Protein AF-A0A804PPV9-F1 (afdb_monomer)

pLDDT: mean 79.51, std 25.04, range [22.52, 98.81]

Organism: Zea mays (NCBI:txid4577)

Nearest PDB structures (foldseek):
  4zh5-assembly2_B  TM=9.071E-01  e=1.541E-15  Perinereis brevicirris
  5gy1-assembly1_A  TM=8.611E-01  e=4.598E-15  Acetivibrio thermocellus
  5gxz-assembly1_B  TM=8.031E-01  e=3.934E-15  Acetivibrio thermocellus
  5gy0-assembly1_B  TM=8.033E-01  e=4.598E-15  Acetivibrio thermocellus
  1ia7-assembly1_A  TM=7.011E-01  e=6.206E-14  Ruminiclostridium cellulolyticum

Solvent-accessible surface area (backbone atoms only — not comparable to full-atom values): 22290 Å² total; per-residue (Å²): 111,94,75,82,64,65,58,93,52,73,102,86,51,70,53,87,70,94,67,77,51,57,88,74,69,87,53,42,59,49,71,84,56,65,69,55,66,78,77,55,102,78,79,93,74,96,73,84,76,81,86,85,76,85,93,79,90,80,90,82,84,93,80,82,94,82,88,86,78,91,76,86,79,77,64,104,79,72,60,73,69,65,57,50,53,52,52,53,53,52,51,53,52,48,56,50,46,71,75,58,71,69,42,69,40,78,48,98,43,19,74,39,34,41,93,79,60,52,56,78,74,48,48,45,28,55,52,47,35,48,28,56,49,48,20,72,74,69,67,45,62,66,30,51,50,47,42,68,74,43,28,74,80,39,36,62,80,58,76,86,78,52,42,56,98,62,35,34,44,54,53,37,21,46,60,48,21,39,49,62,51,59,32,56,90,82,40,85,64,85,89,42,61,60,28,35,52,54,36,22,48,52,57,17,30,74,33,88,72,27,32,78,40,54,80,80,44,36,18,88,66,61,43,62,45,86,52,79,58,38,24,34,29,46,38,25,34,48,33,30,48,35,44,54,44,22,52,37,28,55,74,46,79,46,62,37,71,25,44,66,97,57,38,65,44,51,34,67,58,34,43,52,53,30,45,51,48,52,40,30,41,58,18,65,37,89,77,54,38,8,42,27,19,81,37,77,97,35,46,69,48,26,47,43,37,49,64,24,34,36,68,51,61,86,82,43,74,71,88,78,49,46,69,63,23,45,61,45,54,75,42,88,62,64,36,63,35,83,58,66,72,41,33,32,6,39,50,43,74,76,58,49,72,64,75,32,30,84,39,40,42,31,22,25,57,47,71,70,28,44,46,34,34,56,57,41,53,52,50,58,60,72,67,55,82,129

Foldseek 3Di:
DDDQQADDDDLQDGDRDDDFDDPPRLFLADPVVVVVVVPDPDDPDDDDDDPDDDDDDDDDDDDDDDDDDPPQPDDPPPDPPVLVVVLVSLVSVLVNCVVVAWWPCPDPCVRRCPPPDGQPLGCLQVSLQSLLVSCVSPVDCVSVVVCQVCVVVSQLPPPPLFDASRGCNLVSLLSLLLCCLLCVVVPDDPPNVSSLLSNLQSLQCLDPQFPVPDPLLAAPQGQGADDFFLRLLRLLRQLLSLLSNLVSQVNNVHFRQRDDPVGTHHSVSSLVSSVSSVVVCQQSGPVSAHLFWPHDDHYQFAALDSNFQDADCVVPVDDQDGVSSVCSQQDPDGTNHGPGGFGFSAAGSNRDADSHNVSRRGRYGDPSSNVSNVVSVVVVVVPDDD

Mean predicted aligned error: 10.93 Å

Secondary structure (DSSP, 8-state):
--------BTTTB--S-SS---SS-S----GGGTTTTTSSS---S--PPPS---S----------------SSS-TTS-HHHHHHHHHHHHHHHHHHHHS-S-GGGTTTHHHHTTTS--SS-SHHHHHHHHHHHHHHH--HHHHHHHHHHTTTTTTT------SSS--HHHHHHHHHHHHHTTGGG---TT-HHHHHHHHHHHHHTSTTSTT--GGGB-TTS-B---SSSTHHHHHHHHHHHHHHHHHHHHHT--EE--GGG-EE-HHHHHHHHHHHHHHHTT-STT---SBTTSSS----S-S-HHHHSPPTTT--SPP-TGGGHHHHS-SSPPSS--TT-B-----TTS-----TT-HHHH---HHHHHHHHHHHHHHHHH---

Sequence (386 aa):
MWTWWAGTTTPATTSSSACPWRSPPRCWRGAWRTWASSWGPSCRTPGPPCAGAPTTCSRPPRRPRARSTSRWATRRRTTGAGSARLVRAAVLAFELADRHRGSYSAGALSSAVCPFYCSYSGYEDELLWAAAWLHRASGNATFMAYVRANGAQDGAGDDDYSFSWDDKRIGTKVLLARAVLRRDRGRNLPGLQPYKAHSDSYICSLVPGASGFQAGQYTPGGLLYREGSSNMQYVTATTFLLLAYAKYLRSAGATAACGGGRGEVAPAELVALAKRQVDYILGKNPAGTSYMVGFGDRYPRRLHHRGASMPSVRAHPARIGCDQGFAYLHSAAPDANVLVGAVVGGPDARDGFVDDRDSYGQTEPATYINAPLVGVLAYFAGTTKY

Radius of gyration: 22.92 Å; Cα contacts (8 Å, |Δi|>4): 550; chains: 1; bounding box: 66×53×54 Å

InterPro domains:
  IPR001701 Glycoside hydrolase family 9 [PF00759] (80-377)
  IPR008928 Six-hairpin glycosidase superfamily [SSF48208] (76-382)
  IPR012341 Six-hairpin glycosidase-like superfamily [G3DSA:1.50.10.10] (70-386)
  IPR018221 Glycoside hydrolase family 9, His active site [PS00592] (280-306)
  IPR033126 Glycosyl hydrolases family 9, Asp/Glu active sites [PS00698] (353-371)

Structure (mmCIF, N/CA/C/O backbone):
data_AF-A0A804PPV9-F1
#
_entry.id   AF-A0A804PPV9-F1
#
loop_
_atom_site.group_PDB
_atom_site.id
_atom_site.type_symbol
_atom_site.label_atom_id
_atom_site.label_alt_id
_atom_site.label_comp_id
_atom_site.label_asym_id
_atom_site.label_entity_id
_atom_site.label_seq_id
_atom_site.pdbx_PDB_ins_code
_atom_site.Cartn_x
_atom_site.Cartn_y
_atom_site.Cartn_z
_atom_site.occupancy
_atom_site.B_iso_or_equiv
_atom_site.auth_seq_id
_atom_site.auth_comp_id
_atom_site.auth_asym_id
_atom_site.auth_atom_id
_atom_site.pdbx_PDB_model_num
ATOM 1 N N . MET A 1 1 ? 0.540 -9.916 4.609 1.00 25.67 1 MET A N 1
ATOM 2 C CA . MET A 1 1 ? 0.475 -9.158 5.878 1.00 25.67 1 MET A CA 1
ATOM 3 C C . MET A 1 1 ? 1.865 -9.149 6.474 1.00 25.67 1 MET A C 1
ATOM 5 O O . MET A 1 1 ? 2.389 -10.220 6.750 1.00 25.67 1 MET A O 1
ATOM 9 N N . TRP A 1 2 ? 2.435 -7.949 6.495 1.00 27.16 2 TRP A N 1
ATOM 10 C CA . TRP A 1 2 ? 3.802 -7.524 6.796 1.00 27.16 2 TRP A CA 1
ATOM 11 C C . TRP A 1 2 ? 4.544 -8.417 7.797 1.00 27.16 2 TRP A C 1
ATOM 13 O O . TRP A 1 2 ? 4.114 -8.584 8.934 1.00 27.16 2 TRP A O 1
ATOM 23 N N . THR A 1 3 ? 5.629 -9.035 7.334 1.00 23.86 3 THR A N 1
ATOM 24 C CA . THR A 1 3 ? 6.485 -9.922 8.127 1.00 23.86 3 THR A CA 1
ATOM 25 C C . THR A 1 3 ? 7.842 -9.277 8.318 1.00 23.86 3 THR A C 1
ATOM 27 O O . THR A 1 3 ? 8.578 -9.099 7.349 1.00 23.86 3 THR A O 1
ATOM 30 N N . TRP A 1 4 ? 8.184 -9.028 9.577 1.00 26.05 4 TRP A N 1
ATOM 31 C CA . TRP A 1 4 ? 9.566 -8.992 10.026 1.00 26.05 4 TRP A CA 1
ATOM 32 C C . TRP A 1 4 ? 10.225 -10.341 9.717 1.00 26.05 4 TRP A C 1
ATOM 34 O O . TRP A 1 4 ? 9.650 -11.405 9.973 1.00 26.05 4 TRP A O 1
ATOM 44 N N . TRP A 1 5 ? 11.421 -10.300 9.133 1.00 22.52 5 TRP A N 1
ATOM 45 C CA . TRP A 1 5 ? 12.283 -11.470 9.028 1.00 22.52 5 TRP A CA 1
ATOM 46 C C . TRP A 1 5 ? 12.779 -11.820 10.433 1.00 22.52 5 TRP A C 1
ATOM 48 O O . TRP A 1 5 ? 13.611 -11.121 10.996 1.00 22.52 5 TRP A O 1
ATOM 58 N N . ALA A 1 6 ? 12.271 -12.907 11.006 1.00 25.59 6 ALA A N 1
ATOM 59 C CA . ALA A 1 6 ? 12.874 -13.543 12.170 1.00 25.59 6 ALA A CA 1
ATOM 60 C C . ALA A 1 6 ? 13.279 -14.962 11.764 1.00 25.59 6 ALA A C 1
ATOM 62 O O . ALA A 1 6 ? 12.464 -15.888 11.755 1.00 25.59 6 ALA A O 1
ATOM 63 N N . GLY A 1 7 ? 14.539 -15.117 11.351 1.00 24.53 7 GLY A N 1
ATOM 64 C CA . GLY A 1 7 ? 15.175 -16.428 11.282 1.00 24.53 7 GLY A CA 1
ATOM 65 C C . GLY A 1 7 ? 15.232 -17.019 12.688 1.00 24.53 7 GLY A C 1
ATOM 66 O O . GLY A 1 7 ? 15.591 -16.335 13.640 1.00 24.53 7 GLY A O 1
ATOM 67 N N . THR A 1 8 ? 14.827 -18.276 12.845 1.00 27.69 8 THR A N 1
ATOM 68 C CA . THR A 1 8 ? 14.907 -18.977 14.128 1.00 27.69 8 THR A CA 1
ATOM 69 C C . THR A 1 8 ? 16.358 -19.311 14.457 1.00 27.69 8 THR A C 1
ATOM 71 O O . THR A 1 8 ? 16.867 -20.320 13.971 1.00 27.69 8 THR A O 1
ATOM 74 N N . THR A 1 9 ? 16.992 -18.529 15.325 1.00 29.88 9 THR A N 1
ATOM 75 C CA . THR A 1 9 ? 18.176 -18.956 16.084 1.00 29.88 9 THR A CA 1
ATOM 76 C C . THR A 1 9 ? 18.138 -18.311 17.460 1.00 29.88 9 THR A C 1
ATOM 78 O O . THR A 1 9 ? 18.281 -17.106 17.552 1.00 29.88 9 THR A O 1
ATOM 81 N N . THR A 1 10 ? 17.978 -19.129 18.509 1.00 30.53 10 THR A N 1
ATOM 82 C CA . THR A 1 10 ? 18.074 -18.783 19.948 1.00 30.53 10 THR A CA 1
ATOM 83 C C . THR A 1 10 ? 17.157 -17.661 20.486 1.00 30.53 10 THR A C 1
ATOM 85 O O . THR A 1 10 ? 16.719 -16.794 19.743 1.00 30.53 10 THR A O 1
ATOM 88 N N . PRO A 1 11 ? 16.816 -17.648 21.792 1.00 35.34 11 PRO A N 1
ATOM 89 C CA . PRO A 1 11 ? 15.790 -16.743 22.336 1.00 35.34 11 PRO A CA 1
ATOM 90 C C . PRO A 1 11 ? 16.123 -15.240 22.289 1.00 35.34 11 PRO A C 1
ATOM 92 O O . PRO A 1 11 ? 15.267 -14.436 22.641 1.00 35.34 11 PRO A O 1
ATOM 95 N N . ALA A 1 12 ? 17.340 -14.859 21.887 1.00 32.00 12 ALA A N 1
ATOM 96 C CA . ALA A 1 12 ? 17.863 -13.500 22.032 1.00 32.00 12 ALA A CA 1
ATOM 97 C C . ALA A 1 12 ? 18.361 -12.853 20.726 1.00 32.00 12 ALA A C 1
ATOM 99 O O . ALA A 1 12 ? 18.904 -11.754 20.777 1.00 32.00 12 ALA A O 1
ATOM 100 N N . THR A 1 13 ? 18.214 -13.497 19.562 1.00 36.09 13 THR A N 1
ATOM 101 C CA . THR A 1 13 ? 18.759 -12.957 18.306 1.00 36.09 13 THR A CA 1
ATOM 102 C C . THR A 1 13 ? 17.751 -13.010 17.159 1.00 36.09 13 THR A C 1
ATOM 104 O O . THR A 1 13 ? 17.207 -14.056 16.812 1.00 36.09 13 THR A O 1
ATOM 107 N N . THR A 1 14 ? 17.517 -11.854 16.535 1.00 40.78 14 THR A N 1
ATOM 108 C CA . THR A 1 14 ? 16.802 -11.714 15.262 1.00 40.78 14 THR A CA 1
ATOM 109 C C . THR A 1 14 ? 17.781 -11.219 14.198 1.00 40.78 14 THR A C 1
ATOM 111 O O . THR A 1 14 ? 18.520 -10.260 14.403 1.00 40.78 14 THR A O 1
ATOM 114 N N . SER A 1 15 ? 17.824 -11.889 13.045 1.00 39.72 15 SER A N 1
ATOM 115 C CA . SER A 1 15 ? 18.632 -11.452 11.900 1.00 39.72 15 SER A CA 1
ATOM 116 C C . SER A 1 15 ? 17.797 -10.549 10.985 1.00 39.72 15 SER A C 1
ATOM 118 O O . SER A 1 15 ? 16.865 -11.036 10.342 1.00 39.72 15 SER A O 1
ATOM 120 N N . SER A 1 16 ? 18.131 -9.261 10.900 1.00 40.00 16 SER A N 1
ATOM 121 C CA . SER A 1 16 ? 17.392 -8.259 10.109 1.00 40.00 16 SER A CA 1
ATOM 122 C C . SER A 1 16 ? 17.804 -8.198 8.632 1.00 40.00 16 SER A C 1
ATOM 124 O O . SER A 1 16 ? 16.999 -7.835 7.779 1.00 40.00 16 SER A O 1
ATOM 126 N N . SER A 1 17 ? 19.037 -8.593 8.299 1.00 36.09 17 SER A N 1
ATOM 127 C CA . SER A 1 17 ? 19.530 -8.698 6.921 1.00 36.09 17 SER A CA 1
ATOM 128 C C . SER A 1 17 ? 20.527 -9.852 6.789 1.00 36.09 17 SER A C 1
ATOM 130 O O . SER A 1 17 ? 21.266 -10.164 7.720 1.00 36.09 17 SER A O 1
ATOM 132 N N . ALA A 1 18 ? 20.522 -10.527 5.636 1.00 36.62 18 ALA A N 1
ATOM 133 C CA . ALA A 1 18 ? 21.397 -11.676 5.382 1.00 36.62 18 ALA A CA 1
ATOM 134 C C . ALA A 1 18 ? 22.698 -11.301 4.648 1.00 36.62 18 ALA A C 1
ATOM 136 O O . ALA A 1 18 ? 23.629 -12.102 4.612 1.00 36.62 18 ALA A O 1
ATOM 137 N N . CYS A 1 19 ? 22.765 -10.111 4.041 1.00 39.12 19 CYS A N 1
ATOM 138 C CA . CYS A 1 19 ? 23.924 -9.583 3.319 1.00 39.12 19 CYS A CA 1
ATOM 139 C C . CYS A 1 19 ? 23.926 -8.045 3.412 1.00 39.12 19 CYS A C 1
ATOM 141 O O . CYS A 1 19 ? 22.851 -7.455 3.296 1.00 39.12 19 CYS A O 1
ATOM 143 N N . PRO A 1 20 ? 25.091 -7.393 3.575 1.00 41.19 20 PRO A N 1
ATOM 144 C CA . PRO A 1 20 ? 25.175 -5.937 3.561 1.00 41.19 20 PRO A CA 1
ATOM 145 C C . PRO A 1 20 ? 24.857 -5.387 2.165 1.00 41.19 20 PRO A C 1
ATOM 147 O O . PRO A 1 20 ? 25.415 -5.853 1.166 1.00 41.19 20 PRO A O 1
ATOM 150 N N . TRP A 1 21 ? 23.991 -4.377 2.098 1.00 45.03 21 TRP A N 1
ATOM 151 C CA . TRP A 1 21 ? 23.765 -3.598 0.884 1.00 45.03 21 TRP A CA 1
ATOM 152 C C . TRP A 1 21 ? 24.841 -2.508 0.775 1.00 45.03 21 TRP A C 1
ATOM 154 O O . TRP A 1 21 ? 25.239 -1.915 1.772 1.00 45.03 21 TRP A O 1
ATOM 164 N N . ARG A 1 22 ? 25.360 -2.254 -0.430 1.00 47.31 22 ARG A N 1
ATOM 165 C CA . ARG A 1 22 ? 26.273 -1.131 -0.710 1.00 47.31 22 ARG A CA 1
ATOM 166 C C . ARG A 1 22 ? 25.757 -0.382 -1.935 1.00 47.31 22 ARG A C 1
ATOM 168 O O . ARG A 1 22 ? 25.434 -1.032 -2.928 1.00 47.31 22 ARG A O 1
ATOM 175 N N . SER A 1 23 ? 25.709 0.947 -1.856 1.00 41.78 23 SER A N 1
ATOM 176 C CA . SER A 1 23 ? 25.384 1.837 -2.980 1.00 41.78 23 SER A CA 1
ATOM 177 C C . SER A 1 23 ? 26.649 2.365 -3.670 1.00 41.78 23 SER A C 1
ATOM 179 O O . SER A 1 23 ? 27.591 2.734 -2.965 1.00 41.78 23 SER A O 1
ATOM 181 N N . PRO A 1 24 ? 26.669 2.449 -5.017 1.00 51.03 24 PRO A N 1
ATOM 182 C CA . PRO A 1 24 ? 25.771 1.739 -5.932 1.00 51.03 24 PRO A CA 1
ATOM 183 C C . PRO A 1 24 ? 25.975 0.216 -5.812 1.00 51.03 24 PRO A C 1
ATOM 185 O O . PRO A 1 24 ? 27.061 -0.228 -5.409 1.00 51.03 24 PRO A O 1
ATOM 188 N N . PRO A 1 25 ? 24.965 -0.612 -6.148 1.00 60.22 25 PRO A N 1
ATOM 189 C CA . PRO A 1 25 ? 25.151 -2.053 -6.164 1.00 60.22 25 PRO A CA 1
ATOM 190 C C . PRO A 1 25 ? 26.280 -2.374 -7.141 1.00 60.22 25 PRO A C 1
ATOM 192 O O . PRO A 1 25 ? 26.131 -2.210 -8.346 1.00 60.22 25 PRO A O 1
ATOM 195 N N . ARG A 1 26 ? 27.408 -2.881 -6.631 1.00 69.81 26 ARG A N 1
ATOM 196 C CA . ARG A 1 26 ? 28.604 -3.209 -7.437 1.00 69.81 26 ARG A CA 1
ATOM 197 C C . ARG A 1 26 ? 28.371 -4.327 -8.461 1.00 69.81 26 ARG A C 1
ATOM 199 O O . ARG A 1 26 ? 29.320 -4.819 -9.050 1.00 69.81 26 ARG A O 1
ATOM 206 N N . CYS A 1 27 ? 27.139 -4.822 -8.578 1.00 80.19 27 CYS A N 1
ATOM 207 C CA . CYS A 1 27 ? 26.833 -6.058 -9.263 1.00 80.19 27 CYS A CA 1
ATOM 208 C C . CYS A 1 27 ? 25.385 -6.152 -9.750 1.00 80.19 27 CYS A C 1
ATOM 210 O O . CYS A 1 27 ? 24.430 -6.009 -8.972 1.00 80.19 27 CYS A O 1
ATOM 212 N N . TRP A 1 28 ? 25.218 -6.559 -11.006 1.00 84.75 28 TRP A N 1
ATOM 213 C CA . TRP A 1 28 ? 23.934 -6.976 -11.560 1.00 84.75 28 TRP A CA 1
ATOM 214 C C . TRP A 1 28 ? 23.930 -8.497 -11.780 1.00 84.75 28 TRP A C 1
ATOM 216 O O . TRP A 1 28 ? 24.394 -9.001 -12.793 1.00 84.75 28 TRP A O 1
ATOM 226 N N . ARG A 1 29 ? 23.481 -9.277 -10.787 1.00 76.31 29 ARG A N 1
ATOM 227 C CA . ARG A 1 29 ? 23.500 -10.755 -10.850 1.00 76.31 29 ARG A CA 1
ATOM 228 C C . ARG A 1 29 ? 22.171 -11.387 -10.445 1.00 76.31 29 ARG A C 1
ATOM 230 O O . ARG A 1 29 ? 21.514 -10.930 -9.514 1.00 76.31 29 ARG A O 1
ATOM 237 N N . GLY A 1 30 ? 21.827 -12.508 -11.078 1.00 59.75 30 GLY A N 1
ATOM 238 C CA . GLY A 1 30 ? 20.670 -13.326 -10.709 1.00 59.75 30 GLY A CA 1
ATOM 239 C C . GLY A 1 30 ? 20.781 -13.948 -9.305 1.00 59.75 30 GLY A C 1
ATOM 240 O O . GLY A 1 30 ? 21.851 -14.388 -8.878 1.00 59.75 30 GLY A O 1
ATOM 241 N N . ALA A 1 31 ? 19.647 -14.036 -8.601 1.00 56.25 31 ALA A N 1
ATOM 242 C CA . ALA A 1 31 ? 19.564 -14.402 -7.179 1.00 56.25 31 ALA A CA 1
ATOM 243 C C . ALA A 1 31 ? 20.005 -15.842 -6.833 1.00 56.25 31 ALA A C 1
ATOM 245 O O . ALA A 1 31 ? 20.417 -16.115 -5.710 1.00 56.25 31 ALA A O 1
ATOM 246 N N . TRP A 1 32 ? 19.959 -16.783 -7.782 1.00 39.41 32 TRP A N 1
ATOM 247 C CA . TRP A 1 32 ? 20.301 -18.189 -7.513 1.00 39.41 32 TRP A CA 1
ATOM 248 C C . TRP A 1 32 ? 21.780 -18.430 -7.197 1.00 39.41 32 TRP A C 1
ATOM 250 O O . TRP A 1 32 ? 22.129 -19.481 -6.662 1.00 39.41 32 TRP A O 1
ATOM 260 N N . ARG A 1 33 ? 22.665 -17.485 -7.530 1.00 44.03 33 ARG A N 1
ATOM 261 C CA . ARG A 1 33 ? 24.117 -17.689 -7.429 1.00 44.03 33 ARG A CA 1
ATOM 262 C C . ARG A 1 33 ? 24.822 -16.747 -6.456 1.00 44.03 33 ARG A C 1
ATOM 264 O O . ARG A 1 33 ? 26.008 -16.943 -6.232 1.00 44.03 33 ARG A O 1
ATOM 271 N N . THR A 1 34 ? 24.110 -15.816 -5.818 1.00 40.22 34 THR A N 1
ATOM 272 C CA . THR A 1 34 ? 24.597 -15.106 -4.618 1.00 40.22 34 THR A CA 1
ATOM 273 C C . THR A 1 34 ? 24.576 -16.012 -3.381 1.00 40.22 34 THR A C 1
ATOM 275 O O . THR A 1 34 ? 25.456 -15.918 -2.532 1.00 40.22 34 THR A O 1
ATOM 278 N N . TRP A 1 35 ? 23.632 -16.960 -3.321 1.00 25.36 35 TRP A N 1
ATOM 279 C CA . TRP A 1 35 ? 23.509 -17.957 -2.246 1.00 25.36 35 TRP A CA 1
ATOM 280 C C . TRP A 1 35 ? 24.535 -19.101 -2.308 1.00 25.36 35 TRP A C 1
ATOM 282 O O . TRP A 1 35 ? 24.820 -19.725 -1.292 1.00 25.36 35 TRP A O 1
ATOM 292 N N . ALA A 1 36 ? 25.075 -19.413 -3.490 1.00 25.56 36 ALA A N 1
ATOM 293 C CA . ALA A 1 36 ? 26.044 -20.501 -3.660 1.00 25.56 36 ALA A CA 1
ATOM 294 C C . ALA A 1 36 ? 27.485 -20.062 -3.343 1.00 25.56 36 ALA A C 1
ATOM 296 O O . ALA A 1 36 ? 28.293 -20.867 -2.890 1.00 25.56 36 ALA A O 1
ATOM 297 N N . SER A 1 37 ? 27.805 -18.781 -3.545 1.00 29.05 37 SER A N 1
ATOM 298 C CA . SER A 1 37 ? 29.130 -18.215 -3.265 1.00 29.05 37 SER A CA 1
ATOM 299 C C . SER A 1 37 ? 29.412 -17.969 -1.780 1.00 29.05 37 SER A C 1
ATOM 301 O O . SER A 1 37 ? 30.558 -17.718 -1.433 1.00 29.05 37 SER A O 1
ATOM 303 N N . SER A 1 38 ? 28.410 -18.051 -0.900 1.00 27.56 38 SER A N 1
ATOM 304 C CA . SER A 1 38 ? 28.584 -17.887 0.552 1.00 27.56 38 SER A CA 1
ATOM 305 C C . SER A 1 38 ? 28.971 -19.177 1.292 1.00 27.56 38 SER A C 1
ATOM 307 O O . SER A 1 38 ? 29.248 -19.120 2.484 1.00 27.56 38 SER A O 1
ATOM 309 N N . TRP A 1 39 ? 29.030 -20.328 0.606 1.00 25.36 39 TRP A N 1
ATOM 310 C CA . TRP A 1 39 ? 29.351 -21.636 1.209 1.00 25.36 39 TRP A CA 1
ATOM 311 C C . TRP A 1 39 ? 30.351 -22.473 0.383 1.00 25.36 39 TRP A C 1
ATOM 313 O O . TRP A 1 39 ? 30.295 -23.702 0.392 1.00 25.36 39 TRP A O 1
ATOM 323 N N . GLY A 1 40 ? 31.270 -21.823 -0.341 1.00 23.03 40 GLY A N 1
ATOM 324 C CA . GLY A 1 40 ? 32.379 -22.474 -1.058 1.00 23.03 40 GLY A CA 1
ATOM 325 C C . GLY A 1 40 ? 33.747 -22.083 -0.472 1.00 23.03 40 GLY A C 1
ATOM 326 O O . GLY A 1 40 ? 33.922 -20.923 -0.099 1.00 23.03 40 GLY A O 1
ATOM 327 N N . PRO A 1 41 ? 34.723 -23.007 -0.369 1.00 26.78 41 PRO A N 1
ATOM 328 C CA . PRO A 1 41 ? 35.993 -22.770 0.314 1.00 26.78 41 PRO A CA 1
ATOM 329 C C . PRO A 1 41 ? 36.958 -21.980 -0.579 1.00 26.78 41 PRO A C 1
ATOM 331 O O . PRO A 1 41 ? 37.879 -22.544 -1.156 1.00 26.78 41 PRO A O 1
ATOM 334 N N . SER A 1 42 ? 36.758 -20.670 -0.719 1.00 29.17 42 SER A N 1
ATOM 335 C CA . SER A 1 42 ? 37.758 -19.800 -1.351 1.00 29.17 42 SER A CA 1
ATOM 336 C C . SER A 1 42 ? 37.524 -18.319 -1.042 1.00 29.17 42 SER A C 1
ATOM 338 O O . SER A 1 42 ? 37.143 -17.553 -1.920 1.00 29.17 42 SER A O 1
ATOM 340 N N . CYS A 1 43 ? 37.793 -17.909 0.198 1.00 24.36 43 CYS A N 1
ATOM 341 C CA . CYS A 1 43 ? 38.138 -16.524 0.533 1.00 24.36 43 CYS A CA 1
ATOM 342 C C . CYS A 1 43 ? 39.217 -16.548 1.626 1.00 24.36 43 CYS A C 1
ATOM 344 O O . CYS A 1 43 ? 38.916 -16.480 2.813 1.00 24.36 43 CYS A O 1
ATOM 346 N N . ARG A 1 44 ? 40.489 -16.680 1.229 1.00 25.83 44 ARG A N 1
ATOM 347 C CA . ARG A 1 44 ? 41.610 -16.171 2.029 1.00 25.83 44 ARG A CA 1
ATOM 348 C C . ARG A 1 44 ? 41.938 -14.777 1.502 1.00 25.83 44 ARG A C 1
ATOM 350 O O . ARG A 1 44 ? 42.636 -14.678 0.506 1.00 25.83 44 ARG A O 1
ATOM 357 N N . THR A 1 45 ? 41.395 -13.754 2.153 1.00 24.38 45 THR A N 1
ATOM 358 C CA . THR A 1 45 ? 41.993 -12.425 2.400 1.00 24.38 45 THR A CA 1
ATOM 359 C C . THR A 1 45 ? 41.084 -11.671 3.386 1.00 24.38 45 THR A C 1
ATOM 361 O O . THR A 1 45 ? 39.872 -11.898 3.383 1.00 24.38 45 THR A O 1
ATOM 364 N N . PRO A 1 46 ? 41.644 -10.858 4.300 1.00 28.80 46 PRO A N 1
ATOM 365 C CA . PRO A 1 46 ? 40.978 -10.498 5.547 1.00 28.80 46 PRO A CA 1
ATOM 366 C C . PRO A 1 46 ? 40.042 -9.291 5.368 1.00 28.80 46 PRO A C 1
ATOM 368 O O . PRO A 1 46 ? 40.464 -8.215 4.957 1.00 28.80 46 PRO A O 1
ATOM 371 N N . GLY A 1 47 ? 38.764 -9.470 5.701 1.00 25.20 47 GLY A N 1
ATOM 372 C CA . GLY A 1 47 ? 37.776 -8.405 5.908 1.00 25.20 47 GLY A CA 1
ATOM 373 C C . GLY A 1 47 ? 37.058 -8.641 7.243 1.00 25.20 47 GLY A C 1
ATOM 374 O O . GLY A 1 47 ? 37.011 -9.790 7.690 1.00 25.20 47 GLY A O 1
ATOM 375 N N . PRO A 1 48 ? 36.558 -7.589 7.917 1.00 27.52 48 PRO A N 1
ATOM 376 C CA . PRO A 1 48 ? 36.251 -7.635 9.344 1.00 27.52 48 PRO A CA 1
ATOM 377 C C . PRO A 1 48 ? 35.045 -8.544 9.648 1.00 27.52 48 PRO A C 1
ATOM 379 O O . PRO A 1 48 ? 34.191 -8.746 8.780 1.00 27.52 48 PRO A O 1
ATOM 382 N N . PRO A 1 49 ? 34.979 -9.119 10.862 1.00 28.39 49 PRO A N 1
ATOM 383 C CA . PRO A 1 49 ? 34.072 -10.212 11.182 1.00 28.39 49 PRO A CA 1
ATOM 384 C C . PRO A 1 49 ? 32.613 -9.755 11.247 1.00 28.39 49 PRO A C 1
ATOM 386 O O . PRO A 1 49 ? 32.308 -8.618 11.607 1.00 28.39 49 PRO A O 1
ATOM 389 N N . CYS A 1 50 ? 31.701 -10.682 10.939 1.00 25.81 50 CYS A N 1
ATOM 390 C CA . CYS A 1 50 ? 30.294 -10.571 11.306 1.00 25.81 50 CYS A CA 1
ATOM 391 C C . CYS A 1 50 ? 30.201 -10.209 12.795 1.00 25.81 50 CYS A C 1
ATOM 393 O O . CYS A 1 50 ? 30.733 -10.929 13.642 1.00 25.81 50 CYS A O 1
ATOM 395 N N . ALA A 1 51 ? 29.563 -9.084 13.110 1.00 28.83 51 ALA A N 1
ATOM 396 C CA . ALA A 1 51 ? 29.418 -8.631 14.482 1.00 28.83 51 ALA A CA 1
ATOM 397 C C . ALA A 1 51 ? 28.576 -9.637 15.289 1.00 28.83 51 ALA A C 1
ATOM 399 O O . ALA A 1 51 ? 27.410 -9.865 14.974 1.00 28.83 51 ALA A O 1
ATOM 400 N N . GLY A 1 52 ? 29.188 -10.216 16.328 1.00 30.45 52 GLY A N 1
ATOM 401 C CA . GLY A 1 52 ? 28.513 -10.956 17.398 1.00 30.45 52 GLY A CA 1
ATOM 402 C C . GLY A 1 52 ? 28.582 -12.485 17.316 1.00 30.45 52 GLY A C 1
ATOM 403 O O . GLY A 1 52 ? 27.580 -13.126 17.020 1.00 30.45 52 GLY A O 1
ATOM 404 N N . ALA A 1 53 ? 29.725 -13.084 17.669 1.00 26.55 53 ALA A N 1
ATOM 405 C CA . ALA A 1 53 ? 29.775 -14.458 18.185 1.00 26.55 53 ALA A CA 1
ATOM 406 C C . ALA A 1 53 ? 31.042 -14.683 19.039 1.00 26.55 53 ALA A C 1
ATOM 408 O O . ALA A 1 53 ? 32.139 -14.393 18.556 1.00 26.55 53 ALA A O 1
ATOM 409 N N . PRO A 1 54 ? 30.945 -15.239 20.263 1.00 26.72 54 PRO A N 1
ATOM 410 C CA . PRO A 1 54 ? 32.067 -15.918 20.891 1.00 26.72 54 PRO A CA 1
ATOM 411 C C . PRO A 1 54 ? 32.315 -17.261 20.186 1.00 26.72 54 PRO A C 1
ATOM 413 O O . PRO A 1 54 ? 31.396 -18.001 19.837 1.00 26.72 54 PRO A O 1
ATOM 416 N N . THR A 1 55 ? 33.589 -17.554 19.964 1.00 30.72 55 THR A N 1
ATOM 417 C CA . THR A 1 55 ? 34.141 -18.775 19.375 1.00 30.72 55 THR A CA 1
ATOM 418 C C . THR A 1 55 ? 33.689 -20.045 20.098 1.00 30.72 55 THR A C 1
ATOM 420 O O . THR A 1 55 ? 34.036 -20.241 21.257 1.00 30.72 55 THR A O 1
ATOM 423 N N . THR A 1 56 ? 32.968 -20.930 19.400 1.00 25.38 56 THR A N 1
ATOM 424 C CA . THR A 1 56 ? 33.137 -22.404 19.383 1.00 25.38 56 THR A CA 1
ATOM 425 C C . THR A 1 56 ? 32.079 -23.023 18.454 1.00 25.38 56 THR A C 1
ATOM 427 O O . THR A 1 56 ? 30.881 -22.912 18.685 1.00 25.38 56 THR A O 1
ATOM 430 N N . CYS A 1 57 ? 32.510 -23.665 17.363 1.00 23.23 57 CYS A N 1
ATOM 431 C CA . CYS A 1 57 ? 31.639 -24.394 16.434 1.00 23.23 57 CYS A CA 1
ATOM 432 C C . CYS A 1 57 ? 31.889 -25.900 16.563 1.00 23.23 57 CYS A C 1
ATOM 434 O O . CYS A 1 57 ? 32.970 -26.376 16.224 1.00 23.23 57 CYS A O 1
ATOM 436 N N . SER A 1 58 ? 30.872 -26.656 16.967 1.00 23.78 58 SER A N 1
ATOM 437 C CA . SER A 1 58 ? 30.780 -28.107 16.764 1.00 23.78 58 SER A CA 1
ATOM 438 C C . SER A 1 58 ? 29.560 -28.411 15.880 1.00 23.78 58 SER A C 1
ATOM 440 O O . SER A 1 58 ? 28.483 -27.842 16.054 1.00 23.78 58 SER A O 1
ATOM 442 N N . ARG A 1 59 ? 29.751 -29.246 14.846 1.00 28.77 59 ARG A N 1
ATOM 443 C CA . ARG A 1 59 ? 28.737 -29.580 13.818 1.00 28.77 59 ARG A CA 1
ATOM 444 C C . ARG A 1 59 ? 27.633 -30.489 14.371 1.00 28.77 59 ARG A C 1
ATOM 446 O O . ARG A 1 59 ? 27.960 -31.499 14.987 1.00 28.77 59 ARG A O 1
ATOM 453 N N . PRO A 1 60 ? 26.372 -30.272 13.949 1.00 26.27 60 PRO A N 1
ATOM 454 C CA . PRO A 1 60 ? 25.420 -31.372 13.767 1.00 26.27 60 PRO A CA 1
ATOM 455 C C . PRO A 1 60 ? 24.840 -31.451 12.331 1.00 26.27 60 PRO A C 1
ATOM 457 O O . PRO A 1 60 ? 25.104 -30.583 11.494 1.00 26.27 60 PRO A O 1
ATOM 460 N N . PRO A 1 61 ? 24.117 -32.542 11.997 1.00 24.84 61 PRO A N 1
ATOM 461 C CA . PRO A 1 61 ? 23.982 -33.061 10.636 1.00 24.84 61 PRO A CA 1
ATOM 462 C C . PRO A 1 61 ? 22.796 -32.500 9.827 1.00 24.84 61 PRO A C 1
ATOM 464 O O . PRO A 1 61 ? 21.879 -31.862 10.334 1.00 24.84 61 PRO A O 1
ATOM 467 N N . ARG A 1 62 ? 22.829 -32.794 8.519 1.00 31.86 62 ARG A N 1
ATOM 468 C CA . ARG A 1 62 ? 21.824 -32.466 7.490 1.00 31.86 62 ARG A CA 1
ATOM 469 C C . ARG A 1 62 ? 20.414 -32.971 7.845 1.00 31.86 62 ARG A C 1
ATOM 471 O O . ARG A 1 62 ? 20.273 -34.178 8.026 1.00 31.86 62 ARG A O 1
ATOM 478 N N . ARG A 1 63 ? 19.379 -32.105 7.778 1.00 24.25 63 ARG A N 1
ATOM 479 C CA . ARG A 1 63 ? 17.964 -32.417 7.403 1.00 24.25 63 ARG A CA 1
ATOM 480 C C . ARG A 1 63 ? 17.062 -31.147 7.373 1.00 24.25 63 ARG A C 1
ATOM 482 O O . ARG A 1 63 ? 17.561 -30.067 7.663 1.00 24.25 63 ARG A O 1
ATOM 489 N N . PRO A 1 64 ? 15.812 -31.223 6.862 1.00 25.14 64 PRO A N 1
ATOM 490 C CA . PRO A 1 64 ? 15.342 -30.718 5.568 1.00 25.14 64 PRO A CA 1
ATOM 491 C C . PRO A 1 64 ? 14.748 -29.290 5.604 1.00 25.14 64 PRO A C 1
ATOM 493 O O . PRO A 1 64 ? 14.377 -28.755 6.644 1.00 25.14 64 PRO A O 1
ATOM 496 N N . ARG A 1 65 ? 14.609 -28.681 4.419 1.00 26.52 65 ARG A N 1
ATOM 497 C CA . ARG A 1 65 ? 14.035 -27.339 4.211 1.00 26.52 65 ARG A CA 1
ATOM 498 C C . ARG A 1 65 ? 12.546 -27.302 4.585 1.00 26.52 65 ARG A C 1
ATOM 500 O O . ARG A 1 65 ? 11.724 -27.853 3.859 1.00 26.52 65 ARG A O 1
ATOM 507 N N . ALA A 1 66 ? 12.195 -26.580 5.648 1.00 22.92 66 ALA A N 1
ATOM 508 C CA . ALA A 1 66 ? 10.817 -26.202 5.956 1.00 22.92 66 ALA A CA 1
ATOM 509 C C . ALA A 1 66 ? 10.560 -24.750 5.512 1.00 22.92 66 ALA A C 1
ATOM 511 O O . ALA A 1 66 ? 11.121 -23.807 6.063 1.00 22.92 66 ALA A O 1
ATOM 512 N N . ARG A 1 67 ? 9.714 -24.574 4.490 1.00 29.08 67 ARG A N 1
ATOM 513 C CA . ARG A 1 67 ? 9.108 -23.291 4.092 1.00 29.08 67 ARG A CA 1
ATOM 514 C C . ARG A 1 67 ? 7.728 -23.180 4.746 1.00 29.08 67 ARG A C 1
ATOM 516 O O . ARG A 1 67 ? 6.903 -24.037 4.458 1.00 29.08 67 ARG A O 1
ATOM 523 N N . SER A 1 68 ? 7.442 -22.141 5.540 1.00 28.39 68 SER A N 1
ATOM 524 C CA . SER A 1 68 ? 6.077 -21.608 5.797 1.00 28.39 68 SER A CA 1
ATOM 525 C C . SER A 1 68 ? 6.150 -20.395 6.744 1.00 28.39 68 SER A C 1
ATOM 527 O O . SER A 1 68 ? 7.030 -20.398 7.595 1.00 28.39 68 SER A O 1
ATOM 529 N N . THR A 1 69 ? 5.268 -19.390 6.799 1.00 31.84 69 THR A N 1
ATOM 530 C CA . THR A 1 69 ? 4.244 -18.785 5.917 1.00 31.84 69 THR A CA 1
ATOM 531 C C . THR A 1 69 ? 3.701 -17.557 6.668 1.00 31.84 69 THR A C 1
ATOM 533 O O . THR A 1 69 ? 3.527 -17.614 7.884 1.00 31.84 69 THR A O 1
ATOM 536 N N . SER A 1 70 ? 3.283 -16.514 5.949 1.00 32.44 70 SER A N 1
ATOM 537 C CA . SER A 1 70 ? 2.241 -15.584 6.399 1.00 32.44 70 SER A CA 1
ATOM 538 C C . SER A 1 70 ? 0.870 -16.268 6.262 1.00 32.44 70 SER A C 1
ATOM 540 O O . SER A 1 70 ? 0.221 -16.223 5.222 1.00 32.44 70 SER A O 1
ATOM 542 N N . ARG A 1 71 ? 0.427 -16.962 7.316 1.00 32.59 71 ARG A N 1
ATOM 543 C CA . ARG A 1 71 ? -0.861 -17.681 7.359 1.00 32.59 71 ARG A CA 1
ATOM 544 C C . ARG A 1 71 ? -1.615 -17.309 8.637 1.00 32.59 71 ARG A C 1
ATOM 546 O O . ARG A 1 71 ? -1.831 -18.132 9.512 1.00 32.59 71 ARG A O 1
ATOM 553 N N . TRP A 1 72 ? -1.968 -16.032 8.762 1.00 41.12 72 TRP A N 1
ATOM 554 C CA . TRP A 1 72 ? -2.527 -15.472 10.002 1.00 41.12 72 TRP A CA 1
ATOM 555 C C . TRP A 1 72 ? -4.041 -15.202 9.951 1.00 41.12 72 TRP A C 1
ATOM 557 O O . TRP A 1 72 ? -4.648 -14.947 10.986 1.00 41.12 72 TRP A O 1
ATOM 567 N N . ALA A 1 73 ? -4.682 -15.285 8.775 1.00 31.95 73 ALA A N 1
ATOM 568 C CA . ALA A 1 73 ? -6.093 -14.897 8.614 1.00 31.95 73 ALA A CA 1
ATOM 569 C C . ALA A 1 73 ? -6.991 -15.888 7.847 1.00 31.95 73 ALA A C 1
ATOM 571 O O . ALA A 1 73 ? -8.182 -15.627 7.674 1.00 31.95 73 ALA A O 1
ATOM 572 N N . THR A 1 74 ? -6.490 -17.048 7.423 1.00 32.81 74 THR A N 1
ATOM 573 C CA . THR A 1 74 ? -7.352 -18.130 6.921 1.00 32.81 74 THR A CA 1
ATOM 574 C C . THR A 1 74 ? -7.855 -18.943 8.104 1.00 32.81 74 THR A C 1
ATOM 576 O O . THR A 1 74 ? -7.066 -19.694 8.656 1.00 32.81 74 THR A O 1
ATOM 579 N N . ARG A 1 75 ? -9.131 -18.728 8.479 1.00 32.09 75 ARG A N 1
ATOM 580 C CA . ARG A 1 75 ? -10.019 -19.489 9.396 1.00 32.09 75 ARG A CA 1
ATOM 581 C C . ARG A 1 75 ? -9.349 -20.255 10.554 1.00 32.09 75 ARG A C 1
ATOM 583 O O . ARG A 1 75 ? -8.467 -21.072 10.358 1.00 32.09 75 ARG A O 1
ATOM 590 N N . ARG A 1 76 ? -9.941 -20.137 11.750 1.00 37.62 76 ARG A N 1
ATOM 591 C CA . ARG A 1 76 ? -9.723 -20.915 13.000 1.00 37.62 76 ARG A CA 1
ATOM 592 C C . ARG A 1 76 ? -9.626 -22.462 12.887 1.00 37.62 76 ARG A C 1
ATOM 594 O O . ARG A 1 76 ? -9.665 -23.136 13.905 1.00 37.62 76 ARG A O 1
ATOM 601 N N . ARG A 1 77 ? -9.535 -23.054 11.694 1.00 40.88 77 ARG A N 1
ATOM 602 C CA . ARG A 1 77 ? -9.667 -24.487 11.421 1.00 40.88 77 ARG A CA 1
ATOM 603 C C . ARG A 1 77 ? -8.410 -25.184 10.893 1.00 40.88 77 ARG A C 1
ATOM 605 O O . ARG A 1 77 ? -8.510 -26.343 10.516 1.00 40.88 77 ARG A O 1
ATOM 612 N N . THR A 1 78 ? -7.239 -24.545 10.890 1.00 39.94 78 THR A N 1
ATOM 613 C CA . THR A 1 78 ? -5.969 -25.240 10.598 1.00 39.94 78 THR A CA 1
ATOM 614 C C . THR A 1 78 ? -5.016 -25.192 11.795 1.00 39.94 78 THR A C 1
ATOM 616 O O . THR A 1 78 ? -4.295 -24.220 11.991 1.00 39.94 78 THR A O 1
ATOM 619 N N . THR A 1 79 ? -5.057 -26.280 12.574 1.00 45.16 79 THR A N 1
ATOM 620 C CA . THR A 1 79 ? -4.058 -26.803 13.533 1.00 45.16 79 THR A CA 1
ATOM 621 C C . THR A 1 79 ? -3.572 -25.865 14.654 1.00 45.16 79 THR A C 1
ATOM 623 O O . THR A 1 79 ? -2.698 -25.020 14.455 1.00 45.16 79 THR A O 1
ATOM 626 N N . GLY A 1 80 ? -4.068 -26.086 15.879 1.00 56.41 80 GLY A N 1
ATOM 627 C CA . GLY A 1 80 ? -3.772 -25.273 17.070 1.00 56.41 80 GLY A CA 1
ATOM 628 C C . GLY A 1 80 ? -2.292 -25.182 17.477 1.00 56.41 80 GLY A C 1
ATOM 629 O O . GLY A 1 80 ? -1.870 -24.148 17.987 1.00 56.41 80 GLY A O 1
ATOM 630 N N . ALA A 1 81 ? -1.463 -26.195 17.192 1.00 58.38 81 ALA A N 1
ATOM 631 C CA . ALA A 1 81 ? -0.055 -26.202 17.612 1.00 58.38 81 ALA A CA 1
ATOM 632 C C . ALA A 1 81 ? 0.847 -25.248 16.798 1.00 58.38 81 ALA A C 1
ATOM 634 O O . ALA A 1 81 ? 1.703 -24.565 17.366 1.00 58.38 81 ALA A O 1
ATOM 635 N N . GLY A 1 82 ? 0.644 -25.166 15.475 1.00 62.72 82 GLY A N 1
ATOM 636 C CA . GLY A 1 82 ? 1.417 -24.281 14.592 1.00 62.72 82 GLY A CA 1
ATOM 637 C C . GLY A 1 82 ? 1.100 -22.804 14.831 1.00 62.72 82 GLY A C 1
ATOM 638 O O . GLY A 1 82 ? 2.010 -21.990 14.970 1.00 62.72 82 GLY A O 1
ATOM 639 N N . SER A 1 83 ? -0.188 -22.476 14.985 1.00 76.25 83 SER A N 1
ATOM 640 C CA . SER A 1 83 ? -0.637 -21.117 15.310 1.00 76.25 83 SER A CA 1
ATOM 641 C C . SER A 1 83 ? -0.122 -20.650 16.676 1.00 76.25 83 SER A C 1
ATOM 643 O O . SER A 1 83 ? 0.304 -19.506 16.806 1.00 76.25 83 SER A O 1
ATOM 645 N N . ALA A 1 84 ? -0.115 -21.523 17.691 1.00 84.19 84 ALA A N 1
ATOM 646 C CA . ALA A 1 84 ? 0.361 -21.164 19.026 1.00 84.19 84 ALA A CA 1
ATOM 647 C C . ALA A 1 84 ? 1.873 -20.882 19.059 1.00 84.19 84 ALA A C 1
ATOM 649 O O . ALA A 1 84 ? 2.312 -19.965 19.751 1.00 84.19 84 ALA A O 1
ATOM 650 N N . ARG A 1 85 ? 2.677 -21.632 18.289 1.00 91.00 85 ARG A N 1
ATOM 651 C CA . ARG A 1 85 ? 4.126 -21.386 18.178 1.00 91.00 85 ARG A CA 1
ATOM 652 C C . ARG A 1 85 ? 4.417 -20.004 17.601 1.00 91.00 85 ARG A C 1
ATOM 654 O O . ARG A 1 85 ? 5.286 -19.310 18.117 1.00 91.00 85 ARG A O 1
ATOM 661 N N . LEU A 1 86 ? 3.686 -19.610 16.561 1.00 90.19 86 LEU A N 1
ATOM 662 C CA . LEU A 1 86 ? 3.890 -18.315 15.924 1.00 90.19 86 LEU A CA 1
ATOM 663 C C . LEU A 1 86 ? 3.470 -17.156 16.840 1.00 90.19 86 LEU A C 1
ATOM 665 O O . LEU A 1 86 ? 4.198 -16.174 16.928 1.00 90.19 86 LEU A O 1
ATOM 669 N N . VAL A 1 87 ? 2.344 -17.276 17.558 1.00 91.56 87 VAL A N 1
ATOM 670 C CA . VAL A 1 87 ? 1.931 -16.254 18.541 1.00 91.56 87 VAL A CA 1
ATOM 671 C C . VAL A 1 87 ? 2.986 -16.105 19.636 1.00 91.56 87 VAL A C 1
ATOM 673 O O . VAL A 1 87 ? 3.376 -14.984 19.933 1.00 91.56 87 VAL A O 1
ATOM 676 N N . ARG A 1 88 ? 3.517 -17.208 20.183 1.00 93.00 88 ARG A N 1
ATOM 677 C CA . ARG A 1 88 ? 4.600 -17.142 21.180 1.00 93.00 88 ARG A CA 1
ATOM 678 C C . ARG A 1 88 ? 5.849 -16.439 20.648 1.00 93.00 88 ARG A C 1
ATOM 680 O O . ARG A 1 88 ? 6.395 -15.589 21.337 1.00 93.00 88 ARG A O 1
ATOM 687 N N . ALA A 1 89 ? 6.278 -16.760 19.428 1.00 94.56 89 ALA A N 1
ATOM 688 C CA . ALA A 1 89 ? 7.425 -16.096 18.811 1.00 94.56 89 ALA A CA 1
ATOM 689 C C . ALA A 1 89 ? 7.185 -14.588 18.611 1.00 94.56 89 ALA A C 1
ATOM 691 O O . ALA A 1 89 ? 8.084 -13.791 18.854 1.00 94.56 89 ALA A O 1
ATOM 692 N N . ALA A 1 90 ? 5.970 -14.193 18.219 1.00 95.50 90 ALA A N 1
ATOM 693 C CA . ALA A 1 90 ? 5.609 -12.787 18.055 1.00 95.50 90 ALA A CA 1
ATOM 694 C C . ALA A 1 90 ? 5.589 -12.022 19.391 1.00 95.50 90 ALA A C 1
ATOM 696 O O . ALA A 1 90 ? 6.029 -10.879 19.432 1.00 95.50 90 ALA A O 1
ATOM 697 N N . VAL A 1 91 ? 5.132 -12.655 20.480 1.00 96.19 91 VAL A N 1
ATOM 698 C CA . VAL A 1 91 ? 5.197 -12.070 21.831 1.00 96.19 91 VAL A CA 1
ATOM 699 C C . VAL A 1 91 ? 6.648 -11.837 22.253 1.00 96.19 91 VAL A C 1
ATOM 701 O O . VAL A 1 91 ? 6.979 -10.729 22.655 1.00 96.19 91 VAL A O 1
ATOM 704 N N . LEU A 1 92 ? 7.530 -12.828 22.078 1.00 96.50 92 LEU A N 1
ATOM 705 C CA . LEU A 1 92 ? 8.955 -12.676 22.404 1.00 96.50 92 LEU A CA 1
ATOM 706 C C . LEU A 1 92 ? 9.628 -11.565 21.585 1.00 96.50 92 LEU A C 1
ATOM 708 O O . LEU A 1 92 ? 10.426 -10.804 22.123 1.00 96.50 92 LEU A O 1
ATOM 712 N N . ALA A 1 93 ? 9.300 -11.454 20.294 1.00 96.44 93 ALA A N 1
ATOM 713 C CA . ALA A 1 93 ? 9.824 -10.391 19.440 1.00 96.44 93 ALA A CA 1
ATOM 714 C C . ALA A 1 93 ? 9.350 -9.001 19.894 1.00 96.44 93 ALA A C 1
ATOM 716 O O . ALA A 1 93 ? 10.150 -8.070 19.929 1.00 96.44 93 ALA A O 1
ATOM 717 N N . PHE A 1 94 ? 8.077 -8.871 20.279 1.00 96.88 94 PHE A N 1
ATOM 718 C CA . PHE A 1 94 ? 7.540 -7.631 20.838 1.00 96.88 94 PHE A CA 1
ATOM 719 C C . PHE A 1 94 ? 8.217 -7.264 22.163 1.00 96.88 94 PHE A C 1
ATOM 721 O O . PHE A 1 94 ? 8.676 -6.141 22.314 1.00 96.88 94 PHE A O 1
ATOM 728 N N . GLU A 1 95 ? 8.350 -8.211 23.096 1.00 96.69 95 GLU A N 1
ATOM 729 C CA . GLU A 1 95 ? 9.025 -7.977 24.381 1.00 96.69 95 GLU A CA 1
ATOM 730 C C . GLU A 1 95 ? 10.500 -7.600 24.209 1.00 96.69 95 GLU A C 1
ATOM 732 O O . GLU A 1 95 ? 11.045 -6.833 24.999 1.00 96.69 95 GLU A O 1
ATOM 737 N N . LEU A 1 96 ? 11.181 -8.155 23.204 1.00 95.94 96 LEU A N 1
ATOM 738 C CA . LEU A 1 96 ? 12.545 -7.756 22.868 1.00 95.94 96 LEU A CA 1
ATOM 739 C C . LEU A 1 96 ? 12.585 -6.305 22.368 1.00 95.94 96 LEU A C 1
ATOM 741 O O . LEU A 1 96 ? 13.395 -5.527 22.864 1.00 95.94 96 LEU A O 1
ATOM 745 N N . ALA A 1 97 ? 11.709 -5.949 21.425 1.00 95.38 97 ALA A N 1
ATOM 746 C CA . ALA A 1 97 ? 11.650 -4.608 20.844 1.00 95.38 97 ALA A CA 1
ATOM 747 C C . ALA A 1 97 ? 11.261 -3.539 21.878 1.00 95.38 97 ALA A C 1
ATOM 749 O O . ALA A 1 97 ? 11.881 -2.483 21.938 1.00 95.38 97 ALA A O 1
ATOM 750 N N . ASP A 1 98 ? 10.279 -3.828 22.735 1.00 95.31 98 ASP A N 1
ATOM 751 C CA . ASP A 1 98 ? 9.810 -2.890 23.757 1.00 95.31 98 ASP A CA 1
ATOM 752 C C . ASP A 1 98 ? 10.826 -2.694 24.895 1.00 95.31 98 ASP A C 1
ATOM 754 O O . ASP A 1 98 ? 10.942 -1.595 25.433 1.00 95.31 98 ASP A O 1
ATOM 758 N N . ARG A 1 99 ? 11.609 -3.730 25.239 1.00 96.31 99 ARG A N 1
ATOM 759 C CA . ARG A 1 99 ? 12.705 -3.614 26.223 1.00 96.31 99 ARG A CA 1
ATOM 760 C C . ARG A 1 99 ? 13.938 -2.897 25.676 1.00 96.31 99 ARG A C 1
ATOM 762 O O . ARG A 1 99 ? 14.665 -2.283 26.451 1.00 96.31 99 ARG A O 1
ATOM 769 N N . HIS A 1 100 ? 14.195 -2.993 24.373 1.00 93.88 100 HIS A N 1
ATOM 770 C CA . HIS A 1 100 ? 15.373 -2.419 23.717 1.00 93.88 100 HIS A CA 1
ATOM 771 C C . HIS A 1 100 ? 14.952 -1.463 22.604 1.00 93.88 100 HIS A C 1
ATOM 773 O O . HIS A 1 100 ? 15.147 -1.729 21.418 1.00 93.88 100 HIS A O 1
ATOM 779 N N . ARG A 1 101 ? 14.351 -0.348 23.020 1.00 93.56 101 ARG A N 1
ATOM 780 C CA . ARG A 1 101 ? 13.796 0.671 22.131 1.00 93.56 101 ARG A CA 1
ATOM 781 C C . ARG A 1 101 ? 14.880 1.385 21.325 1.00 93.56 101 ARG A C 1
ATOM 783 O O . ARG A 1 101 ? 15.931 1.743 21.858 1.00 93.56 101 ARG A O 1
ATOM 790 N N . GLY A 1 102 ? 14.594 1.611 20.048 1.00 92.69 102 GLY A N 1
ATOM 791 C CA . GLY A 1 102 ? 15.469 2.330 19.130 1.00 92.69 102 GLY A CA 1
ATOM 792 C C . GLY A 1 102 ? 15.295 1.883 17.682 1.00 92.69 102 GLY A C 1
ATOM 793 O O . GLY A 1 102 ? 15.037 0.712 17.394 1.00 92.69 102 GLY A O 1
ATOM 794 N N . SER A 1 103 ? 15.482 2.817 16.751 1.00 93.38 103 SER A N 1
ATOM 795 C CA . SER A 1 103 ? 15.451 2.522 15.320 1.00 93.38 103 SER A CA 1
ATOM 796 C C . SER A 1 103 ? 16.576 1.566 14.944 1.00 93.38 103 SER A C 1
ATOM 798 O O . SER A 1 103 ? 17.758 1.836 15.176 1.00 93.38 103 SER A O 1
ATOM 800 N N . TYR A 1 104 ? 16.228 0.464 14.279 1.00 90.00 104 TYR A N 1
ATOM 801 C CA . TYR A 1 104 ? 17.213 -0.533 13.849 1.00 90.00 104 TYR A CA 1
ATOM 802 C C . TYR A 1 104 ? 18.307 0.062 12.942 1.00 90.00 104 TYR A C 1
ATOM 804 O O . TYR A 1 104 ? 19.439 -0.418 12.939 1.00 90.00 104 TYR A O 1
ATOM 812 N N . SER A 1 105 ? 17.987 1.125 12.198 1.00 91.69 105 SER A N 1
ATOM 813 C CA . SER A 1 105 ? 18.889 1.824 11.281 1.00 91.69 105 SER A CA 1
ATOM 814 C C . SER A 1 105 ? 19.770 2.896 11.935 1.00 91.69 105 SER A C 1
ATOM 816 O O . SER A 1 105 ? 20.595 3.482 11.238 1.00 91.69 105 SER A O 1
ATOM 818 N N . ALA A 1 106 ? 19.631 3.163 13.238 1.00 88.50 106 ALA A N 1
ATOM 819 C CA . ALA A 1 106 ? 20.422 4.174 13.953 1.00 88.50 106 ALA A CA 1
ATOM 820 C C . ALA A 1 106 ? 21.714 3.616 14.584 1.00 88.50 106 ALA A C 1
ATOM 822 O O . ALA A 1 106 ? 22.558 4.377 15.048 1.00 88.50 106 ALA A O 1
ATOM 823 N N . GLY A 1 107 ? 21.881 2.289 14.611 1.00 84.56 107 GLY A N 1
ATOM 824 C CA . GLY A 1 107 ? 22.995 1.620 15.290 1.00 84.56 107 GLY A CA 1
ATOM 825 C C . GLY A 1 107 ? 23.876 0.783 14.365 1.00 84.56 107 GLY A C 1
ATOM 826 O O . GLY A 1 107 ? 24.156 1.146 13.223 1.00 84.56 107 GLY A O 1
ATOM 827 N N . ALA A 1 108 ? 24.285 -0.390 14.855 1.00 85.50 108 ALA A N 1
ATOM 828 C CA . ALA A 1 108 ? 25.225 -1.289 14.177 1.00 85.50 108 ALA A CA 1
ATOM 829 C C . ALA A 1 108 ? 24.807 -1.699 12.750 1.00 85.50 108 ALA A C 1
ATOM 831 O O . ALA A 1 108 ? 25.655 -2.065 11.939 1.00 85.50 108 ALA A O 1
ATOM 832 N N . LEU A 1 109 ? 23.510 -1.635 12.433 1.00 88.31 109 LEU A N 1
ATOM 833 C CA . LEU A 1 109 ? 22.979 -2.001 11.120 1.00 88.31 109 LEU A CA 1
ATOM 834 C C . LEU A 1 109 ? 22.929 -0.835 10.129 1.00 88.31 109 LEU A C 1
ATOM 836 O O . LEU A 1 109 ? 22.705 -1.087 8.948 1.00 88.31 109 LEU A O 1
ATOM 840 N N . SER A 1 110 ? 23.147 0.409 10.570 1.00 89.38 110 SER A N 1
ATOM 841 C CA . SER A 1 110 ? 22.956 1.616 9.754 1.00 89.38 110 SER A CA 1
ATOM 842 C C . SER A 1 110 ? 23.660 1.524 8.398 1.00 89.38 110 SER A C 1
ATOM 844 O O . SER A 1 110 ? 23.024 1.646 7.355 1.00 89.38 110 SER A O 1
ATOM 846 N N . SER A 1 111 ? 24.946 1.159 8.399 1.00 88.31 111 SER A N 1
ATOM 847 C CA . SER A 1 111 ? 25.764 1.040 7.183 1.00 88.31 111 SER A CA 1
ATOM 848 C C . SER A 1 111 ? 25.321 -0.061 6.211 1.00 88.31 111 SER A C 1
ATOM 850 O O . SER A 1 111 ? 25.732 -0.051 5.053 1.00 88.31 111 SER A O 1
ATOM 852 N N . ALA A 1 112 ? 24.519 -1.025 6.674 1.00 86.44 112 ALA A N 1
ATOM 853 C CA . ALA A 1 112 ? 24.035 -2.143 5.872 1.00 86.44 112 ALA A CA 1
ATOM 854 C C . ALA A 1 112 ? 22.620 -1.921 5.321 1.00 86.44 112 ALA A C 1
ATOM 856 O O . ALA A 1 112 ? 22.251 -2.595 4.358 1.00 86.44 112 ALA A O 1
ATOM 857 N N . VAL A 1 113 ? 21.828 -1.038 5.938 1.00 87.38 113 VAL A N 1
ATOM 858 C CA . VAL A 1 113 ? 20.399 -0.852 5.624 1.00 87.38 113 VAL A CA 1
ATOM 859 C C . VAL A 1 113 ? 20.104 0.532 5.056 1.00 87.38 113 VAL A C 1
ATOM 861 O O . VAL A 1 113 ? 19.279 0.648 4.154 1.00 87.38 113 VAL A O 1
ATOM 864 N N . CYS A 1 114 ? 20.822 1.564 5.498 1.00 88.25 114 CYS A N 1
ATOM 865 C CA . CYS A 1 114 ? 20.736 2.903 4.935 1.00 88.25 114 CYS A CA 1
ATOM 866 C C . CYS A 1 114 ? 21.689 3.061 3.737 1.00 88.25 114 CYS A C 1
ATOM 868 O O . CYS A 1 114 ? 22.787 2.499 3.747 1.00 88.25 114 CYS A O 1
ATOM 870 N N . PRO A 1 115 ? 21.296 3.815 2.692 1.00 89.44 115 PRO A N 1
ATOM 871 C CA . PRO A 1 115 ? 20.093 4.651 2.583 1.00 89.44 115 PRO A CA 1
ATOM 872 C C . PRO A 1 115 ? 18.861 3.935 1.980 1.00 89.44 115 PRO A C 1
ATOM 874 O O . PRO A 1 115 ? 17.997 4.596 1.421 1.00 89.44 115 PRO A O 1
ATOM 877 N N . PHE A 1 116 ? 18.784 2.600 2.015 1.00 87.56 116 PHE A N 1
ATOM 878 C CA . PHE A 1 116 ? 17.735 1.851 1.304 1.00 87.56 116 PHE A CA 1
ATOM 879 C C . PHE A 1 116 ? 16.444 1.708 2.111 1.00 87.56 116 PHE A C 1
ATOM 881 O O . PHE A 1 116 ? 15.369 2.064 1.646 1.00 87.56 116 PHE A O 1
ATOM 888 N N . TYR A 1 117 ? 16.566 1.160 3.317 1.00 90.62 117 TYR A N 1
ATOM 889 C CA . TYR A 1 117 ? 15.473 0.976 4.260 1.00 90.62 117 TYR A CA 1
ATOM 890 C C . TYR A 1 117 ? 15.936 1.558 5.589 1.00 90.62 117 TYR A C 1
ATOM 892 O O . TYR A 1 117 ? 16.381 0.841 6.480 1.00 90.62 117 TYR A O 1
ATOM 900 N N . CYS A 1 118 ? 15.947 2.881 5.700 1.00 93.31 118 CYS A N 1
ATOM 901 C CA . CYS A 1 118 ? 16.111 3.511 7.005 1.00 93.31 118 CYS A CA 1
ATOM 902 C C . CYS A 1 118 ? 14.763 3.513 7.727 1.00 93.31 118 CYS A C 1
ATOM 904 O O . CYS A 1 118 ? 13.736 3.614 7.080 1.00 93.31 118 CYS A O 1
ATOM 906 N N . SER A 1 119 ? 14.759 3.409 9.051 1.00 92.75 119 SER A N 1
ATOM 907 C CA . SER A 1 119 ? 13.574 3.740 9.844 1.00 92.75 119 SER A CA 1
ATOM 908 C C . SER A 1 119 ? 13.437 5.264 9.837 1.00 92.75 119 SER A C 1
ATOM 910 O O . SER A 1 119 ? 14.249 5.943 10.471 1.00 92.75 119 SER A O 1
ATOM 912 N N . TYR A 1 120 ? 12.497 5.791 9.044 1.00 91.12 120 TYR A N 1
ATOM 913 C CA . TYR A 1 120 ? 12.254 7.236 8.935 1.00 91.12 120 TYR A CA 1
ATOM 914 C C . TYR A 1 120 ? 11.143 7.687 9.891 1.00 91.12 120 TYR A C 1
ATOM 916 O O . TYR A 1 120 ? 11.287 8.731 10.523 1.00 91.12 120 TYR A O 1
ATOM 924 N N . SER A 1 121 ? 10.076 6.894 10.040 1.00 90.00 121 SER A N 1
ATOM 925 C CA . SER A 1 121 ? 8.956 7.167 10.957 1.00 90.00 121 SER A CA 1
ATOM 926 C C . SER A 1 121 ? 9.270 6.908 12.434 1.00 90.00 121 SER A C 1
ATOM 928 O O . SER A 1 121 ? 8.536 7.389 13.302 1.00 90.00 121 SER A O 1
ATOM 930 N N . GLY A 1 122 ? 10.357 6.182 12.714 1.00 91.19 122 GLY A N 1
ATOM 931 C CA . GLY A 1 122 ? 10.721 5.710 14.050 1.00 91.19 122 GLY A CA 1
ATOM 932 C C . GLY A 1 122 ? 10.480 4.210 14.225 1.00 91.19 122 GLY A C 1
ATOM 933 O O . GLY A 1 122 ? 10.533 3.449 13.259 1.00 91.19 122 GLY A O 1
ATOM 934 N N . TYR A 1 123 ? 10.324 3.776 15.473 1.00 92.25 123 TYR A N 1
ATOM 935 C CA . TYR A 1 123 ? 9.952 2.397 15.842 1.00 92.25 123 TYR A CA 1
ATOM 936 C C . TYR A 1 123 ? 8.670 2.355 16.694 1.00 92.25 123 TYR A C 1
ATOM 938 O O . TYR A 1 123 ? 8.147 1.285 17.019 1.00 92.25 123 TYR A O 1
ATOM 946 N N . GLU A 1 124 ? 8.194 3.520 17.123 1.00 92.94 124 GLU A N 1
ATOM 947 C CA . GLU A 1 124 ? 7.048 3.709 17.997 1.00 92.94 124 GLU A CA 1
ATOM 948 C C . GLU A 1 124 ? 5.763 3.205 17.323 1.00 92.94 124 GLU A C 1
ATOM 950 O O . GLU A 1 124 ? 4.971 2.469 17.925 1.00 92.94 124 GLU A O 1
ATOM 955 N N . ASP A 1 125 ? 5.583 3.504 16.033 1.00 91.62 125 ASP A N 1
ATOM 956 C CA . ASP A 1 125 ? 4.417 3.046 15.288 1.00 91.62 125 ASP A CA 1
ATOM 957 C C . ASP A 1 125 ? 4.425 1.525 15.049 1.00 91.62 125 ASP A C 1
ATOM 959 O O . ASP A 1 125 ? 3.362 0.888 15.100 1.00 91.62 125 ASP A O 1
ATOM 963 N N . GLU A 1 126 ? 5.603 0.903 14.912 1.00 94.81 126 GLU A N 1
ATOM 964 C CA . GLU A 1 126 ? 5.756 -0.553 14.909 1.00 94.81 126 GLU A CA 1
ATOM 965 C C . GLU A 1 126 ? 5.333 -1.196 16.226 1.00 94.81 126 GLU A C 1
ATOM 967 O O . GLU A 1 126 ? 4.695 -2.256 16.193 1.00 94.81 126 GLU A O 1
ATOM 972 N N . LEU A 1 127 ? 5.677 -0.600 17.373 1.00 96.00 127 LEU A N 1
ATOM 973 C CA . LEU A 1 127 ? 5.303 -1.132 18.687 1.00 96.00 127 LEU A CA 1
ATOM 974 C C . LEU A 1 127 ? 3.784 -1.107 18.867 1.00 96.00 127 LEU A C 1
ATOM 976 O O . LEU A 1 127 ? 3.191 -2.134 19.227 1.00 96.00 127 LEU A O 1
ATOM 980 N N . LEU A 1 128 ? 3.122 0.001 18.519 1.00 93.69 128 LEU A N 1
ATOM 981 C CA . LEU A 1 128 ? 1.659 0.057 18.532 1.00 93.69 128 LEU A CA 1
ATOM 982 C C . LEU A 1 128 ? 1.027 -0.931 17.548 1.00 93.69 128 LEU A C 1
ATOM 984 O O . LEU A 1 128 ? 0.058 -1.620 17.894 1.00 93.69 128 LEU A O 1
ATOM 988 N N . TRP A 1 129 ? 1.565 -1.031 16.331 1.00 95.31 129 TRP A N 1
ATOM 989 C CA . TRP A 1 129 ? 1.081 -1.965 15.316 1.00 95.31 129 TRP A CA 1
ATOM 990 C C . TRP A 1 129 ? 1.184 -3.414 15.799 1.00 95.31 129 TRP A C 1
ATOM 992 O O . TRP A 1 129 ? 0.220 -4.185 15.702 1.00 95.31 129 TRP A O 1
ATOM 1002 N N . ALA A 1 130 ? 2.330 -3.785 16.373 1.00 96.88 130 ALA A N 1
ATOM 1003 C CA . ALA A 1 130 ? 2.577 -5.108 16.925 1.00 96.88 130 ALA A CA 1
ATOM 1004 C C . ALA A 1 130 ? 1.640 -5.414 18.099 1.00 96.88 130 ALA A C 1
ATOM 1006 O O . ALA A 1 130 ? 0.994 -6.467 18.096 1.00 96.88 130 ALA A O 1
ATOM 1007 N N . ALA A 1 131 ? 1.486 -4.491 19.053 1.00 95.69 131 ALA A N 1
ATOM 1008 C CA . ALA A 1 131 ? 0.574 -4.649 20.183 1.00 95.69 131 ALA A CA 1
ATOM 1009 C C . ALA A 1 131 ? -0.884 -4.829 19.717 1.00 95.69 131 ALA A C 1
ATOM 1011 O O . ALA A 1 131 ? -1.581 -5.744 20.171 1.00 95.69 131 ALA A O 1
ATOM 1012 N N . ALA A 1 132 ? -1.344 -4.039 18.741 1.00 93.94 132 ALA A N 1
ATOM 1013 C CA . ALA A 1 132 ? -2.690 -4.162 18.182 1.00 93.94 132 ALA A CA 1
ATOM 1014 C C . ALA A 1 132 ? -2.929 -5.536 17.518 1.00 93.94 132 ALA A C 1
ATOM 1016 O O . ALA A 1 132 ? -3.983 -6.162 17.718 1.00 93.94 132 ALA A O 1
ATOM 1017 N N . TRP A 1 133 ? -1.951 -6.056 16.767 1.00 95.81 133 TRP A N 1
ATOM 1018 C CA . TRP A 1 133 ? -2.026 -7.400 16.182 1.00 95.81 133 TRP A CA 1
ATOM 1019 C C . TRP A 1 133 ? -1.954 -8.514 17.220 1.00 95.81 133 TRP A C 1
ATOM 1021 O O . TRP A 1 133 ? -2.732 -9.468 17.132 1.00 95.81 133 TRP A O 1
ATOM 1031 N N . LEU A 1 134 ? -1.066 -8.404 18.208 1.00 95.38 134 LEU A N 1
ATOM 1032 C CA . LEU A 1 134 ? -0.919 -9.385 19.280 1.00 95.38 134 LEU A CA 1
ATOM 1033 C C . LEU A 1 134 ? -2.179 -9.468 20.136 1.00 95.38 134 LEU A C 1
ATOM 1035 O O . LEU A 1 134 ? -2.647 -10.578 20.403 1.00 95.38 134 LEU A O 1
ATOM 1039 N N . HIS A 1 135 ? -2.796 -8.332 20.474 1.00 91.88 135 HIS A N 1
ATOM 1040 C CA . HIS A 1 135 ? -4.112 -8.307 21.109 1.00 91.88 135 HIS A CA 1
ATOM 1041 C C . HIS A 1 135 ? -5.139 -9.063 20.258 1.00 91.88 135 HIS A C 1
ATOM 1043 O O . HIS A 1 135 ? -5.836 -9.952 20.748 1.00 91.88 135 HIS A O 1
ATOM 1049 N N . ARG A 1 136 ? -5.213 -8.762 18.955 1.00 89.00 136 ARG A N 1
ATOM 1050 C CA . ARG A 1 136 ? -6.170 -9.407 18.046 1.00 89.00 136 ARG A CA 1
ATOM 1051 C C . ARG A 1 136 ? -5.944 -10.916 17.910 1.00 89.00 136 ARG A C 1
ATOM 1053 O O . ARG A 1 136 ? -6.917 -11.657 17.769 1.00 89.00 136 ARG A O 1
ATOM 1060 N N . ALA A 1 137 ? -4.692 -11.360 17.897 1.00 89.50 137 ALA A N 1
ATOM 1061 C CA . ALA A 1 137 ? -4.330 -12.759 17.694 1.00 89.50 137 ALA A CA 1
ATOM 1062 C C . ALA A 1 137 ? -4.487 -13.600 18.969 1.00 89.50 137 ALA A C 1
ATOM 1064 O O . ALA A 1 137 ? -4.960 -14.733 18.893 1.00 89.50 137 ALA A O 1
ATOM 1065 N N . SER A 1 138 ? -4.102 -13.054 20.125 1.00 89.06 138 SER A N 1
ATOM 1066 C CA . SER A 1 138 ? -4.070 -13.778 21.403 1.00 89.06 138 SER A CA 1
ATOM 1067 C C . SER A 1 138 ? -5.309 -13.556 22.273 1.00 89.06 138 SER A C 1
ATOM 1069 O O . SER A 1 138 ? -5.654 -14.420 23.074 1.00 89.06 138 SER A O 1
ATOM 1071 N N . GLY A 1 139 ? -5.982 -12.410 22.140 1.00 86.81 139 GLY A N 1
ATOM 1072 C CA . GLY A 1 139 ? -7.002 -11.954 23.086 1.00 86.81 139 GLY A CA 1
ATOM 1073 C C . GLY A 1 139 ? -6.442 -11.511 24.443 1.00 86.81 139 GLY A C 1
ATOM 1074 O O . GLY A 1 139 ? -7.231 -11.266 25.354 1.00 86.81 139 GLY A O 1
ATOM 1075 N N . ASN A 1 140 ? -5.115 -11.421 24.597 1.00 89.81 140 ASN A N 1
ATOM 1076 C CA . ASN A 1 140 ? -4.481 -10.983 25.834 1.00 89.81 140 ASN A CA 1
ATOM 1077 C C . ASN A 1 140 ? -4.669 -9.468 26.026 1.00 89.81 140 ASN A C 1
ATOM 1079 O O . ASN A 1 140 ? -4.261 -8.664 25.184 1.00 89.81 140 ASN A O 1
ATOM 1083 N N . ALA A 1 141 ? -5.289 -9.091 27.146 1.00 90.31 141 ALA A N 1
ATOM 1084 C CA . ALA A 1 141 ? -5.617 -7.709 27.473 1.00 90.31 141 ALA A CA 1
ATOM 1085 C C . ALA A 1 141 ? -4.381 -6.835 27.744 1.00 90.31 141 ALA A C 1
ATOM 1087 O O . ALA A 1 141 ? -4.481 -5.618 27.591 1.00 90.31 141 ALA A O 1
ATOM 1088 N N . THR A 1 142 ? -3.223 -7.419 28.080 1.00 94.38 142 THR A N 1
ATOM 1089 C CA . THR A 1 142 ? -1.983 -6.659 28.331 1.00 94.38 142 THR A CA 1
ATOM 1090 C C . THR A 1 142 ? -1.553 -5.844 27.114 1.00 94.38 142 THR A C 1
ATOM 1092 O O . THR A 1 142 ? -1.170 -4.689 27.256 1.00 94.38 142 THR A O 1
ATOM 1095 N N . PHE A 1 143 ? -1.709 -6.380 25.902 1.00 94.25 143 PHE A N 1
ATOM 1096 C CA . PHE A 1 143 ? -1.390 -5.646 24.676 1.00 94.25 143 PHE A CA 1
ATOM 1097 C C . PHE A 1 143 ? -2.356 -4.486 24.414 1.00 94.25 143 PHE A C 1
ATOM 1099 O O . PHE A 1 143 ? -1.951 -3.453 23.894 1.00 94.25 143 PHE A O 1
ATOM 1106 N N . MET A 1 144 ? -3.630 -4.608 24.804 1.00 91.25 144 MET A N 1
ATOM 1107 C CA . MET A 1 144 ? -4.554 -3.468 24.737 1.00 91.25 144 MET A CA 1
ATOM 1108 C C . MET A 1 144 ? -4.237 -2.422 25.810 1.00 91.25 144 MET A C 1
ATOM 1110 O O . MET A 1 144 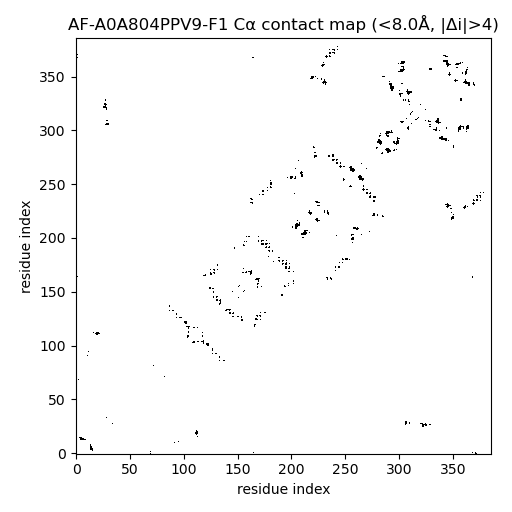? -4.373 -1.229 25.557 1.00 91.25 144 MET A O 1
ATOM 1114 N N . ALA A 1 145 ? -3.802 -2.850 26.998 1.00 92.44 145 ALA A N 1
ATOM 1115 C CA . ALA A 1 145 ? -3.303 -1.934 28.019 1.00 92.44 145 ALA A CA 1
ATOM 1116 C C . ALA A 1 145 ? -2.067 -1.171 27.516 1.00 92.44 145 ALA A C 1
ATOM 1118 O O . ALA A 1 145 ? -2.012 0.042 27.677 1.00 92.44 145 ALA A O 1
ATOM 1119 N N . TYR A 1 146 ? -1.154 -1.850 26.812 1.00 94.19 146 TYR A N 1
ATOM 1120 C CA . TYR A 1 146 ? -0.010 -1.221 26.154 1.00 94.19 146 TYR A CA 1
ATOM 1121 C C . TYR A 1 146 ? -0.437 -0.153 25.142 1.00 94.19 146 TYR A C 1
ATOM 1123 O O . TYR A 1 146 ? 0.030 0.979 25.220 1.00 94.19 146 TYR A O 1
ATOM 1131 N N . VAL A 1 147 ? -1.365 -0.483 24.234 1.00 92.75 147 VAL A N 1
ATOM 1132 C CA . VAL A 1 147 ? -1.898 0.472 23.244 1.00 92.75 147 VAL A CA 1
ATOM 1133 C C . VAL A 1 147 ? -2.473 1.715 23.927 1.00 92.75 147 VAL A C 1
ATOM 1135 O O . VAL A 1 147 ? -2.233 2.828 23.478 1.00 92.75 147 VAL A O 1
ATOM 1138 N N . ARG A 1 148 ? -3.208 1.547 25.032 1.00 89.88 148 ARG A N 1
ATOM 1139 C CA . ARG A 1 148 ? -3.782 2.677 25.780 1.00 89.88 148 ARG A CA 1
ATOM 1140 C C . ARG A 1 148 ? -2.730 3.518 26.496 1.00 89.88 148 ARG A C 1
ATOM 1142 O O . ARG A 1 148 ? -2.886 4.731 26.547 1.00 89.88 148 ARG A O 1
ATOM 1149 N N . ALA A 1 149 ? -1.712 2.880 27.066 1.00 91.31 149 ALA A N 1
ATOM 1150 C CA . ALA A 1 149 ? -0.678 3.559 27.837 1.00 91.31 149 ALA A CA 1
ATOM 1151 C C . ALA A 1 149 ? 0.289 4.352 26.946 1.00 91.31 149 ALA A C 1
ATOM 1153 O O . ALA A 1 149 ? 0.660 5.463 27.306 1.00 91.31 149 ALA A O 1
ATOM 1154 N N . ASN A 1 150 ? 0.659 3.804 25.785 1.00 90.75 150 ASN A N 1
ATOM 1155 C CA . ASN A 1 150 ? 1.683 4.399 24.920 1.00 90.75 150 ASN A CA 1
ATOM 1156 C C . ASN A 1 150 ? 1.097 5.116 23.693 1.00 90.75 150 ASN A C 1
ATOM 1158 O O . ASN A 1 150 ? 1.770 5.933 23.081 1.00 90.75 150 ASN A O 1
ATOM 1162 N N . GLY A 1 151 ? -0.179 4.883 23.354 1.00 86.25 151 GLY A N 1
ATOM 1163 C CA . GLY A 1 151 ? -0.796 5.373 22.120 1.00 86.25 151 GLY A CA 1
ATOM 1164 C C . GLY A 1 151 ? -0.593 6.864 21.850 1.00 86.25 151 GLY A C 1
ATOM 1165 O O . GLY A 1 151 ? -0.252 7.234 20.733 1.00 86.25 151 GLY A O 1
ATOM 1166 N N . ALA A 1 152 ? -0.772 7.719 22.859 1.00 82.12 152 ALA A N 1
ATOM 1167 C CA . ALA A 1 152 ? -0.608 9.164 22.695 1.00 82.12 152 ALA A CA 1
ATOM 1168 C C . ALA A 1 152 ? 0.831 9.570 22.326 1.00 82.12 152 ALA A C 1
ATOM 1170 O O . ALA A 1 152 ? 1.006 10.471 21.512 1.00 82.12 152 ALA A O 1
ATOM 1171 N N . GLN A 1 153 ? 1.833 8.902 22.904 1.00 79.94 153 GLN A N 1
ATOM 1172 C CA . GLN A 1 153 ? 3.252 9.162 22.639 1.00 79.94 153 GLN A CA 1
ATOM 1173 C C . GLN A 1 153 ? 3.686 8.555 21.302 1.00 79.94 153 GLN A C 1
ATOM 1175 O O . GLN A 1 153 ? 4.399 9.194 20.538 1.00 79.94 153 GLN A O 1
ATOM 1180 N N . ASP A 1 154 ? 3.170 7.372 20.979 1.00 78.69 154 ASP A N 1
ATOM 1181 C CA . ASP A 1 154 ? 3.586 6.588 19.817 1.00 78.69 154 ASP A CA 1
ATOM 1182 C C . ASP A 1 154 ? 2.801 6.944 18.529 1.00 78.69 154 ASP A C 1
ATOM 1184 O O . ASP A 1 154 ? 2.644 6.131 17.616 1.00 78.69 154 ASP A O 1
ATOM 1188 N N . GLY A 1 155 ? 2.255 8.162 18.443 1.00 70.19 155 GLY A N 1
ATOM 1189 C CA . GLY A 1 155 ? 1.659 8.683 17.207 1.00 70.19 155 GLY A CA 1
ATOM 1190 C C . GLY A 1 155 ? 0.181 8.342 16.974 1.00 70.19 155 GLY A C 1
ATOM 1191 O O . GLY A 1 155 ? -0.305 8.447 15.846 1.00 70.19 155 GLY A O 1
ATOM 1192 N N . ALA A 1 156 ? -0.598 7.987 18.005 1.00 70.50 156 ALA A N 1
ATOM 1193 C CA . ALA A 1 156 ? -2.050 7.804 17.843 1.00 70.50 156 ALA A CA 1
ATOM 1194 C C . ALA A 1 156 ? -2.778 9.086 17.404 1.00 70.50 156 ALA A C 1
ATOM 1196 O O . ALA A 1 156 ? -3.837 8.979 16.788 1.00 70.50 156 ALA A O 1
ATOM 1197 N N . GLY A 1 157 ? -2.220 10.264 17.700 1.00 68.69 157 GLY A N 1
ATOM 1198 C CA . GLY A 1 157 ? -2.725 11.560 17.238 1.00 68.69 157 GLY A CA 1
ATOM 1199 C C . GLY A 1 157 ? -2.072 12.086 15.955 1.00 68.69 157 GLY A C 1
ATOM 1200 O O . GLY A 1 157 ? -2.538 13.087 15.429 1.00 68.69 157 GLY A O 1
ATOM 1201 N N . ASP A 1 158 ? -1.021 11.430 15.450 1.00 74.94 158 ASP A N 1
ATOM 1202 C CA . ASP A 1 158 ? -0.225 11.920 14.315 1.00 74.94 158 ASP A CA 1
ATOM 1203 C C . ASP A 1 158 ? -0.762 11.393 12.975 1.00 74.94 158 ASP A C 1
ATOM 1205 O O . ASP A 1 158 ? -1.007 10.194 12.816 1.00 74.94 158 ASP A O 1
ATOM 1209 N N . ASP A 1 159 ? -0.975 12.288 12.018 1.00 68.25 159 ASP A N 1
ATOM 1210 C CA . ASP A 1 159 ? -1.786 12.087 10.817 1.00 68.25 159 ASP A CA 1
ATOM 1211 C C . ASP A 1 159 ? -0.994 12.371 9.529 1.00 68.25 159 ASP A C 1
ATOM 1213 O O . ASP A 1 159 ? -1.496 13.011 8.609 1.00 68.25 159 ASP A O 1
ATOM 1217 N N . ASP A 1 160 ? 0.223 11.832 9.393 1.00 72.69 160 ASP A N 1
ATOM 1218 C CA . ASP A 1 160 ? 0.943 11.885 8.104 1.00 72.69 160 ASP A CA 1
ATOM 1219 C C . ASP A 1 160 ? 0.159 11.206 6.950 1.00 72.69 160 ASP A C 1
ATOM 1221 O O . ASP A 1 160 ? 0.448 11.400 5.771 1.00 72.69 160 ASP A O 1
ATOM 1225 N N . TYR A 1 161 ? -0.908 10.457 7.263 1.00 76.31 161 TYR A N 1
ATOM 1226 C CA . TYR A 1 161 ? -1.837 9.857 6.296 1.00 76.31 161 TYR A CA 1
ATOM 1227 C C . TYR A 1 161 ? -1.142 8.976 5.243 1.00 76.31 161 TYR A C 1
ATOM 1229 O O . TYR A 1 161 ? -1.635 8.808 4.125 1.00 76.31 161 TYR A O 1
ATOM 1237 N N . SER A 1 162 ? -0.019 8.361 5.609 1.00 82.75 162 SER A N 1
ATOM 1238 C CA . SER A 1 162 ? 0.709 7.409 4.780 1.00 82.75 162 SER A CA 1
ATOM 1239 C C . SER A 1 162 ? 0.705 6.021 5.436 1.00 82.75 162 SER A C 1
ATOM 1241 O O . SER A 1 162 ? 0.727 5.881 6.655 1.00 82.75 162 SER A O 1
ATOM 1243 N N . PHE A 1 163 ? 0.581 4.966 4.625 1.00 92.75 163 PHE A N 1
ATOM 1244 C CA . PHE A 1 163 ? 0.750 3.582 5.077 1.00 92.75 163 PHE A CA 1
ATOM 1245 C C . PHE A 1 163 ? 1.745 2.897 4.157 1.00 92.75 163 PHE A C 1
ATOM 1247 O O . PHE A 1 163 ? 1.478 2.743 2.963 1.00 92.75 163 PHE A O 1
ATOM 1254 N N . SER A 1 164 ? 2.887 2.499 4.705 1.00 93.00 164 SER A N 1
ATOM 1255 C CA . SER A 1 164 ? 4.003 1.968 3.926 1.00 93.00 164 SER A CA 1
ATOM 1256 C C . SER A 1 164 ? 4.722 0.846 4.675 1.00 93.00 164 SER A C 1
ATOM 1258 O O . SER A 1 164 ? 4.261 0.337 5.702 1.00 93.00 164 SER A O 1
ATOM 1260 N N . TRP A 1 165 ? 5.855 0.402 4.131 1.00 93.12 165 TRP A N 1
ATOM 1261 C CA . TRP A 1 165 ? 6.746 -0.492 4.864 1.00 93.12 165 TRP A CA 1
ATOM 1262 C C . TRP A 1 165 ? 7.395 0.192 6.076 1.00 93.12 165 TRP A C 1
ATOM 1264 O O . TRP A 1 165 ? 7.823 -0.536 6.970 1.00 93.12 165 TRP A O 1
ATOM 1274 N N . ASP A 1 166 ? 7.422 1.529 6.125 1.00 93.00 166 ASP A N 1
ATOM 1275 C CA . ASP A 1 166 ? 8.054 2.345 7.170 1.00 93.00 166 ASP A CA 1
ATOM 1276 C C . ASP A 1 166 ? 7.024 2.909 8.159 1.00 93.00 166 ASP A C 1
ATOM 1278 O O . ASP A 1 166 ? 7.113 2.579 9.322 1.00 93.00 166 ASP A O 1
ATOM 1282 N N . ASP A 1 167 ? 5.921 3.525 7.720 1.00 92.69 167 ASP A N 1
ATOM 1283 C CA . ASP A 1 167 ? 4.896 4.069 8.637 1.00 92.69 167 ASP A CA 1
ATOM 1284 C C . ASP A 1 167 ? 3.655 3.156 8.742 1.00 92.69 167 ASP A C 1
ATOM 1286 O O . ASP A 1 167 ? 3.013 2.813 7.735 1.00 92.69 167 ASP A O 1
ATOM 1290 N N . LYS A 1 168 ? 3.304 2.734 9.969 1.00 93.38 168 LYS A N 1
ATOM 1291 C CA . LYS A 1 168 ? 2.126 1.910 10.307 1.00 93.38 168 LYS A CA 1
ATOM 1292 C C . LYS A 1 168 ? 1.021 2.657 11.045 1.00 93.38 168 LYS A C 1
ATOM 1294 O O . LYS A 1 168 ? -0.012 2.034 11.316 1.00 93.38 168 LYS A O 1
ATOM 1299 N N . ARG A 1 169 ? 1.166 3.942 11.369 1.00 92.44 169 ARG A N 1
ATOM 1300 C CA . ARG A 1 169 ? 0.255 4.697 12.255 1.00 92.44 169 ARG A CA 1
ATOM 1301 C C . ARG A 1 169 ? -1.189 4.616 11.784 1.00 92.44 169 ARG A C 1
ATOM 1303 O O . ARG A 1 169 ? -2.073 4.191 12.537 1.00 92.44 169 ARG A O 1
ATOM 1310 N N . ILE A 1 170 ? -1.445 4.924 10.511 1.00 93.81 170 ILE A N 1
ATOM 1311 C CA . ILE A 1 170 ? -2.810 4.869 9.974 1.00 93.81 170 ILE A CA 1
ATOM 1312 C C . ILE A 1 170 ? -3.337 3.436 9.830 1.00 93.81 170 ILE A C 1
ATOM 1314 O O . ILE A 1 170 ? -4.517 3.171 10.075 1.00 93.81 170 ILE A O 1
ATOM 1318 N N . GLY A 1 171 ? -2.459 2.476 9.533 1.00 94.81 171 GLY A N 1
ATOM 1319 C CA . GLY A 1 171 ? -2.805 1.057 9.553 1.00 94.81 171 GLY A CA 1
ATOM 1320 C C . GLY A 1 171 ? -3.282 0.613 10.939 1.00 94.81 171 GLY A C 1
ATOM 1321 O O . GLY A 1 171 ? -4.318 -0.051 11.058 1.00 94.81 171 GLY A O 1
ATOM 1322 N N . THR A 1 172 ? -2.564 1.016 11.990 1.00 94.12 172 THR A N 1
ATOM 1323 C CA . THR A 1 172 ? -2.900 0.764 13.398 1.00 94.12 172 THR A CA 1
ATOM 1324 C C . THR A 1 172 ? -4.246 1.376 13.766 1.00 94.12 172 THR A C 1
ATOM 1326 O O . THR A 1 172 ? -5.092 0.683 14.338 1.00 94.12 172 THR A O 1
ATOM 1329 N N . LYS A 1 173 ? -4.492 2.631 13.374 1.00 93.50 173 LYS A N 1
ATOM 1330 C CA . LYS A 1 173 ? -5.778 3.318 13.568 1.00 93.50 173 LYS A CA 1
ATOM 1331 C C . LYS A 1 173 ? -6.932 2.540 12.939 1.00 93.50 173 LYS A C 1
ATOM 1333 O O . LYS A 1 173 ? -7.862 2.159 13.652 1.00 93.50 173 LYS A O 1
ATOM 1338 N N . VAL A 1 174 ? -6.824 2.177 11.657 1.00 95.06 174 VAL A N 1
ATOM 1339 C CA . VAL A 1 174 ? -7.849 1.387 10.951 1.00 95.06 174 VAL A CA 1
ATOM 1340 C C . VAL A 1 174 ? -8.059 0.025 11.622 1.00 95.06 174 VAL A C 1
ATOM 1342 O O . VAL A 1 174 ? -9.195 -0.435 11.777 1.00 95.06 174 VAL A O 1
ATOM 1345 N N . LEU A 1 175 ? -6.984 -0.639 12.060 1.00 94.12 175 LEU A N 1
ATOM 1346 C CA . LEU A 1 175 ? -7.059 -1.920 12.765 1.00 94.12 175 LEU A CA 1
ATOM 1347 C C . LEU A 1 175 ? -7.807 -1.808 14.101 1.00 94.12 175 LEU A C 1
ATOM 1349 O O . LEU A 1 175 ? -8.646 -2.668 14.389 1.00 94.12 175 LEU A O 1
ATOM 1353 N N . LEU A 1 176 ? -7.522 -0.779 14.900 1.00 92.38 176 LEU A N 1
ATOM 1354 C CA . LEU A 1 176 ? -8.137 -0.551 16.210 1.00 92.38 176 LEU A CA 1
ATOM 1355 C C . LEU A 1 176 ? -9.567 -0.009 16.101 1.00 92.38 176 LEU A C 1
ATOM 1357 O O . LEU A 1 176 ? -10.422 -0.395 16.901 1.00 92.38 176 LEU A O 1
ATOM 1361 N N . ALA A 1 177 ? -9.879 0.766 15.059 1.00 91.94 177 ALA A N 1
ATOM 1362 C CA . ALA A 1 177 ? -11.236 1.225 14.766 1.00 91.94 177 ALA A CA 1
ATOM 1363 C C . ALA A 1 177 ? -12.220 0.056 14.599 1.00 91.94 177 ALA A C 1
ATOM 1365 O O . ALA A 1 177 ? -13.393 0.157 14.956 1.00 91.94 177 ALA A O 1
ATOM 1366 N N . ARG A 1 178 ? -11.745 -1.114 14.150 1.00 89.75 178 ARG A N 1
ATOM 1367 C CA . ARG A 1 178 ? -12.543 -2.349 14.151 1.00 89.75 178 ARG A CA 1
ATOM 1368 C C . ARG A 1 178 ? -13.076 -2.705 15.540 1.00 89.75 178 ARG A C 1
ATOM 1370 O O . ARG A 1 178 ? -14.209 -3.168 15.639 1.00 89.75 178 ARG A O 1
ATOM 1377 N N . ALA A 1 179 ? -12.254 -2.579 16.581 1.00 84.25 179 ALA A N 1
ATOM 1378 C CA . ALA A 1 179 ? -12.636 -2.953 17.941 1.00 84.25 179 ALA A CA 1
ATOM 1379 C C . ALA A 1 179 ? -13.740 -2.023 18.473 1.00 84.25 179 ALA A C 1
ATOM 1381 O O . ALA A 1 179 ? -14.677 -2.496 19.117 1.00 84.25 179 ALA A O 1
ATOM 1382 N N . VAL A 1 180 ? -13.672 -0.738 18.103 1.00 83.44 180 VAL A N 1
ATOM 1383 C CA . VAL A 1 180 ? -14.717 0.267 18.349 1.00 83.44 180 VAL A CA 1
ATOM 1384 C C . VAL A 1 180 ? -16.011 -0.092 17.615 1.00 83.44 180 VAL A C 1
ATOM 1386 O O . VAL A 1 180 ? -17.061 -0.243 18.236 1.00 83.44 180 VAL A O 1
ATOM 1389 N N . LEU A 1 181 ? -15.931 -0.288 16.296 1.00 83.69 181 LEU A N 1
ATOM 1390 C CA . LEU A 1 181 ? -17.090 -0.506 15.424 1.00 83.69 181 LEU A CA 1
ATOM 1391 C C . LEU A 1 181 ? -17.829 -1.812 15.722 1.00 83.69 181 LEU A C 1
ATOM 1393 O O . LEU A 1 181 ? -19.052 -1.864 15.668 1.00 83.69 181 LEU A O 1
ATOM 1397 N N . ARG A 1 182 ? -17.108 -2.887 16.055 1.00 76.69 182 ARG A N 1
ATOM 1398 C CA . ARG A 1 182 ? -17.734 -4.189 16.327 1.00 76.69 182 ARG A CA 1
ATOM 1399 C C . ARG A 1 182 ? -18.355 -4.290 17.716 1.00 76.69 182 ARG A C 1
ATOM 1401 O O . ARG A 1 182 ? -18.928 -5.341 18.002 1.00 76.69 182 ARG A O 1
ATOM 1408 N N . ARG A 1 183 ? -18.202 -3.263 18.572 1.00 62.12 183 ARG A N 1
ATOM 1409 C CA . ARG A 1 183 ? -18.476 -3.347 20.016 1.00 62.12 183 ARG A CA 1
ATOM 1410 C C . ARG A 1 183 ? -17.964 -4.685 20.555 1.00 62.12 183 ARG A C 1
ATOM 1412 O O . ARG A 1 183 ? -18.772 -5.465 21.047 1.00 62.12 183 ARG A O 1
ATOM 1419 N N . ASP A 1 184 ? -16.692 -5.033 20.307 1.00 54.66 184 ASP A N 1
ATOM 1420 C CA . ASP A 1 184 ? -16.179 -6.414 20.432 1.00 54.66 184 ASP A CA 1
ATOM 1421 C C . ASP A 1 184 ? -16.726 -7.095 21.716 1.00 54.66 184 ASP A C 1
ATOM 1423 O O . ASP A 1 184 ? -16.340 -6.768 22.838 1.00 54.66 184 ASP A O 1
ATOM 1427 N N . ARG A 1 185 ? -17.674 -8.036 21.554 1.00 52.62 185 ARG A N 1
ATOM 1428 C CA . ARG A 1 185 ? -18.369 -8.756 22.649 1.00 52.62 185 ARG A CA 1
ATOM 1429 C C . ARG A 1 185 ? -19.210 -7.886 23.609 1.00 52.62 185 ARG A C 1
ATOM 1431 O O . ARG A 1 185 ? -19.218 -8.157 24.806 1.00 52.62 185 ARG A O 1
ATOM 1438 N N . GLY A 1 186 ? -19.880 -6.845 23.120 1.00 51.31 186 GLY A N 1
ATOM 1439 C CA . GLY A 1 186 ? -20.709 -5.943 23.932 1.00 51.31 186 GLY A CA 1
ATOM 1440 C C . GLY A 1 186 ? -19.918 -5.023 24.870 1.00 51.31 186 GLY A C 1
ATOM 1441 O O . GLY A 1 186 ? -20.516 -4.318 25.675 1.00 51.31 186 GLY A O 1
ATOM 1442 N N . ARG A 1 187 ? -18.580 -5.010 24.782 1.00 57.28 187 ARG A N 1
ATOM 1443 C CA . ARG A 1 187 ? -17.728 -4.161 25.618 1.00 57.28 187 ARG A CA 1
ATOM 1444 C C . ARG A 1 187 ? -17.448 -2.842 24.918 1.00 57.28 187 ARG A C 1
ATOM 1446 O O . ARG A 1 187 ? -16.874 -2.819 23.830 1.00 57.28 187 ARG A O 1
ATOM 1453 N N . ASN A 1 188 ? -17.800 -1.744 25.579 1.00 59.09 188 ASN A N 1
ATOM 1454 C CA . ASN A 1 188 ? -17.173 -0.463 25.293 1.00 59.09 188 ASN A CA 1
ATOM 1455 C C . ASN A 1 188 ? -15.675 -0.607 25.615 1.00 59.09 188 ASN A C 1
ATOM 1457 O O . ASN A 1 188 ? -15.321 -1.159 26.659 1.00 59.09 188 ASN A O 1
ATOM 1461 N N . LEU A 1 189 ? -14.797 -0.170 24.714 1.00 67.69 189 LEU A N 1
ATOM 1462 C CA . LEU A 1 189 ? -13.357 -0.098 24.960 1.00 67.69 189 LEU A CA 1
ATOM 1463 C C . LEU A 1 189 ? -12.998 1.386 25.090 1.00 67.69 189 LEU A C 1
ATOM 1465 O O . LEU A 1 189 ? -12.693 2.019 24.076 1.00 67.69 189 LEU A O 1
ATOM 1469 N N . PRO A 1 190 ? -13.041 1.951 26.315 1.00 68.81 190 PRO A N 1
ATOM 1470 C CA . PRO A 1 190 ? -12.688 3.344 26.543 1.00 68.81 190 PRO A CA 1
ATOM 1471 C C . PRO A 1 190 ? -11.289 3.645 26.003 1.00 68.81 190 PRO A C 1
ATOM 1473 O O . PRO A 1 190 ? -10.411 2.772 26.004 1.00 68.81 190 PRO A O 1
ATOM 1476 N N . GLY A 1 191 ? -11.109 4.872 25.520 1.00 77.56 191 GLY A N 1
ATOM 1477 C CA . GLY A 1 191 ? -9.843 5.349 24.965 1.00 77.56 191 GLY A CA 1
ATOM 1478 C C . GLY A 1 191 ? -9.577 4.962 23.508 1.00 77.56 191 GLY A C 1
ATOM 1479 O O . GLY A 1 191 ? -8.578 5.408 22.962 1.00 77.56 191 GLY A O 1
ATOM 1480 N N . LEU A 1 192 ? -10.447 4.180 22.847 1.00 84.00 192 LEU A N 1
ATOM 1481 C CA . LEU A 1 192 ? -10.235 3.811 21.438 1.00 84.00 192 LEU A CA 1
ATOM 1482 C C . LEU A 1 192 ? -10.929 4.720 20.410 1.00 84.00 192 LEU A C 1
ATOM 1484 O O . LEU A 1 192 ? -10.683 4.581 19.212 1.00 84.00 192 LEU A O 1
ATOM 1488 N N . GLN A 1 193 ? -11.764 5.660 20.856 1.00 86.00 193 GLN A N 1
ATOM 1489 C CA . GLN A 1 193 ? -12.514 6.542 19.952 1.00 86.00 193 GLN A CA 1
ATOM 1490 C C . GLN A 1 193 ? -11.636 7.428 19.064 1.00 86.00 193 GLN A C 1
ATOM 1492 O O . GLN A 1 193 ? -11.976 7.549 17.885 1.00 86.00 193 GLN A O 1
ATOM 1497 N N . PRO A 1 194 ? -10.484 7.945 19.539 1.00 87.12 194 PRO A N 1
ATOM 1498 C CA . PRO A 1 194 ? -9.552 8.655 18.670 1.00 87.12 194 PRO A CA 1
ATOM 1499 C C . PRO A 1 194 ? -9.127 7.821 17.456 1.00 87.12 194 PRO A C 1
ATOM 1501 O O . PRO A 1 194 ? -9.178 8.317 16.339 1.00 87.12 194 PRO A O 1
ATOM 1504 N N . TYR A 1 195 ? -8.826 6.524 17.608 1.00 90.69 195 TYR A N 1
ATOM 1505 C CA . TYR A 1 195 ? -8.424 5.689 16.465 1.00 90.69 195 TYR A CA 1
ATOM 1506 C C . TYR A 1 195 ? -9.511 5.584 15.392 1.00 90.69 195 TYR A C 1
ATOM 1508 O O . TYR A 1 195 ? -9.190 5.578 14.204 1.00 90.69 195 TYR A O 1
ATOM 1516 N N . LYS A 1 196 ? -10.793 5.518 15.784 1.00 90.69 196 LYS A N 1
ATOM 1517 C CA . LYS A 1 196 ? -11.898 5.581 14.818 1.00 90.69 196 LYS A CA 1
ATOM 1518 C C . LYS A 1 196 ? -11.993 6.967 14.181 1.00 90.69 196 LYS A C 1
ATOM 1520 O O . LYS A 1 196 ? -12.124 7.027 12.966 1.00 90.69 196 LYS A O 1
ATOM 1525 N N . ALA A 1 197 ? -11.913 8.040 14.966 1.00 90.00 197 ALA A N 1
ATOM 1526 C CA . ALA A 1 197 ? -11.991 9.405 14.447 1.00 90.00 197 ALA A CA 1
ATOM 1527 C C . ALA A 1 197 ? -10.878 9.688 13.424 1.00 90.00 197 ALA A C 1
ATOM 1529 O O . ALA A 1 197 ? -11.172 10.102 12.312 1.00 90.00 197 ALA A O 1
ATOM 1530 N N . HIS A 1 198 ? -9.626 9.343 13.733 1.00 91.56 198 HIS A N 1
ATOM 1531 C CA . HIS A 1 198 ? -8.513 9.474 12.787 1.00 91.56 198 HIS A CA 1
ATOM 1532 C C . HIS A 1 198 ? -8.656 8.543 11.571 1.00 91.56 198 HIS A C 1
ATOM 1534 O O . HIS A 1 198 ? -8.257 8.902 10.465 1.00 91.56 198 HIS A O 1
ATOM 1540 N N . SER A 1 199 ? -9.257 7.355 11.741 1.00 93.88 199 SER A N 1
ATOM 1541 C CA . SER A 1 199 ? -9.584 6.487 10.599 1.00 93.88 199 SER A CA 1
ATOM 1542 C C . SER A 1 199 ? -10.635 7.119 9.691 1.00 93.88 199 SER A C 1
ATOM 1544 O O . SER A 1 199 ? -10.502 7.019 8.477 1.00 93.88 199 SER A O 1
ATOM 1546 N N . ASP A 1 200 ? -11.660 7.765 10.255 1.00 93.62 200 ASP A N 1
ATOM 1547 C CA . ASP A 1 200 ? -12.623 8.538 9.472 1.00 93.62 200 ASP A CA 1
ATOM 1548 C C . ASP A 1 200 ? -11.890 9.670 8.743 1.00 93.62 200 ASP A C 1
ATOM 1550 O O . ASP A 1 200 ? -11.886 9.661 7.518 1.00 93.62 200 ASP A O 1
ATOM 1554 N N . SER A 1 201 ? -11.163 10.545 9.448 1.00 92.25 201 SER A N 1
ATOM 1555 C CA . SER A 1 201 ? -10.433 11.674 8.847 1.00 92.25 201 SER A CA 1
ATOM 1556 C C . SER A 1 201 ? -9.539 11.268 7.671 1.00 92.25 201 SER A C 1
ATOM 1558 O O . SER A 1 201 ? -9.602 11.890 6.612 1.00 92.25 201 SER A O 1
ATOM 1560 N N . TYR A 1 202 ? -8.766 10.186 7.810 1.00 93.75 202 TYR A N 1
ATOM 1561 C CA . TYR A 1 202 ? -7.943 9.655 6.720 1.00 93.75 202 TYR A CA 1
ATOM 1562 C C . TYR A 1 202 ? -8.766 9.193 5.523 1.00 93.75 202 TYR A C 1
ATOM 1564 O O . TYR A 1 202 ? -8.461 9.502 4.380 1.00 93.75 202 TYR A O 1
ATOM 1572 N N . ILE A 1 203 ? -9.814 8.412 5.762 1.00 94.19 203 ILE A N 1
ATOM 1573 C CA . ILE A 1 203 ? -10.620 7.874 4.671 1.00 94.19 203 ILE A CA 1
ATOM 1574 C C . ILE A 1 203 ? -11.356 9.007 3.952 1.00 94.19 203 ILE A C 1
ATOM 1576 O O . ILE A 1 203 ? -11.482 8.986 2.730 1.00 94.19 203 ILE A O 1
ATOM 1580 N N . CYS A 1 204 ? -11.794 10.014 4.699 1.00 92.81 204 CYS A N 1
ATOM 1581 C CA . CYS A 1 204 ? -12.449 11.200 4.176 1.00 92.81 204 CYS A CA 1
ATOM 1582 C C . CYS A 1 204 ? -11.490 12.075 3.362 1.00 92.81 204 CYS A C 1
ATOM 1584 O O . CYS A 1 204 ? -11.883 12.551 2.299 1.00 92.81 204 CYS A O 1
ATOM 1586 N N . SER A 1 205 ? -10.217 12.190 3.755 1.00 92.81 205 SER A N 1
ATOM 1587 C CA . SER A 1 205 ? -9.222 12.933 2.968 1.00 92.81 205 SER A CA 1
ATOM 1588 C C . SER A 1 205 ? -8.950 12.317 1.588 1.00 92.81 205 SER A C 1
ATOM 1590 O O . SER A 1 205 ? -8.473 13.009 0.689 1.00 92.81 205 SER A O 1
ATOM 1592 N N . LEU A 1 206 ? -9.322 11.050 1.380 1.00 93.69 206 LEU A N 1
ATOM 1593 C CA . LEU A 1 206 ? -9.209 10.346 0.100 1.00 93.69 206 LEU A CA 1
ATOM 1594 C C . LEU A 1 206 ? -10.464 10.468 -0.780 1.00 93.69 206 LEU A C 1
ATOM 1596 O O . LEU A 1 206 ? -10.425 10.075 -1.949 1.00 93.69 206 LEU A O 1
ATOM 1600 N N . VAL A 1 207 ? -11.585 10.967 -0.250 1.00 93.31 207 VAL A N 1
ATOM 1601 C CA . VAL A 1 207 ? -12.883 10.995 -0.941 1.00 93.31 207 VAL A CA 1
ATOM 1602 C C . VAL A 1 207 ? -13.145 12.389 -1.518 1.00 93.31 207 VAL A C 1
ATOM 1604 O O . VAL A 1 207 ? -13.284 13.340 -0.751 1.00 93.31 207 VAL A O 1
ATOM 1607 N N . PRO A 1 208 ? -13.286 12.542 -2.850 1.00 90.31 208 PRO A N 1
ATOM 1608 C CA . PRO A 1 208 ? -13.553 13.842 -3.463 1.00 90.31 208 PRO A CA 1
ATOM 1609 C C . PRO A 1 208 ? -14.726 14.582 -2.813 1.00 90.31 208 PRO A C 1
ATOM 1611 O O . PRO A 1 208 ? -15.811 14.027 -2.688 1.00 90.31 208 PRO A O 1
ATOM 1614 N N . GLY A 1 209 ? -14.532 15.831 -2.394 1.00 88.44 209 GLY A N 1
ATOM 1615 C CA . GLY A 1 209 ? -15.582 16.655 -1.777 1.00 88.44 209 GLY A CA 1
ATOM 1616 C C . GLY A 1 209 ? -15.929 16.327 -0.316 1.00 88.44 209 GLY A C 1
ATOM 1617 O O . GLY A 1 209 ? -16.818 16.968 0.238 1.00 88.44 209 GLY A O 1
ATOM 1618 N N . ALA A 1 210 ? -15.267 15.355 0.319 1.00 91.50 210 ALA A N 1
ATOM 1619 C CA . ALA A 1 210 ? -15.318 15.174 1.770 1.00 91.50 210 ALA A CA 1
ATOM 1620 C C . ALA A 1 210 ? -14.326 16.116 2.483 1.00 91.50 210 ALA A C 1
ATOM 1622 O O . ALA A 1 210 ? -13.438 16.694 1.850 1.00 91.50 210 ALA A O 1
ATOM 1623 N N . SER A 1 211 ? -14.468 16.282 3.805 1.00 88.75 211 SER A N 1
ATOM 1624 C CA . SER A 1 211 ? -13.523 17.095 4.579 1.00 88.75 211 SER A CA 1
ATOM 1625 C C . SER A 1 211 ? -12.100 16.543 4.481 1.00 88.75 211 SER A C 1
ATOM 1627 O O . SER A 1 211 ? -11.885 15.331 4.502 1.00 88.75 211 SER A O 1
ATOM 1629 N N . GLY A 1 212 ? -11.126 17.446 4.373 1.00 87.50 212 GLY A N 1
ATOM 1630 C CA . GLY A 1 212 ? -9.709 17.105 4.251 1.00 87.50 212 GLY A CA 1
ATOM 1631 C C . GLY A 1 212 ? -9.271 16.658 2.853 1.00 87.50 212 GLY A C 1
ATOM 1632 O O . GLY A 1 212 ? -8.071 16.502 2.633 1.00 87.50 212 GLY A O 1
ATOM 1633 N N . PHE A 1 213 ? -10.188 16.484 1.894 1.00 91.31 213 PHE A N 1
ATOM 1634 C CA . PHE A 1 213 ? -9.821 16.110 0.530 1.00 91.31 213 PHE A CA 1
ATOM 1635 C C . PHE A 1 213 ? -9.017 17.206 -0.172 1.00 91.31 213 PHE A C 1
ATOM 1637 O O . PHE A 1 213 ? -9.400 18.374 -0.165 1.00 91.31 213 PHE A O 1
ATOM 1644 N N . GLN A 1 214 ? -7.934 16.805 -0.839 1.00 88.69 214 GLN A N 1
ATOM 1645 C CA . GLN A 1 214 ? -7.099 17.689 -1.653 1.00 88.69 214 GLN A CA 1
ATOM 1646 C C . GLN A 1 214 ? -6.996 17.116 -3.065 1.00 88.69 214 GLN A C 1
ATOM 1648 O O . GLN A 1 214 ? -6.582 15.970 -3.235 1.00 88.69 214 GLN A O 1
ATOM 1653 N N . ALA A 1 215 ? -7.327 17.917 -4.081 1.00 86.44 215 ALA A N 1
ATOM 1654 C CA . ALA A 1 215 ? -7.329 17.464 -5.475 1.00 86.44 215 ALA A CA 1
ATOM 1655 C C . ALA A 1 215 ? -5.952 16.950 -5.941 1.00 86.44 215 ALA A C 1
ATOM 1657 O O . ALA A 1 215 ? -5.887 15.993 -6.704 1.00 86.44 215 ALA A O 1
ATOM 1658 N N . GLY A 1 216 ? -4.860 17.526 -5.422 1.00 87.75 216 GLY A N 1
ATOM 1659 C CA . GLY A 1 216 ? -3.485 17.124 -5.745 1.00 87.75 216 GLY A CA 1
ATOM 1660 C C . GLY A 1 216 ? -3.055 15.743 -5.230 1.00 87.75 216 GLY A C 1
ATOM 1661 O O . GLY A 1 216 ? -1.947 15.320 -5.532 1.00 87.75 216 GLY A O 1
ATOM 1662 N N . GLN A 1 217 ? -3.901 15.031 -4.476 1.00 90.75 217 GLN A N 1
ATOM 1663 C CA . GLN A 1 217 ? -3.639 13.646 -4.049 1.00 90.75 217 GLN A CA 1
ATOM 1664 C C . GLN A 1 217 ? -3.866 12.615 -5.162 1.00 90.75 217 GLN A C 1
ATOM 1666 O O . GLN A 1 217 ? -3.600 11.429 -4.964 1.00 90.75 217 GLN A O 1
ATOM 1671 N N . TYR A 1 218 ? -4.397 13.043 -6.308 1.00 96.31 218 TYR A N 1
ATOM 1672 C CA . TYR A 1 218 ? -4.624 12.190 -7.462 1.00 96.31 218 TYR A CA 1
ATOM 1673 C C . TYR A 1 218 ? -3.913 12.752 -8.690 1.00 96.31 218 TYR A C 1
ATOM 1675 O O . TYR A 1 218 ? -3.901 13.963 -8.914 1.00 96.31 218 TYR A O 1
ATOM 1683 N N . THR A 1 219 ? -3.361 11.862 -9.511 1.00 97.56 219 THR A N 1
ATOM 1684 C CA . THR A 1 219 ? -2.935 12.209 -10.869 1.00 97.56 219 THR A CA 1
ATOM 1685 C C . THR A 1 219 ? -4.150 12.623 -11.712 1.00 97.56 219 THR A C 1
ATOM 1687 O O . THR A 1 219 ? -5.286 12.258 -11.374 1.00 97.56 219 THR A O 1
ATOM 1690 N N . PRO A 1 220 ? -3.962 13.333 -12.839 1.00 97.44 220 PRO A N 1
ATOM 1691 C CA . PRO A 1 220 ? -5.046 13.619 -13.783 1.00 97.44 220 PRO A CA 1
ATOM 1692 C C . PRO A 1 220 ? -5.846 12.375 -14.216 1.00 97.44 220 PRO A C 1
ATOM 1694 O O . PRO A 1 220 ? -7.063 12.446 -14.380 1.00 97.44 220 PRO A O 1
ATOM 1697 N N . GLY A 1 221 ? -5.185 11.223 -14.352 1.00 97.50 221 GLY A N 1
ATOM 1698 C CA . GLY A 1 221 ? -5.789 9.926 -14.661 1.00 97.50 221 GLY A CA 1
ATOM 1699 C C . GLY A 1 221 ? -6.493 9.237 -13.486 1.00 97.50 221 GLY A C 1
ATOM 1700 O O . GLY A 1 221 ? -7.100 8.182 -13.677 1.00 97.50 221 GLY A O 1
ATOM 1701 N N . GLY A 1 222 ? -6.442 9.811 -12.281 1.00 97.38 222 GLY A N 1
ATOM 1702 C CA . GLY A 1 222 ? -7.161 9.331 -11.101 1.00 97.38 222 GLY A CA 1
ATOM 1703 C C . GLY A 1 222 ? -6.424 8.282 -10.260 1.00 97.38 222 GLY A C 1
ATOM 1704 O O . GLY A 1 222 ? -7.068 7.591 -9.461 1.00 97.38 222 GLY A O 1
ATOM 1705 N N . LEU A 1 223 ? -5.102 8.148 -10.403 1.00 98.06 223 LEU A N 1
ATOM 1706 C CA . LEU A 1 223 ? -4.271 7.333 -9.510 1.00 98.06 223 LEU A CA 1
ATOM 1707 C C . LEU A 1 223 ? -3.947 8.116 -8.239 1.00 98.06 223 LEU A C 1
ATOM 1709 O O . LEU A 1 223 ? -3.573 9.279 -8.322 1.00 98.06 223 LEU A O 1
ATOM 1713 N N . LEU A 1 224 ? -4.033 7.476 -7.074 1.00 96.69 224 LEU A N 1
ATOM 1714 C CA . LEU A 1 224 ? -3.503 8.043 -5.834 1.00 96.69 224 LEU A CA 1
ATOM 1715 C C . LEU A 1 224 ? -2.010 8.343 -5.983 1.00 96.69 224 LEU A C 1
ATOM 1717 O O . LEU A 1 224 ? -1.234 7.458 -6.338 1.00 96.69 224 LEU A O 1
ATOM 1721 N N . TYR A 1 225 ? -1.594 9.563 -5.666 1.00 95.19 225 TYR A N 1
ATOM 1722 C CA . TYR A 1 225 ? -0.210 9.992 -5.796 1.00 95.19 225 TYR A CA 1
ATOM 1723 C C . TYR A 1 225 ? 0.285 10.634 -4.506 1.00 95.19 225 TYR A C 1
ATOM 1725 O O . TYR A 1 225 ? -0.231 11.662 -4.070 1.00 95.19 225 TYR A O 1
ATOM 1733 N N . ARG A 1 226 ? 1.281 9.999 -3.886 1.00 90.88 226 ARG A N 1
ATOM 1734 C CA . ARG A 1 226 ? 1.866 10.438 -2.615 1.00 90.88 226 ARG A CA 1
ATOM 1735 C C . ARG A 1 226 ? 3.326 10.838 -2.768 1.00 90.88 226 ARG A C 1
ATOM 1737 O O . ARG A 1 226 ? 3.723 11.869 -2.241 1.00 90.88 226 ARG A O 1
ATOM 1744 N N . GLU A 1 227 ? 4.112 10.038 -3.481 1.00 85.25 227 GLU A N 1
ATOM 1745 C CA . GLU A 1 227 ? 5.557 10.236 -3.618 1.00 85.25 227 GLU A CA 1
ATOM 1746 C C . GLU A 1 227 ? 6.022 9.899 -5.039 1.00 85.25 227 GLU A C 1
ATOM 1748 O O . GLU A 1 227 ? 5.356 9.150 -5.746 1.00 85.25 227 GLU A O 1
ATOM 1753 N N . GLY A 1 228 ? 7.161 10.452 -5.471 1.00 80.19 228 GLY A N 1
ATOM 1754 C CA . GLY A 1 228 ? 7.651 10.304 -6.845 1.00 80.19 228 GLY A CA 1
ATOM 1755 C C . GLY A 1 228 ? 8.297 8.965 -7.200 1.00 80.19 228 GLY A C 1
ATOM 1756 O O . GLY A 1 228 ? 8.253 8.564 -8.359 1.00 80.19 228 GLY A O 1
ATOM 1757 N N . SER A 1 229 ? 8.887 8.260 -6.233 1.00 86.94 229 SER A N 1
ATOM 1758 C CA . SER A 1 229 ? 9.515 6.953 -6.458 1.00 86.94 229 SER A CA 1
ATOM 1759 C C . SER A 1 229 ? 8.677 5.852 -5.816 1.00 86.94 229 SER A C 1
ATOM 1761 O O . SER A 1 229 ? 8.275 5.972 -4.662 1.00 86.94 229 SER A O 1
ATOM 1763 N N . SER A 1 230 ? 8.420 4.761 -6.542 1.00 92.94 230 SER A N 1
ATOM 1764 C CA . SER A 1 230 ? 7.673 3.592 -6.052 1.00 92.94 230 SER A CA 1
ATOM 1765 C C . SER A 1 230 ? 6.278 3.912 -5.488 1.00 92.94 230 SER A C 1
ATOM 1767 O O . SER A 1 230 ? 5.807 3.263 -4.547 1.00 92.94 230 SER A O 1
ATOM 1769 N N . ASN A 1 231 ? 5.583 4.886 -6.089 1.00 96.19 231 ASN A N 1
ATOM 1770 C CA . ASN A 1 231 ? 4.279 5.379 -5.636 1.00 96.19 231 ASN A CA 1
ATOM 1771 C C . ASN A 1 231 ? 3.224 4.267 -5.459 1.00 96.19 231 ASN A C 1
ATOM 1773 O O . ASN A 1 231 ? 2.367 4.343 -4.575 1.00 96.19 231 ASN A O 1
ATOM 1777 N N . MET A 1 232 ? 3.302 3.190 -6.249 1.00 97.25 232 MET A N 1
ATOM 1778 C CA . MET A 1 232 ? 2.382 2.050 -6.163 1.00 97.25 232 MET A CA 1
ATOM 1779 C C . MET A 1 232 ? 2.344 1.372 -4.784 1.00 97.25 232 MET A C 1
ATOM 1781 O O . MET A 1 232 ? 1.349 0.707 -4.474 1.00 97.25 232 MET A O 1
ATOM 1785 N N . GLN A 1 233 ? 3.344 1.560 -3.909 1.00 96.25 233 GLN A N 1
ATOM 1786 C CA . GLN A 1 233 ? 3.218 1.102 -2.519 1.00 96.25 233 GLN A CA 1
ATOM 1787 C C . GLN A 1 233 ? 2.050 1.794 -1.813 1.00 96.25 233 GLN A C 1
ATOM 1789 O O . GLN A 1 233 ? 1.234 1.132 -1.177 1.00 96.25 233 GLN A O 1
ATOM 1794 N N . TYR A 1 234 ? 1.925 3.111 -1.983 1.00 96.62 234 TYR A N 1
ATOM 1795 C CA . TYR A 1 234 ? 0.910 3.911 -1.312 1.00 96.62 234 TYR A CA 1
ATOM 1796 C C . TYR A 1 234 ? -0.455 3.650 -1.931 1.00 96.62 234 TYR A C 1
ATOM 1798 O O . TYR A 1 234 ? -1.437 3.510 -1.204 1.00 96.62 234 TYR A O 1
ATOM 1806 N N . VAL A 1 235 ? -0.513 3.482 -3.256 1.00 97.94 235 VAL A N 1
ATOM 1807 C CA . VAL A 1 235 ? -1.737 3.098 -3.972 1.00 97.94 235 VAL A CA 1
ATOM 1808 C C . VAL A 1 235 ? -2.280 1.780 -3.423 1.00 97.94 235 VAL A C 1
ATOM 1810 O O . VAL A 1 235 ? -3.428 1.702 -2.983 1.00 97.94 235 VAL A O 1
ATOM 1813 N N . THR A 1 236 ? -1.459 0.729 -3.419 1.00 98.38 236 THR A N 1
ATOM 1814 C CA . THR A 1 236 ? -1.890 -0.618 -3.021 1.00 98.38 236 THR A CA 1
ATOM 1815 C C . THR A 1 236 ? -2.192 -0.710 -1.522 1.00 98.38 236 THR A C 1
ATOM 1817 O O . THR A 1 236 ? -3.189 -1.332 -1.138 1.00 98.38 236 THR A O 1
ATOM 1820 N N . ALA A 1 237 ? -1.399 -0.052 -0.673 1.00 97.56 237 ALA A N 1
ATOM 1821 C CA . ALA A 1 237 ? -1.604 0.016 0.771 1.00 97.56 237 ALA A CA 1
ATOM 1822 C C . ALA A 1 237 ? -2.879 0.794 1.143 1.00 97.56 237 ALA A C 1
ATOM 1824 O O . ALA A 1 237 ? -3.708 0.285 1.901 1.00 97.56 237 ALA A O 1
ATOM 1825 N N . THR A 1 238 ? -3.098 1.965 0.541 1.00 97.31 238 THR A N 1
ATOM 1826 C CA . THR A 1 238 ? -4.312 2.773 0.741 1.00 97.31 238 THR A CA 1
ATOM 1827 C C . THR A 1 238 ? -5.551 2.030 0.254 1.00 97.31 238 THR A C 1
ATOM 1829 O O . THR A 1 238 ? -6.546 1.931 0.970 1.00 97.31 238 THR A O 1
ATOM 1832 N N . THR A 1 239 ? -5.476 1.403 -0.923 1.00 98.31 239 THR A N 1
ATOM 1833 C CA . THR A 1 239 ? -6.562 0.572 -1.471 1.00 98.31 239 THR A CA 1
ATOM 1834 C C . THR A 1 239 ? -6.932 -0.568 -0.520 1.00 98.31 239 THR A C 1
ATOM 1836 O O . THR A 1 239 ? -8.112 -0.863 -0.312 1.00 98.31 239 THR A O 1
ATOM 1839 N N . PHE A 1 240 ? -5.937 -1.193 0.114 1.00 98.44 240 PHE A N 1
ATOM 1840 C CA . PHE A 1 240 ? -6.170 -2.210 1.134 1.00 98.44 240 PHE A CA 1
ATOM 1841 C C . PHE A 1 240 ? -6.871 -1.642 2.377 1.00 98.44 240 PHE A C 1
ATOM 1843 O O . PHE A 1 240 ? -7.819 -2.263 2.870 1.00 98.44 240 PHE A O 1
ATOM 1850 N N . LEU A 1 241 ? -6.450 -0.473 2.871 1.00 98.06 241 LEU A N 1
ATOM 1851 C CA . LEU A 1 241 ? -7.077 0.175 4.027 1.00 98.06 241 LEU A CA 1
ATOM 1852 C C . LEU A 1 241 ? -8.518 0.616 3.741 1.00 98.06 241 LEU A C 1
ATOM 1854 O O . LEU A 1 241 ? -9.387 0.346 4.571 1.00 98.06 241 LEU A O 1
ATOM 1858 N N . LEU A 1 242 ? -8.798 1.177 2.559 1.00 98.12 242 LEU A N 1
ATOM 1859 C CA . LEU A 1 242 ? -10.154 1.512 2.103 1.00 98.12 242 LEU A CA 1
ATOM 1860 C C . LEU A 1 242 ? -11.087 0.296 2.208 1.00 98.12 242 LEU A C 1
ATOM 1862 O O . LEU A 1 242 ? -12.156 0.370 2.818 1.00 98.12 242 LEU A O 1
ATOM 1866 N N . LEU A 1 243 ? -10.669 -0.859 1.676 1.00 98.38 243 LEU A N 1
ATOM 1867 C CA . LEU A 1 243 ? -11.470 -2.088 1.725 1.00 98.38 243 LEU A CA 1
ATOM 1868 C C . LEU A 1 243 ? -11.587 -2.672 3.136 1.00 98.38 243 LEU A C 1
ATOM 1870 O O . LEU A 1 243 ? -12.653 -3.170 3.517 1.00 98.38 243 LEU A O 1
ATOM 1874 N N . ALA A 1 244 ? -10.507 -2.631 3.920 1.00 97.50 244 ALA A N 1
ATOM 1875 C CA . ALA A 1 244 ? -10.523 -3.093 5.302 1.00 97.50 244 ALA A CA 1
ATOM 1876 C C . ALA A 1 244 ? -11.510 -2.270 6.140 1.00 97.50 244 ALA A C 1
ATOM 1878 O O . ALA A 1 244 ? -12.342 -2.849 6.846 1.00 97.50 244 ALA A O 1
ATOM 1879 N N . TYR A 1 245 ? -11.467 -0.945 6.008 1.00 97.38 245 TYR A N 1
ATOM 1880 C CA . TYR A 1 245 ? -12.342 -0.040 6.737 1.00 97.38 245 TYR A CA 1
ATOM 1881 C C . TYR A 1 245 ? -13.795 -0.149 6.275 1.00 97.38 245 TYR A C 1
ATOM 1883 O O . TYR A 1 245 ? -14.685 -0.333 7.106 1.00 97.38 245 TYR A O 1
ATOM 1891 N N . ALA A 1 246 ? -14.040 -0.205 4.961 1.00 97.56 246 ALA A N 1
ATOM 1892 C CA . ALA A 1 246 ? -15.369 -0.462 4.403 1.00 97.56 246 ALA A CA 1
ATOM 1893 C C . ALA A 1 246 ? -15.992 -1.750 4.961 1.00 97.56 246 ALA A C 1
ATOM 1895 O O . ALA A 1 246 ? -17.178 -1.799 5.291 1.00 97.56 246 ALA A O 1
ATOM 1896 N N . LYS A 1 247 ? -15.190 -2.810 5.117 1.00 95.88 247 LYS A N 1
ATOM 1897 C CA . LYS A 1 247 ? -15.644 -4.064 5.726 1.00 95.88 247 LYS A CA 1
ATOM 1898 C C . LYS A 1 247 ? -15.997 -3.897 7.204 1.00 95.88 247 LYS A C 1
ATOM 1900 O O . LYS A 1 247 ? -16.956 -4.522 7.658 1.00 95.88 247 LYS A O 1
ATOM 1905 N N . TYR A 1 248 ? -15.239 -3.101 7.956 1.00 94.75 248 TYR A N 1
ATOM 1906 C CA . TYR A 1 248 ? -15.526 -2.835 9.368 1.00 94.75 248 TYR A CA 1
ATOM 1907 C C . TYR A 1 248 ? -16.819 -2.041 9.528 1.00 94.75 248 TYR A C 1
ATOM 1909 O O . TYR A 1 248 ? -17.701 -2.499 10.255 1.00 94.75 248 TYR A O 1
ATOM 1917 N N . LEU A 1 249 ? -16.968 -0.950 8.775 1.00 94.44 249 LEU A N 1
ATOM 1918 C CA . LEU A 1 249 ? -18.174 -0.126 8.736 1.00 94.44 249 LEU A CA 1
ATOM 1919 C C . LEU A 1 249 ? -19.411 -0.949 8.356 1.00 94.44 249 LEU A C 1
ATOM 1921 O O . LEU A 1 249 ? -20.383 -0.986 9.106 1.00 94.44 249 LEU A O 1
ATOM 1925 N N . ARG A 1 250 ? -19.336 -1.725 7.264 1.00 94.44 250 ARG A N 1
ATOM 1926 C CA . ARG A 1 250 ? -20.433 -2.609 6.835 1.00 94.44 250 ARG A CA 1
ATOM 1927 C C . ARG A 1 250 ? -20.811 -3.622 7.912 1.00 94.44 250 ARG A C 1
ATOM 1929 O O . ARG A 1 250 ? -21.989 -3.870 8.125 1.00 94.44 250 ARG A O 1
ATOM 1936 N N . SER A 1 251 ? -19.828 -4.204 8.602 1.00 91.44 251 SER A N 1
ATOM 1937 C CA . SER A 1 251 ? -20.100 -5.173 9.673 1.00 91.44 251 SER A CA 1
ATOM 1938 C C . SER A 1 251 ? -20.753 -4.564 10.915 1.00 91.44 251 SER A C 1
ATOM 1940 O O . SER A 1 251 ? -21.298 -5.311 11.721 1.00 91.44 251 SER A O 1
ATOM 1942 N N . ALA A 1 252 ? -20.674 -3.243 11.065 1.00 90.50 252 ALA A N 1
ATOM 1943 C CA . ALA A 1 252 ? -21.253 -2.486 12.166 1.00 90.50 252 ALA A CA 1
ATOM 1944 C C . ALA A 1 252 ? -22.543 -1.742 11.776 1.00 90.50 252 ALA A C 1
ATOM 1946 O O . ALA A 1 252 ? -23.129 -1.092 12.634 1.00 90.50 252 ALA A O 1
ATOM 1947 N N . GLY A 1 253 ? -22.973 -1.806 10.507 1.00 91.56 253 GLY A N 1
ATOM 1948 C CA . GLY A 1 253 ? -24.080 -0.985 10.006 1.00 91.56 253 GLY A CA 1
ATOM 1949 C C . GLY A 1 253 ? -23.793 0.520 10.077 1.00 91.56 253 GLY A C 1
ATOM 1950 O O . GLY A 1 253 ? -24.712 1.296 10.297 1.00 91.56 253 GLY A O 1
ATOM 1951 N N . ALA A 1 254 ? -22.523 0.918 9.946 1.00 92.06 254 ALA A N 1
ATOM 1952 C CA . ALA A 1 254 ? -22.057 2.292 10.135 1.00 92.06 254 ALA A CA 1
ATOM 1953 C C . ALA A 1 254 ? -21.533 2.928 8.836 1.00 92.06 254 ALA A C 1
ATOM 1955 O O . ALA A 1 254 ? -21.238 2.239 7.853 1.00 92.06 254 ALA A O 1
ATOM 1956 N N . THR A 1 255 ? -21.349 4.244 8.882 1.00 94.19 255 THR A N 1
ATOM 1957 C CA . THR A 1 255 ? -20.735 5.102 7.858 1.00 94.19 255 THR A CA 1
ATOM 1958 C C . THR A 1 255 ? -19.469 5.775 8.408 1.00 94.19 255 THR A C 1
ATOM 1960 O O . THR A 1 255 ? -19.201 5.746 9.617 1.00 94.19 255 THR A O 1
ATOM 1963 N N . ALA A 1 256 ? -18.635 6.317 7.516 1.00 94.06 256 ALA A N 1
ATOM 1964 C CA . ALA A 1 256 ? -17.519 7.172 7.912 1.00 94.06 256 ALA A CA 1
ATOM 1965 C C . ALA A 1 256 ? -18.026 8.606 8.117 1.00 94.06 256 ALA A C 1
ATOM 1967 O O . ALA A 1 256 ? -18.681 9.162 7.232 1.00 94.06 256 ALA A O 1
ATOM 1968 N N . ALA A 1 257 ? -17.725 9.195 9.274 1.00 91.62 257 ALA A N 1
ATOM 1969 C CA . ALA A 1 257 ? -18.127 10.557 9.604 1.00 91.62 257 ALA A CA 1
ATOM 1970 C C . ALA A 1 257 ? -17.130 11.550 8.993 1.00 91.62 257 ALA A C 1
ATOM 1972 O O . ALA A 1 257 ? -16.086 11.824 9.579 1.00 91.62 257 ALA A O 1
ATOM 1973 N N . CYS A 1 258 ? -17.444 12.069 7.805 1.00 88.88 258 CYS A N 1
ATOM 1974 C CA . CYS A 1 258 ? -16.516 12.901 7.044 1.00 88.88 258 CYS A CA 1
ATOM 1975 C C . CYS A 1 258 ? -16.692 14.403 7.216 1.00 88.88 258 CYS A C 1
ATOM 1977 O O . CYS A 1 258 ? -15.816 15.145 6.783 1.00 88.88 258 CYS A O 1
ATOM 1979 N N . GLY A 1 259 ? -17.771 14.866 7.847 1.00 75.12 259 GLY A N 1
ATOM 1980 C CA . GLY A 1 259 ? -18.035 16.296 8.007 1.00 75.12 259 GLY A CA 1
ATOM 1981 C C . GLY A 1 259 ? -18.081 17.064 6.673 1.00 75.12 259 GLY A C 1
ATOM 1982 O O . GLY A 1 259 ? -18.094 16.488 5.583 1.00 75.12 259 GLY A O 1
ATOM 1983 N N . GLY A 1 260 ? -18.121 18.396 6.756 1.00 66.50 260 GLY A N 1
ATOM 1984 C CA . GLY A 1 260 ? -18.262 19.269 5.583 1.00 66.50 260 GLY A CA 1
ATOM 1985 C C . GLY A 1 260 ? -19.626 19.148 4.884 1.00 66.50 260 GLY A C 1
ATOM 1986 O O . GLY A 1 260 ? -20.538 18.492 5.381 1.00 66.50 260 GLY A O 1
ATOM 1987 N N . GLY A 1 261 ? -19.768 19.773 3.708 1.00 66.81 261 GLY A N 1
ATOM 1988 C CA . GLY A 1 261 ? -21.033 19.803 2.950 1.00 66.81 261 GLY A CA 1
ATOM 1989 C C . GLY A 1 261 ? -21.497 18.447 2.394 1.00 66.81 261 GLY A C 1
ATOM 1990 O O . GLY A 1 261 ? -22.636 18.329 1.954 1.00 66.81 261 GLY A O 1
ATOM 1991 N N . ARG A 1 262 ? -20.632 17.423 2.422 1.00 75.44 262 ARG A N 1
ATOM 1992 C CA . ARG A 1 262 ? -20.910 16.061 1.934 1.00 75.44 262 ARG A CA 1
ATOM 1993 C C . ARG A 1 262 ? -21.432 15.115 3.027 1.00 75.44 262 ARG A C 1
ATOM 1995 O O . ARG A 1 262 ? -22.089 14.135 2.696 1.00 75.44 262 ARG A O 1
ATOM 2002 N N . GLY A 1 263 ? -21.181 15.401 4.308 1.00 85.00 263 GLY A N 1
ATOM 2003 C CA . GLY A 1 263 ? -21.698 14.612 5.431 1.00 85.00 263 GLY A CA 1
ATOM 2004 C C . GLY A 1 263 ? -21.010 13.252 5.617 1.00 85.00 263 GLY A C 1
ATOM 2005 O O . GLY A 1 263 ? -19.828 13.185 5.957 1.00 85.00 263 GLY A O 1
ATOM 2006 N N . GLU A 1 264 ? -21.761 12.163 5.467 1.00 91.06 264 GLU A N 1
ATOM 2007 C CA . GLU A 1 264 ? -21.297 10.791 5.715 1.00 91.06 264 GLU A CA 1
ATOM 2008 C C . GLU A 1 264 ? -20.860 10.081 4.427 1.00 91.06 264 GLU A C 1
ATOM 2010 O O . GLU A 1 264 ? -21.435 10.297 3.364 1.00 91.06 264 GLU A O 1
ATOM 2015 N N . VAL A 1 265 ? -19.873 9.184 4.529 1.00 94.81 265 VAL A N 1
ATOM 2016 C CA . VAL A 1 265 ? -19.427 8.343 3.405 1.00 94.81 265 VAL A CA 1
ATOM 2017 C C . VAL A 1 265 ? -19.771 6.878 3.658 1.00 94.81 265 VAL A C 1
ATOM 2019 O O . VAL A 1 265 ? -19.401 6.283 4.679 1.00 94.81 265 VAL A O 1
ATOM 2022 N N . ALA A 1 266 ? -20.466 6.268 2.699 1.00 95.50 266 ALA A N 1
ATOM 2023 C CA . ALA A 1 266 ? -20.937 4.896 2.799 1.00 95.50 266 ALA A CA 1
ATOM 2024 C C . ALA A 1 266 ? -19.830 3.867 2.484 1.00 95.50 266 ALA A C 1
ATOM 2026 O O . ALA A 1 266 ? -18.969 4.096 1.628 1.00 95.50 266 ALA A O 1
ATOM 2027 N N . PRO A 1 267 ? -19.888 2.644 3.055 1.00 96.81 267 PRO A N 1
ATOM 2028 C CA . PRO A 1 267 ? -18.929 1.580 2.740 1.00 96.81 267 PRO A CA 1
ATOM 2029 C C . PRO A 1 267 ? -18.831 1.235 1.248 1.00 96.81 267 PRO A C 1
ATOM 2031 O O . PRO A 1 267 ? -17.786 0.785 0.785 1.00 96.81 267 PRO A O 1
ATOM 2034 N N . ALA A 1 268 ? -19.924 1.387 0.493 1.00 97.25 268 ALA A N 1
ATOM 2035 C CA . ALA A 1 268 ? -19.945 1.121 -0.943 1.00 97.25 268 ALA A CA 1
ATOM 2036 C C . ALA A 1 268 ? -19.096 2.129 -1.736 1.00 97.25 268 ALA A C 1
ATOM 2038 O O . ALA A 1 268 ? -18.423 1.732 -2.686 1.00 97.25 268 ALA A O 1
ATOM 2039 N N . GLU A 1 269 ? -19.058 3.394 -1.314 1.00 96.31 269 GLU A N 1
ATOM 2040 C CA . GLU A 1 269 ? -18.234 4.430 -1.948 1.00 96.31 269 GLU A CA 1
ATOM 2041 C C . GLU A 1 269 ? -16.742 4.142 -1.766 1.00 96.31 269 GLU A C 1
ATOM 2043 O O . GLU A 1 269 ? -15.971 4.251 -2.719 1.00 96.31 269 GLU A O 1
ATOM 2048 N N . LEU A 1 270 ? -16.342 3.682 -0.576 1.00 98.00 270 LEU A N 1
ATOM 2049 C CA . LEU A 1 270 ? -14.960 3.278 -0.295 1.00 98.00 270 LEU A CA 1
ATOM 2050 C C . LEU A 1 270 ? -14.528 2.084 -1.153 1.00 98.00 270 LEU A C 1
ATOM 2052 O O . LEU A 1 270 ? -13.415 2.055 -1.677 1.00 98.00 270 LEU A O 1
ATOM 2056 N N . VAL A 1 271 ? -15.422 1.106 -1.335 1.00 98.50 271 VAL A N 1
ATOM 2057 C CA . VAL A 1 271 ? -15.182 -0.037 -2.229 1.00 98.50 271 VAL A CA 1
ATOM 2058 C C . VAL A 1 271 ? -15.070 0.418 -3.682 1.00 98.50 271 VAL A C 1
ATOM 2060 O O . VAL A 1 271 ? -14.190 -0.060 -4.393 1.00 98.50 271 VAL A O 1
ATOM 2063 N N . ALA A 1 272 ? -15.913 1.354 -4.124 1.00 98.00 272 ALA A N 1
ATOM 2064 C CA . ALA A 1 272 ? -15.838 1.913 -5.470 1.00 98.00 272 ALA A CA 1
ATOM 2065 C C . ALA A 1 272 ? -14.527 2.680 -5.697 1.00 98.00 272 ALA A C 1
ATOM 2067 O O . ALA A 1 272 ? -13.908 2.531 -6.750 1.00 98.00 272 ALA A O 1
ATOM 2068 N N . LEU A 1 273 ? -14.067 3.452 -4.707 1.00 97.81 273 LEU A N 1
ATOM 2069 C CA . LEU A 1 273 ? -12.779 4.139 -4.768 1.00 97.81 273 LEU A CA 1
ATOM 2070 C C . LEU A 1 273 ? -11.613 3.149 -4.850 1.00 97.81 273 LEU A C 1
ATOM 2072 O O . LEU A 1 273 ? -10.773 3.271 -5.739 1.00 97.81 273 LEU A O 1
ATOM 2076 N N . ALA A 1 274 ? -11.610 2.121 -3.999 1.00 98.50 274 ALA A N 1
ATOM 2077 C CA . ALA A 1 274 ? -10.616 1.055 -4.059 1.00 98.50 274 ALA A CA 1
ATOM 2078 C C . ALA A 1 274 ? -10.626 0.327 -5.414 1.00 98.50 274 ALA A C 1
ATOM 2080 O O . ALA A 1 274 ? -9.570 0.030 -5.971 1.00 98.50 274 ALA A O 1
ATOM 2081 N N . LYS A 1 275 ? -11.813 0.079 -5.986 1.00 98.56 275 LYS A N 1
ATOM 2082 C CA . LYS A 1 275 ? -11.937 -0.549 -7.304 1.00 98.56 275 LYS A CA 1
ATOM 2083 C C . LYS A 1 275 ? -11.308 0.315 -8.396 1.00 98.56 275 LYS A C 1
ATOM 2085 O O . LYS A 1 275 ? -10.604 -0.227 -9.236 1.00 98.56 275 LYS A O 1
ATOM 2090 N N . ARG A 1 276 ? -11.501 1.640 -8.367 1.00 98.50 276 ARG A N 1
ATOM 2091 C CA . ARG A 1 276 ? -10.866 2.551 -9.339 1.00 98.50 276 ARG A CA 1
ATOM 2092 C C . ARG A 1 276 ? -9.342 2.442 -9.320 1.00 98.50 276 ARG A C 1
ATOM 2094 O O . ARG A 1 276 ? -8.740 2.410 -10.384 1.00 98.50 276 ARG A O 1
ATOM 2101 N N . GLN A 1 277 ? -8.734 2.322 -8.139 1.00 98.75 277 GLN A N 1
ATOM 2102 C CA . GLN A 1 277 ? -7.282 2.149 -8.020 1.00 98.75 277 GLN A CA 1
ATOM 2103 C C . GLN A 1 277 ? -6.813 0.802 -8.588 1.00 98.75 277 GLN A C 1
ATOM 2105 O O . GLN A 1 277 ? -5.823 0.749 -9.312 1.00 98.75 277 GLN A O 1
ATOM 2110 N N . VAL A 1 278 ? -7.548 -0.287 -8.326 1.00 98.62 278 VAL A N 1
ATOM 2111 C CA . VAL A 1 278 ? -7.261 -1.597 -8.939 1.00 98.62 278 VAL A CA 1
ATOM 2112 C C . VAL A 1 278 ? -7.408 -1.541 -10.454 1.00 98.62 278 VAL A C 1
ATOM 2114 O O . VAL A 1 278 ? -6.519 -1.996 -11.164 1.00 98.62 278 VAL A O 1
ATOM 2117 N N . ASP A 1 279 ? -8.499 -0.964 -10.954 1.00 98.62 279 ASP A N 1
ATOM 2118 C CA . ASP A 1 279 ? -8.741 -0.833 -12.388 1.00 98.62 279 ASP A CA 1
ATOM 2119 C C . ASP A 1 279 ? -7.615 -0.020 -13.048 1.00 98.62 279 ASP A C 1
ATOM 2121 O O . ASP A 1 279 ? -7.127 -0.423 -14.102 1.00 98.62 279 ASP A O 1
ATOM 2125 N N . TYR A 1 280 ? -7.139 1.056 -12.407 1.00 98.81 280 TYR A N 1
ATOM 2126 C CA . TYR A 1 280 ? -5.985 1.826 -12.876 1.00 98.81 280 TYR A CA 1
ATOM 2127 C C . TYR A 1 280 ? -4.723 0.957 -12.950 1.00 98.81 280 TYR A C 1
ATOM 2129 O O . TYR A 1 280 ? -4.080 0.917 -13.998 1.00 98.81 280 TYR A O 1
ATOM 2137 N N . ILE A 1 281 ? -4.375 0.220 -11.883 1.00 98.75 281 ILE A N 1
ATOM 2138 C CA . ILE A 1 281 ? -3.224 -0.709 -11.872 1.00 98.75 281 ILE A CA 1
ATOM 2139 C C . ILE A 1 281 ? -3.335 -1.728 -13.016 1.00 98.75 281 ILE A C 1
ATOM 2141 O O . ILE A 1 281 ? -2.336 -2.093 -13.631 1.00 98.75 281 ILE A O 1
ATOM 2145 N N . LEU A 1 282 ? -4.549 -2.188 -13.314 1.00 98.56 282 LEU A N 1
ATOM 2146 C CA . LEU A 1 282 ? -4.821 -3.217 -14.314 1.00 98.56 282 LEU A CA 1
ATOM 2147 C C . LEU A 1 282 ? -4.991 -2.683 -15.745 1.00 98.56 282 LEU A C 1
ATOM 2149 O O . LEU A 1 282 ? -5.191 -3.485 -16.652 1.00 98.56 282 LEU A O 1
ATOM 2153 N N . GLY A 1 283 ? -4.852 -1.373 -15.969 1.00 98.06 283 GLY A N 1
ATOM 2154 C CA . GLY A 1 283 ? -4.789 -0.783 -17.310 1.00 98.06 283 GLY A CA 1
ATOM 2155 C C . GLY A 1 283 ? -5.886 0.222 -17.648 1.00 98.06 283 GLY A C 1
ATOM 2156 O O . GLY A 1 283 ? -5.844 0.811 -18.724 1.00 98.06 283 GLY A O 1
ATOM 2157 N N . LYS A 1 284 ? -6.844 0.482 -16.749 1.00 98.25 284 LYS A N 1
ATOM 2158 C CA . LYS A 1 284 ? -7.829 1.565 -16.906 1.00 98.25 284 LYS A CA 1
ATOM 2159 C C . LYS A 1 284 ? -7.217 2.908 -16.498 1.00 98.25 284 LYS A C 1
ATOM 2161 O O . LYS A 1 284 ? -7.617 3.521 -15.512 1.00 98.25 284 LYS A O 1
ATOM 2166 N N . ASN A 1 285 ? -6.217 3.325 -17.259 1.00 98.06 285 ASN A N 1
ATOM 2167 C CA . ASN A 1 285 ? -5.452 4.553 -17.080 1.00 98.06 285 ASN A CA 1
ATOM 2168 C C . ASN A 1 285 ? -5.213 5.226 -18.445 1.00 98.06 285 ASN A C 1
ATOM 2170 O O . ASN A 1 285 ? -5.448 4.587 -19.475 1.00 98.06 285 ASN A O 1
ATOM 2174 N N . PRO A 1 286 ? -4.751 6.492 -18.488 1.00 98.12 286 PRO A N 1
ATOM 2175 C CA . PRO A 1 286 ? -4.552 7.216 -19.748 1.00 98.12 286 PRO A CA 1
ATOM 2176 C C . PRO A 1 286 ? -3.630 6.504 -20.750 1.00 98.12 286 PRO A C 1
ATOM 2178 O O . PRO A 1 286 ? -3.823 6.616 -21.957 1.00 98.12 286 PRO A O 1
ATOM 2181 N N . ALA A 1 287 ? -2.657 5.729 -20.261 1.00 96.88 287 ALA A N 1
ATOM 2182 C CA . ALA A 1 287 ? -1.727 4.978 -21.099 1.00 96.88 287 ALA A CA 1
ATOM 2183 C C . ALA A 1 287 ? -2.294 3.642 -21.621 1.00 96.88 287 ALA A C 1
ATOM 2185 O O . ALA A 1 287 ? -1.649 2.992 -22.454 1.00 96.88 287 ALA A O 1
ATOM 2186 N N . GLY A 1 288 ? -3.450 3.189 -21.120 1.00 97.69 288 GLY A N 1
ATOM 2187 C CA . GLY A 1 288 ? -4.027 1.880 -21.436 1.00 97.69 288 GLY A CA 1
ATOM 2188 C C . GLY A 1 288 ? -3.080 0.718 -21.121 1.00 97.69 288 GLY A C 1
ATOM 2189 O O . GLY A 1 288 ? -3.021 -0.245 -21.884 1.00 97.69 288 GLY A O 1
ATOM 2190 N N . THR A 1 289 ? -2.255 0.849 -20.075 1.00 97.62 289 THR A N 1
ATOM 2191 C CA . THR A 1 289 ? -1.154 -0.081 -19.769 1.00 97.62 289 THR A CA 1
ATOM 2192 C C . THR A 1 289 ? -1.311 -0.649 -18.367 1.00 97.62 289 THR A C 1
ATOM 2194 O O . THR A 1 289 ? -1.430 0.103 -17.405 1.00 97.62 289 THR A O 1
ATOM 2197 N N . SER A 1 290 ? -1.289 -1.972 -18.219 1.00 98.56 290 SER A N 1
ATOM 2198 C CA . SER A 1 290 ? -1.256 -2.597 -16.902 1.00 98.56 290 SER A CA 1
ATOM 2199 C C . SER A 1 290 ? 0.104 -2.387 -16.247 1.00 98.56 290 SER A C 1
ATOM 2201 O O . SER A 1 290 ? 1.139 -2.720 -16.815 1.00 98.56 290 SER A O 1
ATOM 2203 N N . TYR A 1 291 ? 0.103 -1.903 -15.011 1.00 98.62 291 TYR A N 1
ATOM 2204 C CA . TYR A 1 291 ? 1.292 -1.854 -14.161 1.00 98.62 291 TYR A CA 1
ATOM 2205 C C . TYR A 1 291 ? 1.524 -3.166 -13.400 1.00 98.62 291 TYR A C 1
ATOM 2207 O O . TYR A 1 291 ? 2.469 -3.264 -12.619 1.00 98.62 291 TYR A O 1
ATOM 2215 N N . MET A 1 292 ? 0.688 -4.185 -13.635 1.00 98.62 292 MET A N 1
ATOM 2216 C CA . MET A 1 292 ? 0.908 -5.558 -13.196 1.00 98.62 292 MET A CA 1
ATOM 2217 C C . MET A 1 292 ? 1.448 -6.388 -14.359 1.00 98.62 292 MET A C 1
ATOM 2219 O O . MET A 1 292 ? 0.761 -6.661 -15.340 1.00 98.62 292 MET A O 1
ATOM 2223 N N . VAL A 1 293 ? 2.697 -6.818 -14.240 1.00 98.62 293 VAL A N 1
ATOM 2224 C CA . VAL A 1 293 ? 3.406 -7.526 -15.304 1.00 98.62 293 VAL A CA 1
ATOM 2225 C C . VAL A 1 293 ? 2.701 -8.833 -15.657 1.00 98.62 293 VAL A C 1
ATOM 2227 O O . VAL A 1 293 ? 2.383 -9.643 -14.784 1.00 98.62 293 VAL A O 1
ATOM 2230 N N . GLY A 1 294 ? 2.493 -9.059 -16.956 1.00 97.44 294 GLY A N 1
ATOM 2231 C CA . GLY A 1 294 ? 1.816 -10.248 -17.474 1.00 97.44 294 GLY A CA 1
ATOM 2232 C C . GLY A 1 294 ? 0.288 -10.215 -17.370 1.00 97.44 294 GLY A C 1
ATOM 2233 O O . GLY A 1 294 ? -0.335 -11.246 -17.609 1.00 97.44 294 GLY A O 1
ATOM 2234 N N . PHE A 1 295 ? -0.316 -9.078 -17.008 1.00 97.69 295 PHE A N 1
ATOM 2235 C CA . PHE A 1 295 ? -1.765 -8.883 -17.032 1.00 97.69 295 PHE A CA 1
ATOM 2236 C C . PHE A 1 295 ? -2.176 -7.945 -18.177 1.00 97.69 295 PHE A C 1
ATOM 2238 O O . PHE A 1 295 ? -1.584 -6.883 -18.358 1.00 97.69 295 PHE A O 1
ATOM 2245 N N . GLY A 1 296 ? -3.225 -8.319 -18.916 1.00 95.75 296 GLY A N 1
ATOM 2246 C CA . GLY A 1 296 ? -3.715 -7.562 -20.072 1.00 95.75 296 GLY A CA 1
ATOM 2247 C C . GLY A 1 296 ? -2.761 -7.581 -21.272 1.00 95.75 296 GLY A C 1
ATOM 2248 O O . GLY A 1 296 ? -1.725 -8.248 -21.262 1.00 95.75 296 GLY A O 1
ATOM 2249 N N . ASP A 1 297 ? -3.116 -6.829 -22.314 1.00 94.38 297 ASP A N 1
ATOM 2250 C CA . ASP A 1 297 ? -2.388 -6.843 -23.593 1.00 94.38 297 ASP A CA 1
ATOM 2251 C C . ASP A 1 297 ? -1.110 -5.987 -23.574 1.00 94.38 297 ASP A C 1
ATOM 2253 O O . ASP A 1 297 ? -0.173 -6.220 -24.342 1.00 94.38 297 ASP A O 1
ATOM 2257 N N . ARG A 1 298 ? -1.054 -4.983 -22.688 1.00 97.75 298 ARG A N 1
ATOM 2258 C CA . ARG A 1 298 ? 0.057 -4.029 -22.564 1.00 97.75 298 ARG A CA 1
ATOM 2259 C C . ARG A 1 298 ? 0.513 -3.935 -21.114 1.00 97.75 298 ARG A C 1
ATOM 2261 O O . ARG A 1 298 ? -0.284 -3.595 -20.246 1.00 97.75 298 ARG A O 1
ATOM 2268 N N . TYR A 1 299 ? 1.795 -4.193 -20.871 1.00 98.44 299 TYR A N 1
ATOM 2269 C CA . TYR A 1 299 ? 2.449 -4.088 -19.564 1.00 98.44 299 TYR A CA 1
ATOM 2270 C C . TYR A 1 299 ? 3.962 -3.828 -19.734 1.00 98.44 299 TYR A C 1
ATOM 2272 O O . TYR A 1 299 ? 4.499 -4.169 -20.796 1.00 98.44 299 TYR A O 1
ATOM 2280 N N . PRO A 1 300 ? 4.657 -3.260 -18.723 1.00 98.00 300 PRO A N 1
ATOM 2281 C CA . PRO A 1 300 ? 6.102 -3.015 -18.750 1.00 98.00 300 PRO A CA 1
ATOM 2282 C C . PRO A 1 300 ? 6.915 -4.281 -19.024 1.00 98.00 300 PRO A C 1
ATOM 2284 O O . PRO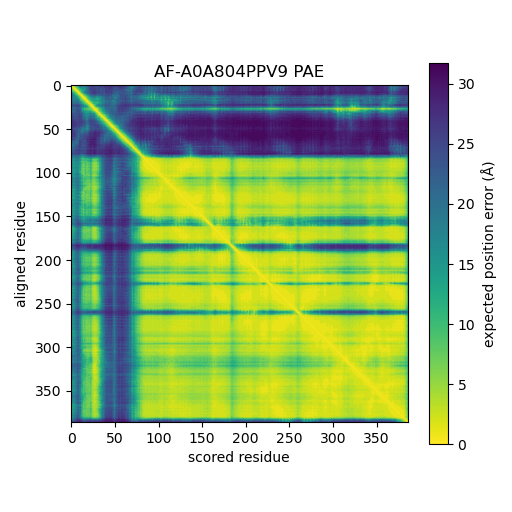 A 1 300 ? 6.647 -5.341 -18.449 1.00 98.00 300 PRO A O 1
ATOM 2287 N N . ARG A 1 301 ? 7.921 -4.178 -19.892 1.00 98.12 301 ARG A N 1
ATOM 2288 C CA . ARG A 1 301 ? 8.780 -5.298 -20.303 1.00 98.12 301 ARG A CA 1
ATOM 2289 C C . ARG A 1 301 ? 10.242 -5.101 -19.926 1.00 98.12 301 ARG A C 1
ATOM 2291 O O . ARG A 1 301 ? 11.033 -6.004 -20.190 1.00 98.12 301 ARG A O 1
ATOM 2298 N N . ARG A 1 302 ? 10.622 -3.959 -19.353 1.00 98.00 302 ARG A N 1
ATOM 2299 C CA . ARG A 1 302 ? 12.004 -3.635 -18.983 1.00 98.00 302 ARG A CA 1
ATOM 2300 C C . ARG A 1 302 ? 12.053 -3.225 -17.514 1.00 98.00 302 ARG A C 1
ATOM 2302 O O . ARG A 1 302 ? 12.222 -2.056 -17.184 1.00 98.00 302 ARG A O 1
ATOM 2309 N N . LEU A 1 303 ? 11.922 -4.201 -16.618 1.00 97.69 303 LEU A N 1
ATOM 2310 C CA . LEU A 1 303 ? 11.899 -3.940 -15.181 1.00 97.69 303 LEU A CA 1
ATOM 2311 C C . LEU A 1 303 ? 13.309 -3.757 -14.615 1.00 97.69 303 LEU A C 1
ATOM 2313 O O . LEU A 1 303 ? 14.245 -4.472 -14.995 1.00 97.69 303 LEU A O 1
ATOM 2317 N N . HIS A 1 304 ? 13.441 -2.906 -13.592 1.00 97.25 304 HIS A N 1
ATOM 2318 C CA . HIS A 1 304 ? 14.619 -2.864 -12.719 1.00 97.25 304 HIS A CA 1
ATOM 2319 C C . HIS A 1 304 ? 14.695 -4.125 -11.831 1.00 97.25 304 HIS A C 1
ATOM 2321 O O . HIS A 1 304 ? 14.619 -4.080 -10.607 1.00 97.25 304 HIS A O 1
ATOM 2327 N N . HIS A 1 305 ? 14.807 -5.309 -12.440 1.00 97.00 305 HIS A N 1
ATOM 2328 C CA . HIS A 1 305 ? 14.793 -6.583 -11.732 1.00 97.00 305 HIS A CA 1
ATOM 2329 C C . HIS A 1 305 ? 15.791 -7.578 -12.335 1.00 97.00 305 HIS A C 1
ATOM 2331 O O . HIS A 1 305 ? 15.578 -8.154 -13.402 1.00 97.00 305 HIS A O 1
ATOM 2337 N N . ARG A 1 306 ? 16.872 -7.855 -11.591 1.00 94.19 306 ARG A N 1
ATOM 2338 C CA . ARG A 1 306 ? 17.984 -8.739 -12.006 1.00 94.19 306 ARG A CA 1
ATOM 2339 C C . ARG A 1 306 ? 17.524 -10.105 -12.509 1.00 94.19 306 ARG A C 1
ATOM 2341 O O . ARG A 1 306 ? 18.023 -10.607 -13.506 1.00 94.19 306 ARG A O 1
ATOM 2348 N N . GLY A 1 307 ? 16.585 -10.732 -11.800 1.00 92.69 307 GLY A N 1
ATOM 2349 C CA . GLY A 1 307 ? 16.082 -12.055 -12.173 1.00 92.69 307 GLY A CA 1
ATOM 2350 C C . GLY A 1 307 ? 15.165 -12.051 -13.398 1.00 92.69 307 GLY A C 1
ATOM 2351 O O . GLY A 1 307 ? 14.962 -13.107 -13.981 1.00 92.69 307 GLY A O 1
ATOM 2352 N N . ALA A 1 308 ? 14.608 -10.894 -13.769 1.00 96.19 308 ALA A N 1
ATOM 2353 C CA . ALA A 1 308 ? 13.748 -10.754 -14.939 1.00 96.19 308 ALA A CA 1
ATOM 2354 C C . ALA A 1 308 ? 14.606 -10.463 -16.173 1.00 96.19 308 ALA A C 1
ATOM 2356 O O . ALA A 1 308 ? 14.490 -11.167 -17.173 1.00 96.19 308 ALA A O 1
ATOM 2357 N N . SER A 1 309 ? 15.537 -9.511 -16.065 1.00 96.12 309 SER A N 1
ATOM 2358 C CA . SER A 1 309 ? 16.370 -9.081 -17.190 1.00 96.12 309 SER A CA 1
ATOM 2359 C C . SER A 1 309 ? 17.414 -10.108 -17.628 1.00 96.12 309 SER A C 1
ATOM 2361 O O . SER A 1 309 ? 17.704 -10.218 -18.816 1.00 96.12 309 SER A O 1
ATOM 2363 N N . MET A 1 310 ? 17.970 -10.891 -16.700 1.00 94.56 310 MET A N 1
ATOM 2364 C CA . MET A 1 310 ? 19.003 -11.881 -17.021 1.00 94.56 310 MET A CA 1
ATOM 2365 C C . MET A 1 310 ? 18.410 -13.218 -17.492 1.00 94.56 310 MET A C 1
ATOM 2367 O O . MET A 1 310 ? 17.401 -13.662 -16.942 1.00 94.56 310 MET A O 1
ATOM 2371 N N . PRO A 1 311 ? 19.058 -13.936 -18.430 1.00 94.19 311 PRO A N 1
ATOM 2372 C CA . PRO A 1 311 ? 18.602 -15.253 -18.859 1.00 94.19 311 PRO A CA 1
ATOM 2373 C C . PRO A 1 311 ? 18.577 -16.240 -17.690 1.00 94.19 311 PRO A C 1
ATOM 2375 O O . PRO A 1 311 ? 19.404 -16.196 -16.773 1.00 94.19 311 PRO A O 1
ATOM 2378 N N . SER A 1 312 ? 17.625 -17.172 -17.731 1.00 91.62 312 SER A N 1
ATOM 2379 C CA . SER A 1 312 ? 17.575 -18.257 -16.753 1.00 91.62 312 SER A CA 1
ATOM 2380 C C . SER A 1 312 ? 18.827 -19.137 -16.838 1.00 91.62 312 SER A C 1
ATOM 2382 O O . SER A 1 312 ? 19.437 -19.284 -17.895 1.00 91.62 312 SER A O 1
ATOM 2384 N N . VAL A 1 313 ? 19.168 -19.821 -15.741 1.00 90.06 313 VAL A N 1
ATOM 2385 C CA . VAL A 1 313 ? 20.290 -20.782 -15.722 1.00 90.06 313 VAL A CA 1
ATOM 2386 C C . VAL A 1 313 ? 20.098 -21.921 -16.732 1.00 90.06 313 VAL A C 1
ATOM 2388 O O . VAL A 1 313 ? 21.076 -22.504 -17.184 1.00 90.06 313 VAL A O 1
ATOM 2391 N N . ARG A 1 314 ? 18.851 -22.232 -17.110 1.00 90.69 314 ARG A N 1
ATOM 2392 C CA . ARG A 1 314 ? 18.559 -23.217 -18.158 1.00 90.69 314 ARG A CA 1
ATOM 2393 C C . ARG A 1 314 ? 18.968 -22.703 -19.541 1.00 90.69 314 ARG A C 1
ATOM 2395 O O . ARG A 1 314 ? 19.535 -23.463 -20.311 1.00 90.69 314 ARG A O 1
ATOM 2402 N N . ALA A 1 315 ? 18.670 -21.439 -19.838 1.00 92.25 315 ALA A N 1
ATOM 2403 C CA . ALA A 1 315 ? 18.975 -20.818 -21.126 1.00 92.25 315 ALA A CA 1
ATOM 2404 C C . ALA A 1 315 ? 20.451 -20.402 -21.246 1.00 92.25 315 ALA A C 1
ATOM 2406 O O . ALA A 1 315 ? 21.012 -20.432 -22.333 1.00 92.25 315 ALA A O 1
ATOM 2407 N N . HIS A 1 316 ? 21.088 -20.043 -20.129 1.00 91.38 316 HIS A N 1
ATOM 2408 C CA . HIS A 1 316 ? 22.497 -19.664 -20.075 1.00 91.38 316 HIS A CA 1
ATOM 2409 C C . HIS A 1 316 ? 23.196 -20.351 -18.882 1.00 91.38 316 HIS A C 1
ATOM 2411 O O . HIS A 1 316 ? 23.321 -19.760 -17.802 1.00 91.38 316 HIS A O 1
ATOM 2417 N N . PRO A 1 317 ? 23.666 -21.605 -19.041 1.00 89.25 317 PRO A N 1
ATOM 2418 C CA . PRO A 1 317 ? 24.274 -22.374 -17.948 1.00 89.25 317 PRO A CA 1
ATOM 2419 C C . PRO A 1 317 ? 25.594 -21.790 -17.432 1.00 89.25 317 PRO A C 1
ATOM 2421 O O . PRO A 1 317 ? 25.899 -21.913 -16.238 1.00 89.25 317 PRO A O 1
ATOM 2424 N N . ALA A 1 318 ? 26.362 -21.143 -18.317 1.00 90.12 318 ALA A N 1
ATOM 2425 C CA . ALA A 1 318 ? 27.638 -20.519 -17.991 1.00 90.12 318 ALA A CA 1
ATOM 2426 C C . ALA A 1 318 ? 27.470 -19.343 -17.014 1.00 90.12 318 ALA A C 1
ATOM 2428 O O . ALA A 1 318 ? 26.439 -18.666 -16.971 1.00 90.12 318 ALA A O 1
ATOM 2429 N N . ARG A 1 319 ? 28.500 -19.099 -16.197 1.00 87.25 319 ARG A N 1
ATOM 2430 C CA . ARG A 1 319 ? 28.487 -18.032 -15.192 1.00 87.25 319 ARG A CA 1
ATOM 2431 C C . ARG A 1 319 ? 28.582 -16.666 -15.871 1.00 87.25 319 ARG A C 1
ATOM 2433 O O . ARG A 1 319 ? 29.569 -16.386 -16.534 1.00 87.25 319 ARG A O 1
ATOM 2440 N N . ILE A 1 320 ? 27.616 -15.794 -15.595 1.00 88.62 320 ILE A N 1
ATOM 2441 C CA . ILE A 1 320 ? 27.689 -14.370 -15.945 1.00 88.62 320 ILE A CA 1
ATOM 2442 C C . ILE A 1 320 ? 28.419 -13.630 -14.818 1.00 88.62 320 ILE A C 1
ATOM 2444 O O . ILE A 1 320 ? 28.061 -13.788 -13.646 1.00 88.62 320 ILE A O 1
ATOM 2448 N N . GLY A 1 321 ? 29.465 -12.878 -15.165 1.00 86.88 321 GLY A N 1
ATOM 2449 C CA . GLY A 1 321 ? 30.278 -12.006 -14.308 1.00 86.88 321 GLY A CA 1
ATOM 2450 C C . GLY A 1 321 ? 29.493 -10.868 -13.638 1.00 86.88 321 GLY A C 1
ATOM 2451 O O . GLY A 1 321 ? 28.298 -10.721 -13.852 1.00 86.88 321 GLY A O 1
ATOM 2452 N N . CYS A 1 322 ? 30.146 -10.106 -12.752 1.00 86.31 322 CYS A N 1
ATOM 2453 C CA . CYS A 1 322 ? 29.490 -9.028 -11.986 1.00 86.31 322 CYS A CA 1
ATOM 2454 C C . CYS A 1 322 ? 29.179 -7.881 -12.932 1.00 86.31 322 CYS A C 1
ATOM 2456 O O . CYS A 1 322 ? 28.028 -7.481 -13.077 1.00 86.31 322 CYS A O 1
ATOM 2458 N N . ASP A 1 323 ? 30.232 -7.473 -13.638 1.00 89.81 323 ASP A N 1
ATOM 2459 C CA . ASP A 1 323 ? 30.218 -6.340 -14.546 1.00 89.81 323 ASP A CA 1
ATOM 2460 C C . ASP A 1 323 ? 29.522 -6.703 -15.858 1.00 89.81 323 ASP A C 1
ATOM 2462 O O . ASP A 1 323 ? 28.741 -5.928 -16.394 1.00 89.81 323 ASP A O 1
ATOM 2466 N N . GLN A 1 324 ? 29.681 -7.955 -16.304 1.00 91.06 324 GLN A N 1
ATOM 2467 C CA . GLN A 1 324 ? 28.933 -8.516 -17.438 1.00 91.06 324 GLN A CA 1
ATOM 2468 C C . GLN A 1 324 ? 27.412 -8.450 -17.235 1.00 91.06 324 GLN A C 1
ATOM 2470 O O . GLN A 1 324 ? 26.654 -8.430 -18.198 1.00 91.06 324 GLN A O 1
ATOM 2475 N N . GLY A 1 325 ? 26.958 -8.414 -15.982 1.00 91.50 325 GLY A N 1
ATOM 2476 C CA . GLY A 1 325 ? 25.559 -8.228 -15.643 1.00 91.50 325 GLY A CA 1
ATOM 2477 C C . GLY A 1 325 ? 24.974 -6.905 -16.131 1.00 91.50 325 GLY A C 1
ATOM 2478 O O . GLY A 1 325 ? 23.811 -6.872 -16.529 1.00 91.50 325 GLY A O 1
ATOM 2479 N N . PHE A 1 326 ? 25.764 -5.828 -16.136 1.00 94.19 326 PHE A N 1
ATOM 2480 C CA . PHE A 1 326 ? 25.287 -4.498 -16.525 1.00 94.19 326 PHE A CA 1
ATOM 2481 C C . PHE A 1 326 ? 24.877 -4.426 -17.999 1.00 94.19 326 PHE A C 1
ATOM 2483 O O . PHE A 1 326 ? 23.991 -3.648 -18.339 1.00 94.19 326 PHE A O 1
ATOM 2490 N N . ALA A 1 327 ? 25.399 -5.314 -18.853 1.00 94.62 327 ALA A N 1
ATOM 2491 C CA . ALA A 1 327 ? 24.915 -5.456 -20.225 1.00 94.62 327 ALA A CA 1
ATOM 2492 C C . ALA A 1 327 ? 23.415 -5.812 -20.291 1.00 94.62 327 ALA A C 1
ATOM 2494 O O . ALA A 1 327 ? 22.732 -5.411 -21.227 1.00 94.62 327 ALA A O 1
ATOM 2495 N N . TYR A 1 328 ? 22.881 -6.526 -19.289 1.00 94.81 328 TYR A N 1
ATOM 2496 C CA . TYR A 1 328 ? 21.450 -6.845 -19.190 1.00 94.81 328 TYR A CA 1
ATOM 2497 C C . TYR A 1 328 ? 20.632 -5.714 -18.561 1.00 94.81 328 TYR A C 1
ATOM 2499 O O . TYR A 1 328 ? 19.462 -5.558 -18.901 1.00 94.81 328 TYR A O 1
ATOM 2507 N N . LEU A 1 329 ? 21.229 -4.931 -17.654 1.00 94.44 329 LEU A N 1
ATOM 2508 C CA . LEU A 1 329 ? 20.589 -3.736 -17.099 1.00 94.44 329 LEU A CA 1
ATOM 2509 C C . LEU A 1 329 ? 20.331 -2.708 -18.209 1.00 94.44 329 LEU A C 1
ATOM 2511 O O . LEU A 1 329 ? 19.187 -2.331 -18.435 1.00 94.44 329 LEU A O 1
ATOM 2515 N N . HIS A 1 330 ? 21.372 -2.353 -18.964 1.00 95.06 330 HIS A N 1
ATOM 2516 C CA . HIS A 1 330 ? 21.311 -1.303 -19.987 1.00 95.06 330 HIS A CA 1
ATOM 2517 C C . HIS A 1 330 ? 20.831 -1.800 -21.360 1.00 95.06 330 HIS A C 1
ATOM 2519 O O . HIS A 1 330 ? 20.851 -1.061 -22.342 1.00 95.06 330 HIS A O 1
ATOM 2525 N N . SER A 1 331 ? 20.400 -3.060 -21.464 1.00 95.25 331 SER A N 1
ATOM 2526 C CA . SER A 1 331 ? 19.856 -3.585 -22.714 1.00 95.25 331 SER A CA 1
ATOM 2527 C C . SER A 1 331 ? 18.525 -2.910 -23.068 1.00 95.25 331 SER A C 1
ATOM 2529 O O . SER A 1 331 ? 17.645 -2.734 -22.217 1.00 95.25 331 SER A O 1
ATOM 2531 N N . ALA A 1 332 ? 18.326 -2.610 -24.351 1.00 95.88 332 ALA A N 1
ATOM 2532 C CA . ALA A 1 332 ? 17.022 -2.218 -24.889 1.00 95.88 332 ALA A CA 1
ATOM 2533 C C . ALA A 1 332 ? 16.073 -3.419 -25.078 1.00 95.88 332 ALA A C 1
ATOM 2535 O O . ALA A 1 332 ? 14.872 -3.236 -25.263 1.00 95.88 332 ALA A O 1
ATOM 2536 N N . ALA A 1 333 ? 16.590 -4.653 -25.014 1.00 97.38 333 ALA A N 1
ATOM 2537 C CA . ALA A 1 333 ? 15.773 -5.853 -25.136 1.00 97.38 333 ALA A CA 1
ATOM 2538 C C . ALA A 1 333 ? 14.784 -5.974 -23.960 1.00 97.38 333 ALA A C 1
ATOM 2540 O O . ALA A 1 333 ? 15.105 -5.544 -22.842 1.00 97.38 333 ALA A O 1
ATOM 2541 N N . PRO A 1 334 ? 13.604 -6.587 -24.172 1.00 97.62 334 PRO A N 1
ATOM 2542 C CA . PRO A 1 334 ? 12.688 -6.923 -23.085 1.00 97.62 334 PRO A CA 1
ATOM 2543 C C . PRO A 1 334 ? 13.324 -7.916 -22.101 1.00 97.62 334 PRO A C 1
ATOM 2545 O O . PRO A 1 334 ? 14.341 -8.547 -22.390 1.00 97.62 334 PRO A O 1
ATOM 2548 N N . ASP A 1 335 ? 12.738 -8.037 -20.914 1.00 97.88 335 ASP A N 1
ATOM 2549 C CA . ASP A 1 335 ? 13.184 -8.962 -19.877 1.00 97.88 335 ASP A CA 1
ATOM 2550 C C . ASP A 1 335 ? 13.151 -10.407 -20.381 1.00 97.88 335 ASP A C 1
ATOM 2552 O O . ASP A 1 335 ? 12.151 -10.869 -20.932 1.00 97.88 335 ASP A O 1
ATOM 2556 N N . ALA A 1 336 ? 14.242 -11.141 -20.150 1.00 96.81 336 ALA A N 1
ATOM 2557 C CA . ALA A 1 336 ? 14.366 -12.540 -20.546 1.00 96.81 336 ALA A CA 1
ATOM 2558 C C . ALA A 1 336 ? 13.353 -13.457 -19.834 1.00 96.81 336 ALA A C 1
ATOM 2560 O O . ALA A 1 336 ? 13.009 -14.519 -20.353 1.00 96.81 336 ALA A O 1
ATOM 2561 N N . ASN A 1 337 ? 12.881 -13.068 -18.645 1.00 96.25 337 ASN A N 1
ATOM 2562 C CA . ASN A 1 337 ? 11.841 -13.772 -17.904 1.00 96.25 337 ASN A CA 1
ATOM 2563 C C . ASN A 1 337 ? 10.730 -12.793 -17.515 1.00 96.25 337 ASN A C 1
ATOM 2565 O O . ASN A 1 337 ?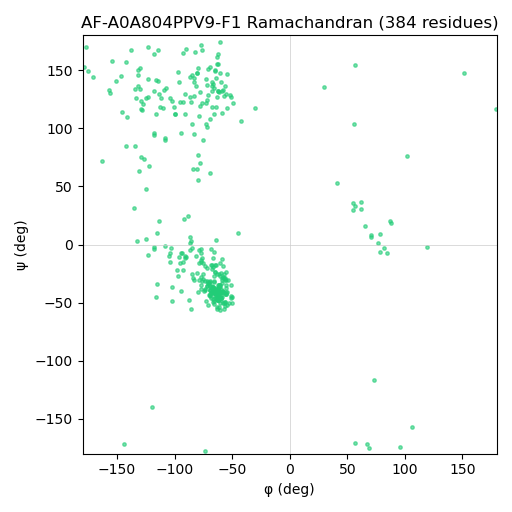 10.966 -11.844 -16.767 1.00 96.25 337 ASN A O 1
ATOM 2569 N N . VAL A 1 338 ? 9.502 -13.069 -17.956 1.00 97.00 338 VAL A N 1
ATOM 2570 C CA . VAL A 1 338 ? 8.328 -12.278 -17.569 1.00 97.00 338 VAL A CA 1
ATOM 2571 C C . VAL A 1 338 ? 8.043 -12.487 -16.082 1.00 97.00 338 VAL A C 1
ATOM 2573 O O . VAL A 1 338 ? 7.753 -13.602 -15.642 1.00 97.00 338 VAL A O 1
ATOM 2576 N N . LEU A 1 339 ? 8.108 -11.411 -15.297 1.00 97.06 339 LEU A N 1
ATOM 2577 C CA . LEU A 1 339 ? 7.876 -11.443 -13.852 1.00 97.06 339 LEU A CA 1
ATOM 2578 C C . LEU A 1 339 ? 6.375 -11.367 -13.526 1.00 97.06 339 LEU A C 1
ATOM 2580 O O . LEU A 1 339 ? 5.893 -10.392 -12.956 1.00 97.06 339 LEU A O 1
ATOM 2584 N N . VAL A 1 340 ? 5.631 -12.397 -13.931 1.00 98.06 340 VAL A N 1
ATOM 2585 C CA . VAL A 1 340 ? 4.160 -12.430 -13.868 1.00 98.06 340 VAL A CA 1
ATOM 2586 C C . VAL A 1 340 ? 3.632 -12.089 -12.469 1.00 98.06 340 VAL A C 1
ATOM 2588 O O . VAL A 1 340 ? 4.029 -12.691 -11.469 1.00 98.06 340 VAL A O 1
ATOM 2591 N N . GLY A 1 341 ? 2.700 -11.137 -12.414 1.00 97.75 341 GLY A N 1
ATOM 2592 C CA .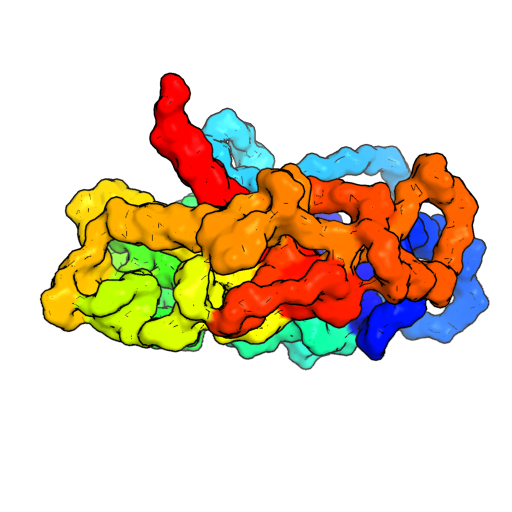 GLY A 1 341 ? 2.023 -10.682 -11.203 1.00 97.75 341 GLY A CA 1
ATOM 2593 C C . GLY A 1 341 ? 2.782 -9.624 -10.401 1.00 97.75 341 GLY A C 1
ATOM 2594 O O . GLY A 1 341 ? 2.217 -9.086 -9.450 1.00 97.75 341 GLY A O 1
ATOM 2595 N N . ALA A 1 342 ? 4.030 -9.298 -10.751 1.00 98.38 342 ALA A N 1
ATOM 2596 C CA . ALA A 1 342 ? 4.746 -8.196 -10.116 1.00 98.38 342 ALA A CA 1
ATOM 2597 C C . ALA A 1 342 ? 4.104 -6.856 -10.479 1.00 98.38 342 ALA A C 1
ATOM 2599 O O . ALA A 1 342 ? 3.762 -6.628 -11.638 1.00 98.38 342 ALA A O 1
ATOM 2600 N N . VAL A 1 343 ? 3.956 -5.974 -9.491 1.00 98.56 343 VAL A N 1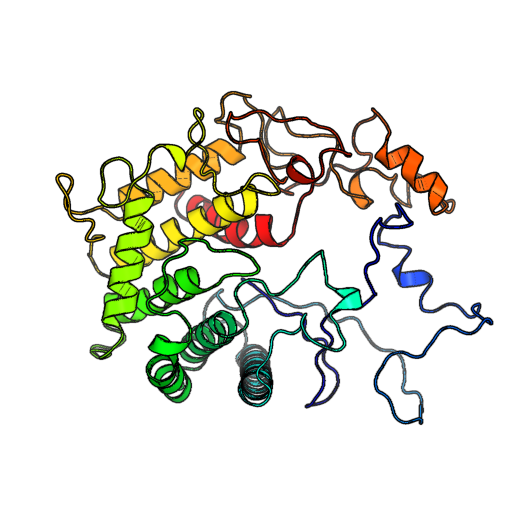
ATOM 2601 C CA . VAL A 1 343 ? 3.521 -4.595 -9.724 1.00 98.56 343 VAL A CA 1
ATOM 2602 C C . VAL A 1 343 ? 4.730 -3.683 -9.609 1.00 98.56 343 VAL A C 1
ATOM 2604 O O . VAL A 1 343 ? 5.455 -3.747 -8.616 1.00 98.56 343 VAL A O 1
ATOM 2607 N N . VAL A 1 344 ? 4.960 -2.888 -10.650 1.00 98.25 344 VAL A N 1
ATOM 2608 C CA . VAL A 1 344 ? 6.076 -1.933 -10.720 1.00 98.25 344 VAL A CA 1
ATOM 2609 C C . VAL A 1 344 ? 5.791 -0.676 -9.887 1.00 98.25 344 VAL A C 1
ATOM 2611 O O . VAL A 1 344 ? 4.672 -0.490 -9.411 1.00 98.25 344 VAL A O 1
ATOM 2614 N N . GLY A 1 345 ? 6.785 0.199 -9.722 1.00 97.50 345 GLY A N 1
ATOM 2615 C CA . GLY A 1 345 ? 6.658 1.470 -9.000 1.00 97.50 345 GLY A CA 1
ATOM 2616 C C . GLY A 1 345 ? 5.561 2.408 -9.524 1.00 97.50 345 GLY A C 1
ATOM 2617 O O . GLY A 1 345 ? 4.949 3.118 -8.724 1.00 97.50 345 GLY A O 1
ATOM 2618 N N . GLY A 1 346 ? 5.241 2.330 -10.819 1.00 97.12 346 GLY A N 1
ATOM 2619 C CA . GLY A 1 346 ? 4.113 3.021 -11.453 1.00 97.12 346 GLY A CA 1
ATOM 2620 C C . GLY A 1 346 ? 4.489 4.350 -12.118 1.00 97.12 346 GLY A C 1
ATOM 2621 O O . GLY A 1 346 ? 5.672 4.663 -12.224 1.00 97.12 346 GLY A O 1
ATOM 2622 N N . PRO A 1 347 ? 3.498 5.103 -12.627 1.00 97.50 347 PRO A N 1
ATOM 2623 C CA . PRO A 1 347 ? 3.731 6.369 -13.313 1.00 97.50 347 PRO A CA 1
ATOM 2624 C C . PRO A 1 347 ? 4.055 7.514 -12.343 1.00 97.50 347 PRO A C 1
ATOM 2626 O O . PRO A 1 347 ? 3.851 7.406 -11.132 1.00 97.50 347 PRO A O 1
ATOM 2629 N N . ASP A 1 348 ? 4.526 8.625 -12.903 1.00 96.25 348 ASP A N 1
ATOM 2630 C CA . ASP A 1 348 ? 4.707 9.900 -12.212 1.00 96.25 348 ASP A CA 1
ATOM 2631 C C . ASP A 1 348 ? 3.375 10.636 -11.937 1.00 96.25 348 ASP A C 1
ATOM 2633 O O . ASP A 1 348 ? 2.279 10.160 -12.247 1.00 96.25 348 ASP A O 1
ATOM 2637 N N . ALA A 1 349 ? 3.474 11.836 -11.351 1.00 96.06 349 ALA A N 1
ATOM 2638 C CA . ALA A 1 349 ? 2.340 12.666 -10.930 1.00 96.06 349 ALA A CA 1
ATOM 2639 C C . ALA A 1 349 ? 1.392 13.075 -12.072 1.00 96.06 349 ALA A C 1
ATOM 2641 O O . ALA A 1 349 ? 0.291 13.563 -11.817 1.00 96.06 349 ALA A O 1
ATOM 2642 N N . ARG A 1 350 ? 1.832 12.938 -13.326 1.00 96.69 350 ARG A N 1
ATOM 2643 C CA . ARG A 1 350 ? 1.106 13.324 -14.540 1.00 96.69 350 ARG A CA 1
ATOM 2644 C C . ARG A 1 350 ? 0.727 12.108 -15.385 1.00 96.69 350 ARG A C 1
ATOM 2646 O O . ARG A 1 350 ? 0.478 12.258 -16.578 1.00 96.69 350 ARG A O 1
ATOM 2653 N N . ASP A 1 351 ? 0.702 10.923 -14.774 1.00 97.81 351 ASP A N 1
ATOM 2654 C CA . ASP A 1 351 ? 0.430 9.642 -15.434 1.00 97.81 351 ASP A CA 1
ATOM 2655 C C . ASP A 1 351 ? 1.502 9.237 -16.470 1.00 97.81 351 ASP A C 1
ATOM 2657 O O . ASP A 1 351 ? 1.280 8.335 -17.282 1.00 97.81 351 ASP A O 1
ATOM 2661 N N . GLY A 1 352 ? 2.681 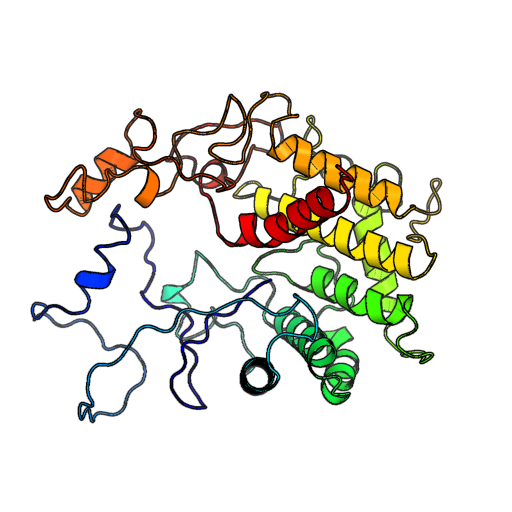9.872 -16.439 1.00 97.38 352 GLY A N 1
ATOM 2662 C CA . GLY A 1 352 ? 3.811 9.552 -17.305 1.00 97.38 352 GLY A CA 1
ATOM 2663 C C . GLY A 1 352 ? 4.549 8.301 -16.831 1.00 97.38 352 GLY A C 1
ATOM 2664 O O . GLY A 1 352 ? 4.895 8.181 -15.658 1.00 97.38 352 GLY A O 1
ATOM 2665 N N . PHE A 1 353 ? 4.813 7.359 -17.739 1.00 97.56 353 PHE A N 1
ATOM 2666 C CA . PHE A 1 353 ? 5.564 6.139 -17.437 1.00 97.56 353 PHE A CA 1
ATOM 2667 C C . PHE A 1 353 ? 6.625 5.849 -18.497 1.00 97.56 353 PHE A C 1
ATOM 2669 O O . PHE A 1 353 ? 6.337 5.866 -19.695 1.00 97.56 353 PHE A O 1
ATOM 2676 N N . VAL A 1 354 ? 7.833 5.517 -18.049 1.00 96.56 354 VAL A N 1
ATOM 2677 C CA . VAL A 1 354 ? 8.979 5.156 -18.884 1.00 96.56 354 VAL A CA 1
ATOM 2678 C C . VAL A 1 354 ? 9.359 3.701 -18.605 1.00 96.56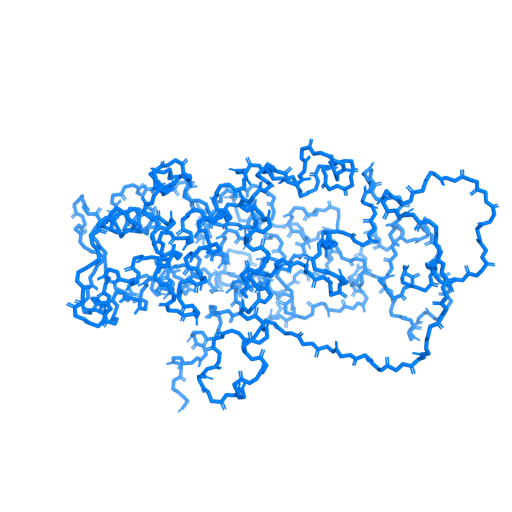 354 VAL A C 1
ATOM 2680 O O . VAL A 1 354 ? 9.851 3.378 -17.526 1.00 96.56 354 VAL A O 1
ATOM 2683 N N . ASP A 1 355 ? 9.158 2.821 -19.593 1.00 97.25 355 ASP A N 1
ATOM 2684 C CA . ASP A 1 355 ? 9.549 1.401 -19.528 1.00 97.25 355 ASP A CA 1
ATOM 2685 C C . ASP A 1 355 ? 11.062 1.240 -19.763 1.00 97.25 355 ASP A C 1
ATOM 2687 O O . ASP A 1 355 ? 11.528 0.790 -20.817 1.00 97.25 355 ASP A O 1
ATOM 2691 N N . ASP A 1 356 ? 11.838 1.684 -18.777 1.00 97.00 356 ASP A N 1
ATOM 2692 C CA . ASP A 1 356 ? 13.291 1.587 -18.751 1.00 97.00 356 ASP A CA 1
ATOM 2693 C C . ASP A 1 356 ? 13.796 1.032 -17.413 1.00 97.00 356 ASP A C 1
ATOM 2695 O O . ASP A 1 356 ? 13.357 1.446 -16.336 1.00 97.00 356 ASP A O 1
ATOM 2699 N N . ARG A 1 357 ? 14.763 0.109 -17.475 1.00 96.81 357 ARG A N 1
ATOM 2700 C CA . ARG A 1 357 ? 15.341 -0.513 -16.280 1.00 96.81 357 ARG A CA 1
ATOM 2701 C C . ARG A 1 357 ? 16.112 0.481 -15.428 1.00 96.81 357 ARG A C 1
ATOM 2703 O O . ARG A 1 357 ? 16.201 0.258 -14.229 1.00 96.81 357 ARG A O 1
ATOM 2710 N N . ASP A 1 358 ? 16.660 1.551 -15.994 1.00 94.81 358 ASP A N 1
ATOM 2711 C CA . ASP A 1 358 ? 17.343 2.586 -15.213 1.00 94.81 358 ASP A CA 1
ATOM 2712 C C . ASP A 1 358 ? 16.348 3.541 -14.525 1.00 94.81 358 ASP A C 1
ATOM 2714 O O . ASP A 1 358 ? 16.694 4.191 -13.538 1.00 94.81 358 ASP A O 1
ATOM 2718 N N . SER A 1 359 ? 15.076 3.545 -14.946 1.00 95.50 359 SER A N 1
ATOM 2719 C CA . SER A 1 359 ? 13.976 4.258 -14.278 1.00 95.50 359 SER A CA 1
ATOM 2720 C C . SER A 1 359 ? 13.448 3.474 -13.066 1.00 95.50 359 SER A C 1
ATOM 2722 O O . SER A 1 359 ? 12.262 3.152 -12.971 1.00 95.50 359 SER A O 1
ATOM 2724 N N . TYR A 1 360 ? 14.334 3.133 -12.122 1.00 92.88 360 TYR A N 1
ATOM 2725 C CA . TYR A 1 360 ? 14.022 2.250 -10.987 1.00 92.88 360 TYR A CA 1
ATOM 2726 C C . TYR A 1 360 ? 12.819 2.731 -10.161 1.00 92.88 360 TYR A C 1
ATOM 2728 O O . TYR A 1 360 ? 12.003 1.918 -9.740 1.00 92.88 360 TYR A O 1
ATOM 2736 N N . GLY A 1 361 ? 12.632 4.046 -10.007 1.00 94.75 361 GLY A N 1
ATOM 2737 C CA . GLY A 1 361 ? 11.478 4.597 -9.291 1.00 94.75 361 GLY A CA 1
ATOM 2738 C C . GLY A 1 361 ? 10.126 4.232 -9.916 1.00 94.75 361 GLY A C 1
ATOM 2739 O O . GLY A 1 361 ? 9.134 4.132 -9.196 1.00 94.75 361 GLY A O 1
ATOM 2740 N N . GLN A 1 362 ? 10.082 3.981 -11.225 1.00 97.44 362 GLN A N 1
ATOM 2741 C CA . GLN A 1 362 ? 8.867 3.582 -11.935 1.00 97.44 362 GLN A CA 1
ATOM 2742 C C . GLN A 1 362 ? 8.827 2.080 -12.231 1.00 97.44 362 GLN A C 1
ATOM 2744 O O . GLN A 1 362 ? 7.756 1.476 -12.168 1.00 97.44 362 GLN A O 1
ATOM 2749 N N . THR A 1 363 ? 9.967 1.459 -12.545 1.00 97.62 363 THR A N 1
ATOM 2750 C CA . THR A 1 363 ? 10.029 0.089 -13.081 1.00 97.62 363 THR A CA 1
ATOM 2751 C C . THR A 1 363 ? 10.470 -0.971 -12.075 1.00 97.62 363 THR A C 1
ATOM 2753 O O . THR A 1 363 ? 10.391 -2.161 -12.390 1.00 97.62 363 THR A O 1
ATOM 2756 N N . GLU A 1 364 ? 10.909 -0.596 -10.869 1.00 97.00 364 GLU A N 1
ATOM 2757 C CA . GLU A 1 364 ? 11.253 -1.560 -9.822 1.00 97.00 364 GLU A CA 1
ATOM 2758 C C . GLU A 1 364 ? 9.984 -2.133 -9.170 1.00 97.00 364 GLU A C 1
ATOM 2760 O O . GLU A 1 364 ? 9.164 -1.387 -8.630 1.00 97.00 364 GLU A O 1
ATOM 2765 N N . PRO A 1 365 ? 9.784 -3.462 -9.195 1.00 96.88 365 PRO A N 1
ATOM 2766 C CA . PRO A 1 365 ? 8.781 -4.101 -8.364 1.00 96.88 365 PRO A CA 1
ATOM 2767 C C . PRO A 1 365 ? 9.336 -4.357 -6.962 1.00 96.88 365 PRO A C 1
ATOM 2769 O O . PRO A 1 365 ? 10.473 -4.801 -6.793 1.00 96.88 365 PRO A O 1
ATOM 2772 N N . ALA A 1 366 ? 8.490 -4.206 -5.948 1.00 94.81 366 ALA A N 1
ATOM 2773 C CA . ALA A 1 366 ? 8.859 -4.514 -4.573 1.00 94.81 366 ALA A CA 1
ATOM 2774 C C . ALA A 1 366 ? 7.807 -5.373 -3.871 1.00 94.81 366 ALA A C 1
ATOM 2776 O O . ALA A 1 366 ? 6.604 -5.308 -4.131 1.00 94.81 366 ALA A O 1
ATOM 2777 N N . THR A 1 367 ? 8.261 -6.189 -2.920 1.00 96.19 367 THR A N 1
ATOM 2778 C CA . THR A 1 367 ? 7.382 -7.110 -2.185 1.00 96.19 367 THR A CA 1
ATOM 2779 C C . THR A 1 367 ? 6.296 -6.375 -1.401 1.00 96.19 367 THR A C 1
ATOM 2781 O O . THR A 1 367 ? 5.173 -6.872 -1.310 1.00 96.19 367 THR A O 1
ATOM 2784 N N . TYR A 1 368 ? 6.602 -5.189 -0.873 1.00 94.44 368 TYR A N 1
ATOM 2785 C CA . TYR A 1 368 ? 5.657 -4.352 -0.139 1.00 94.44 368 TYR A CA 1
ATOM 2786 C C . TYR A 1 368 ? 4.594 -3.690 -1.027 1.00 94.44 368 TYR A C 1
ATOM 2788 O O . TYR A 1 368 ? 3.529 -3.374 -0.510 1.00 94.44 368 TYR A O 1
ATOM 2796 N N . ILE A 1 369 ? 4.818 -3.558 -2.341 1.00 97.12 369 ILE A N 1
ATOM 2797 C CA . ILE A 1 369 ? 3.791 -3.113 -3.302 1.00 97.12 369 ILE A CA 1
ATOM 2798 C C . ILE A 1 369 ? 2.763 -4.237 -3.503 1.00 97.12 369 ILE A C 1
ATOM 2800 O O . ILE A 1 369 ? 1.552 -4.056 -3.386 1.00 97.12 369 ILE A O 1
ATOM 2804 N N . ASN A 1 370 ? 3.237 -5.459 -3.743 1.00 97.81 370 ASN A N 1
ATOM 2805 C CA . ASN A 1 370 ? 2.357 -6.605 -3.966 1.00 97.81 370 ASN A CA 1
ATOM 2806 C C . ASN A 1 370 ? 1.636 -7.083 -2.688 1.00 97.81 370 ASN A C 1
ATOM 2808 O O . ASN A 1 370 ? 0.518 -7.598 -2.763 1.00 97.81 370 ASN A O 1
ATOM 2812 N N . ALA A 1 371 ? 2.256 -6.947 -1.512 1.00 95.94 371 ALA A N 1
ATOM 2813 C CA . ALA A 1 371 ? 1.746 -7.496 -0.254 1.00 95.94 371 ALA A CA 1
ATOM 2814 C C . ALA A 1 371 ? 0.314 -7.051 0.131 1.00 95.94 371 ALA A C 1
ATOM 2816 O O . ALA A 1 371 ? -0.486 -7.932 0.477 1.00 95.94 371 ALA A O 1
ATOM 2817 N N . PRO A 1 372 ? -0.046 -5.751 0.117 1.00 97.00 372 PRO A N 1
ATOM 2818 C CA . PRO A 1 372 ? -1.420 -5.313 0.366 1.00 97.00 372 PRO A CA 1
ATOM 2819 C C . PRO A 1 372 ? -2.358 -5.652 -0.802 1.00 97.00 372 PRO A C 1
ATOM 282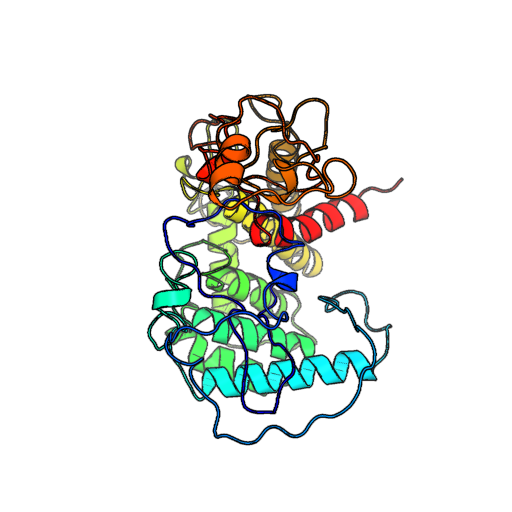1 O O . PRO A 1 372 ? -3.501 -6.059 -0.564 1.00 97.00 372 PRO A O 1
ATOM 2824 N N . LEU A 1 373 ? -1.871 -5.587 -2.048 1.00 97.69 373 LEU A N 1
ATOM 2825 C CA . LEU A 1 373 ? -2.675 -5.845 -3.246 1.00 97.69 373 LEU A CA 1
ATOM 2826 C C . LEU A 1 373 ? -3.258 -7.262 -3.281 1.00 97.69 373 LEU A C 1
ATOM 2828 O O . LEU A 1 373 ? -4.405 -7.439 -3.680 1.00 97.69 373 LEU A O 1
ATOM 2832 N N . VAL A 1 374 ? -2.535 -8.275 -2.794 1.00 96.94 374 VAL A N 1
ATOM 2833 C CA . VAL A 1 374 ? -3.075 -9.646 -2.697 1.00 96.94 374 VAL A CA 1
ATOM 2834 C C . VAL A 1 374 ? -4.383 -9.681 -1.894 1.00 96.94 374 VAL A C 1
ATOM 2836 O O . VAL A 1 374 ? -5.327 -10.371 -2.273 1.00 96.94 374 VAL A O 1
ATOM 2839 N N . GLY A 1 375 ? -4.470 -8.919 -0.797 1.00 95.75 375 GLY A N 1
ATOM 2840 C CA . GLY A 1 375 ? -5.692 -8.823 0.007 1.00 95.75 375 GLY A CA 1
ATOM 2841 C C . GLY A 1 375 ? -6.828 -8.093 -0.712 1.00 95.75 375 GLY A C 1
ATOM 2842 O O . GLY A 1 375 ? -7.988 -8.480 -0.575 1.00 95.75 375 GLY A O 1
ATOM 2843 N N . VAL A 1 376 ? -6.487 -7.074 -1.502 1.00 98.12 376 VAL A N 1
ATOM 2844 C CA . VAL A 1 376 ? -7.423 -6.304 -2.332 1.00 98.12 376 VAL A CA 1
ATOM 2845 C C . VAL A 1 376 ? -8.018 -7.176 -3.440 1.00 98.12 376 VAL A C 1
ATOM 2847 O O . VAL A 1 376 ? -9.237 -7.267 -3.568 1.00 98.12 376 VAL A O 1
ATOM 2850 N N . LEU A 1 377 ? -7.178 -7.878 -4.203 1.00 97.38 377 LEU A N 1
ATOM 2851 C CA . LEU A 1 377 ? -7.631 -8.770 -5.273 1.00 97.38 377 LEU A CA 1
ATOM 2852 C C . LEU A 1 377 ? -8.469 -9.924 -4.714 1.00 97.38 377 LEU A C 1
ATOM 2854 O O . LEU A 1 377 ? -9.511 -10.255 -5.274 1.00 97.38 377 LEU A O 1
ATOM 2858 N N . ALA A 1 378 ? -8.076 -10.486 -3.565 1.00 96.69 378 ALA A N 1
ATOM 2859 C CA . ALA A 1 378 ? -8.861 -11.515 -2.886 1.00 96.69 378 ALA A CA 1
ATOM 2860 C C . ALA A 1 378 ? -10.251 -11.015 -2.454 1.00 96.69 378 ALA A C 1
ATOM 2862 O O . ALA A 1 378 ? -11.212 -11.784 -2.494 1.00 96.69 378 ALA A O 1
ATOM 2863 N N . TYR A 1 379 ? -10.378 -9.744 -2.050 1.00 96.38 379 TYR A N 1
ATOM 2864 C CA . TYR A 1 379 ? -11.677 -9.142 -1.750 1.00 96.38 379 TYR A CA 1
ATOM 2865 C C . TYR A 1 379 ? -12.575 -9.140 -2.991 1.00 96.38 379 TYR A C 1
ATOM 2867 O O . TYR A 1 379 ? -13.671 -9.690 -2.933 1.00 96.38 379 TYR A O 1
ATOM 2875 N N . PHE A 1 380 ? -12.099 -8.587 -4.112 1.00 95.81 380 PHE A N 1
ATOM 2876 C CA . PHE A 1 380 ? -12.901 -8.473 -5.336 1.00 95.81 380 PHE A CA 1
ATOM 2877 C C . PHE A 1 380 ? -13.213 -9.832 -5.981 1.00 95.81 380 PHE A C 1
ATOM 2879 O O . PHE A 1 380 ? -14.343 -10.066 -6.419 1.00 95.81 380 PHE A O 1
ATOM 2886 N N . ALA A 1 381 ? -12.260 -10.767 -5.959 1.00 93.88 381 ALA A N 1
ATOM 2887 C CA . ALA A 1 381 ? -12.489 -12.138 -6.406 1.00 93.88 381 ALA A CA 1
ATOM 2888 C C . ALA A 1 381 ? -13.560 -12.845 -5.557 1.00 93.88 381 ALA A C 1
ATOM 2890 O O . ALA A 1 381 ? -14.403 -13.553 -6.094 1.00 93.88 381 ALA A O 1
ATOM 2891 N N . GLY A 1 382 ? -13.571 -12.623 -4.237 1.00 90.19 382 GLY A N 1
ATOM 2892 C CA . GLY A 1 382 ? -14.548 -13.228 -3.325 1.00 90.19 382 GLY A CA 1
ATOM 2893 C C . GLY A 1 382 ? -15.942 -12.589 -3.342 1.00 90.19 382 GLY A C 1
ATOM 2894 O O . GLY A 1 382 ? -16.877 -13.176 -2.803 1.00 90.19 382 GLY A O 1
ATOM 2895 N N . THR A 1 383 ? -16.095 -11.392 -3.915 1.00 78.88 383 THR A N 1
ATOM 2896 C CA . THR A 1 383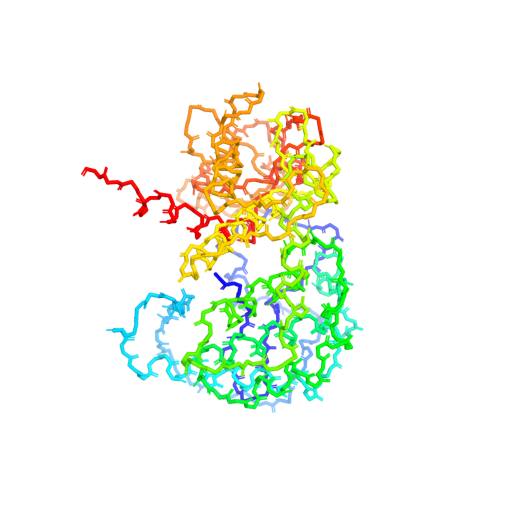 ? -17.398 -10.717 -4.072 1.00 78.88 383 THR A CA 1
ATOM 2897 C C . THR A 1 383 ? -18.075 -11.002 -5.408 1.00 78.88 383 THR A C 1
ATOM 2899 O O . THR A 1 383 ? -19.266 -10.734 -5.545 1.00 78.88 383 THR A O 1
ATOM 2902 N N . THR A 1 384 ? -17.336 -11.536 -6.380 1.00 58.72 384 THR A N 1
ATOM 2903 C CA . THR A 1 384 ? -17.886 -11.922 -7.680 1.00 58.72 384 THR A CA 1
ATOM 2904 C C . THR A 1 384 ? -18.601 -13.259 -7.509 1.00 58.72 384 THR A C 1
ATOM 2906 O O . THR A 1 384 ? -17.966 -14.273 -7.226 1.00 58.72 384 THR A O 1
ATOM 2909 N N . LYS A 1 385 ? -19.935 -13.257 -7.601 1.00 48.09 385 LYS A N 1
ATOM 2910 C CA . LYS A 1 385 ? -20.702 -14.500 -7.740 1.00 48.09 385 LYS A CA 1
ATOM 2911 C C . LYS A 1 385 ? -20.564 -14.938 -9.200 1.00 48.09 385 LYS A C 1
ATOM 2913 O O . LYS A 1 385 ? -20.905 -14.144 -10.073 1.00 48.09 385 LYS A O 1
ATOM 2918 N N . TYR A 1 386 ? -20.005 -16.124 -9.428 1.00 38.72 386 TYR A N 1
ATOM 2919 C CA . TYR A 1 386 ? -20.035 -16.785 -10.735 1.00 38.72 386 TYR A CA 1
ATOM 2920 C C . TYR A 1 386 ? -21.403 -17.406 -10.977 1.00 38.72 386 TYR A C 1
ATOM 2922 O O . TYR A 1 386 ? -21.994 -17.886 -9.976 1.00 38.72 386 TYR A O 1
#